Protein AF-0000000077271896 (afdb_homodimer)

InterPro domains:
  IPR015381 XLF-like, N-terminal [PF09302] (15-118)
  IPR038051 XRCC4-like, N-terminal domain superfamily [G3DSA:2.170.210.10] (5-133)

Foldseek 3Di:
DPPQVVCVQFQLFFKDDQVQVHQQKIKTKDADQFAIKIWMDSPPFIKIDTDGQVVLVVQVCVQDPPDPDGRRVSRVVVVVQRNDNDWDWDADPPRQKIKIKGWDDDPNRIDIDIDIIGTDDVVNRCLRPVVLVVVLVVVVVVVVVVVVVVVVVVVVVVCVVVVVPPPPPPVVVVVVVVVVVVVVVLVCCCVPVHDCRSCVVSSRCSSVSSVVVVVVVVPPPPPPVPDPDPDDDPPPPPDPPPPPPVNVVVVVVVVVVVVVVVVVCVVVVVPPPPPPPDDPPPPDD/DPPQVVCVQFQLFFKDDQVQVHQQKIKTKDADQFAIKIWMDSPPFIKIDTDGQVVLVVQVCVQDPPDPDGRRVSRVVVVVQRNDNDWDWDADPPRQKIKIKGWDDDPNRIDIDIDIIGTDDVVNRCLRPVVLVVVLVVVVVVVVVVVVVVVVVVVVVVCVVVVVPVPPPPVVVVVVVVVVVVVVVLVCCCVPVHDCRSCVVRSRCSSVSSVVVVVVVVPPPPPPVPDPDPDDDPPPPPDPPPPPPVNVVVVVVVVVVVVVVVVVCVVVVVPPPPPPDDDPPPPPD

Structure (mmCIF, N/CA/C/O backbone):
data_AF-0000000077271896-model_v1
#
loop_
_entity.id
_entity.type
_entity.pdbx_description
1 polymer 'XLF-like N-terminal domain-containing protein'
#
loop_
_atom_site.group_PDB
_atom_site.id
_atom_site.type_symbol
_atom_site.label_atom_id
_atom_site.label_alt_id
_atom_site.label_comp_id
_atom_site.label_asym_id
_atom_site.label_entity_id
_atom_site.label_seq_id
_atom_site.pdbx_PDB_ins_code
_atom_site.Cartn_x
_atom_site.Cartn_y
_atom_site.Cartn_z
_atom_site.occupancy
_atom_site.B_iso_or_equiv
_atom_site.auth_seq_id
_atom_site.auth_comp_id
_atom_site.auth_asym_id
_atom_site.auth_atom_id
_atom_site.pdbx_PDB_model_num
ATOM 1 N N . MET A 1 1 ? -0.401 -9.398 -26.844 1 48.88 1 MET A N 1
ATOM 2 C CA . MET A 1 1 ? -1.203 -9.07 -25.672 1 48.88 1 MET A CA 1
ATOM 3 C C . MET A 1 1 ? -0.34 -8.453 -24.578 1 48.88 1 MET A C 1
ATOM 5 O O . MET A 1 1 ? 0.787 -8.898 -24.344 1 48.88 1 MET A O 1
ATOM 9 N N . SER A 1 2 ? -0.686 -7.262 -24.141 1 69.12 2 SER A N 1
ATOM 10 C CA . SER A 1 2 ? 0.055 -6.605 -23.062 1 69.12 2 SER A CA 1
ATOM 11 C C . SER A 1 2 ? 0.1 -7.477 -21.812 1 69.12 2 SER A C 1
ATOM 13 O O . SER A 1 2 ? -0.744 -8.359 -21.641 1 69.12 2 SER A O 1
ATOM 15 N N . LYS A 1 3 ? 1.193 -7.445 -21.156 1 77.81 3 LYS A N 1
ATOM 16 C CA . LYS A 1 3 ? 1.34 -8.195 -19.922 1 77.81 3 LYS A CA 1
ATOM 17 C C . LYS A 1 3 ? 0.125 -8.008 -19.016 1 77.81 3 LYS A C 1
ATOM 19 O O . LYS A 1 3 ? -0.3 -8.945 -18.328 1 77.81 3 LYS A O 1
ATOM 24 N N . LEU A 1 4 ? -0.452 -6.859 -19.156 1 80.19 4 LEU A N 1
ATOM 25 C CA . LEU A 1 4 ? -1.617 -6.562 -18.328 1 80.19 4 LEU A CA 1
ATOM 26 C C . LEU A 1 4 ? -2.828 -7.367 -18.781 1 80.19 4 LEU A C 1
ATOM 28 O O . LEU A 1 4 ? -3.615 -7.836 -17.969 1 80.19 4 LEU A O 1
ATOM 32 N N . GLU A 1 5 ? -2.908 -7.578 -20.047 1 84.31 5 GLU A N 1
ATOM 33 C CA . GLU A 1 5 ? -4.039 -8.312 -20.609 1 84.31 5 GLU A CA 1
ATOM 34 C C . GLU A 1 5 ? -3.971 -9.789 -20.25 1 84.31 5 GLU A C 1
ATOM 36 O O . GLU A 1 5 ? -5.004 -10.453 -20.125 1 84.31 5 GLU A O 1
ATOM 41 N N . GLN A 1 6 ? -2.76 -10.172 -20.047 1 88.56 6 GLN A N 1
ATOM 42 C CA . GLN A 1 6 ? -2.545 -11.578 -19.734 1 88.56 6 GLN A CA 1
ATOM 43 C C . GLN A 1 6 ? -3.133 -11.938 -18.375 1 88.56 6 GLN A C 1
ATOM 45 O O . GLN A 1 6 ? -3.48 -13.094 -18.125 1 88.56 6 GLN A O 1
ATOM 50 N N . TRP A 1 7 ? -3.273 -10.977 -17.516 1 93.38 7 TRP A N 1
ATOM 51 C CA . TRP A 1 7 ? -3.711 -11.234 -16.156 1 93.38 7 TRP A CA 1
ATOM 52 C C . TRP A 1 7 ? -5.074 -10.602 -15.891 1 93.38 7 TRP A C 1
ATOM 54 O O . TRP A 1 7 ? -5.438 -10.344 -14.742 1 93.38 7 TRP A O 1
ATOM 64 N N . LYS A 1 8 ? -5.801 -10.406 -16.953 1 90.19 8 LYS A N 1
ATOM 65 C CA . LYS A 1 8 ? -7.086 -9.719 -16.875 1 90.19 8 LYS A CA 1
ATOM 66 C C . LYS A 1 8 ? -8.133 -10.586 -16.172 1 90.19 8 LYS A C 1
ATOM 68 O O . LYS A 1 8 ? -8.953 -10.07 -15.414 1 90.19 8 LYS A O 1
ATOM 73 N N . LEU A 1 9 ? -8.055 -11.859 -16.312 1 90.5 9 LEU A N 1
ATOM 74 C CA . LEU A 1 9 ? -9.086 -12.773 -15.828 1 90.5 9 LEU A CA 1
ATOM 75 C C . LEU A 1 9 ? -9.094 -12.828 -14.305 1 90.5 9 LEU A C 1
ATOM 77 O O . LEU A 1 9 ? -10.148 -12.984 -13.688 1 90.5 9 LEU A O 1
ATOM 81 N N . VAL A 1 10 ? -7.992 -12.641 -13.68 1 95.31 10 VAL A N 1
ATOM 82 C CA . VAL A 1 10 ? -7.871 -12.805 -12.234 1 95.31 10 VAL A CA 1
ATOM 83 C C . VAL A 1 10 ? -8.07 -11.453 -11.547 1 95.31 10 VAL A C 1
ATOM 85 O O . VAL A 1 10 ? -8.18 -11.391 -10.32 1 95.31 10 VAL A O 1
ATOM 88 N N . GLU A 1 11 ? -8.297 -10.359 -12.18 1 93.44 11 GLU A N 1
ATOM 89 C CA . GLU A 1 11 ? -8.32 -9 -11.641 1 93.44 11 GLU A CA 1
ATOM 90 C C . GLU A 1 11 ? -9.469 -8.812 -10.656 1 93.44 11 GLU A C 1
ATOM 92 O O . GLU A 1 11 ? -9.312 -8.172 -9.617 1 93.44 11 GLU A O 1
ATOM 97 N N . GLU A 1 12 ? -10.578 -9.43 -10.961 1 92.88 12 GLU A N 1
ATOM 98 C CA . GLU A 1 12 ? -11.766 -9.188 -10.156 1 92.88 12 GLU A CA 1
ATOM 99 C C . GLU A 1 12 ? -11.977 -10.297 -9.133 1 92.88 12 GLU A C 1
ATOM 101 O O . GLU A 1 12 ? -13.031 -10.367 -8.492 1 92.88 12 GLU A O 1
ATOM 106 N N . ALA A 1 13 ? -10.984 -11.156 -9.031 1 95.31 13 ALA A N 1
ATOM 107 C CA . ALA A 1 13 ? -11.047 -12.195 -8.008 1 95.31 13 ALA A CA 1
ATOM 108 C C . ALA A 1 13 ? -10.789 -11.609 -6.621 1 95.31 13 ALA A C 1
ATOM 110 O O . ALA A 1 13 ? -10.102 -10.602 -6.488 1 95.31 13 ALA A O 1
ATOM 111 N N . LYS A 1 14 ? -11.328 -12.289 -5.621 1 94.62 14 LYS A N 1
ATOM 112 C CA . LYS A 1 14 ? -11.164 -11.836 -4.246 1 94.62 14 LYS A CA 1
ATOM 113 C C . LYS A 1 14 ? -9.852 -12.328 -3.652 1 94.62 14 LYS A C 1
ATOM 115 O O . LYS A 1 14 ? -9.445 -13.469 -3.885 1 94.62 14 LYS A O 1
ATOM 120 N N . TRP A 1 15 ? -9.242 -11.406 -2.928 1 95.62 15 TRP A N 1
ATOM 121 C CA . TRP A 1 15 ? -8.062 -11.805 -2.168 1 95.62 15 TRP A CA 1
ATOM 122 C C . TRP A 1 15 ? -8.453 -12.641 -0.951 1 95.62 15 TRP A C 1
ATOM 124 O O . TRP A 1 15 ? -9.5 -12.398 -0.341 1 95.62 15 TRP A O 1
ATOM 134 N N . GLY A 1 16 ? -7.695 -13.617 -0.671 1 94.81 16 GLY A N 1
ATOM 135 C CA . GLY A 1 16 ? -7.883 -14.461 0.502 1 94.81 16 GLY A CA 1
ATOM 136 C C . GLY A 1 16 ? -6.582 -14.773 1.222 1 94.81 16 GLY A C 1
ATOM 137 O O . GLY A 1 16 ? -5.5 -14.484 0.716 1 94.81 16 GLY A O 1
ATOM 138 N N . PRO A 1 17 ? -6.688 -15.344 2.42 1 93.56 17 PRO A N 1
ATOM 139 C CA . PRO A 1 17 ? -5.492 -15.68 3.197 1 93.56 17 PRO A CA 1
ATOM 140 C C . PRO A 1 17 ? -4.773 -16.922 2.666 1 93.56 17 PRO A C 1
ATOM 142 O O . PRO A 1 17 ? -5.398 -17.766 2.023 1 93.56 17 PRO A O 1
ATOM 145 N N . LEU A 1 18 ? -3.523 -16.969 2.822 1 94.62 18 LEU A N 1
ATOM 146 C CA . LEU A 1 18 ? -2.686 -18.141 2.596 1 94.62 18 LEU A CA 1
ATOM 147 C C . LEU A 1 18 ? -1.943 -18.531 3.869 1 94.62 18 LEU A C 1
ATOM 149 O O . LEU A 1 18 ? -0.744 -18.266 3.998 1 94.62 18 LEU A O 1
ATOM 153 N N . PRO A 1 19 ? -2.617 -19.266 4.68 1 91.25 19 PRO A N 1
ATOM 154 C CA . PRO A 1 19 ? -2.1 -19.516 6.027 1 91.25 19 PRO A CA 1
ATOM 155 C C . PRO A 1 19 ? -0.792 -20.297 6.023 1 91.25 19 PRO A C 1
ATOM 157 O O . PRO A 1 19 ? 0.049 -20.109 6.906 1 91.25 19 PRO A O 1
ATOM 160 N N . SER A 1 20 ? -0.589 -21.141 5.078 1 93.25 20 SER A N 1
ATOM 161 C CA . SER A 1 20 ? 0.613 -21.969 5.031 1 93.25 20 SER A CA 1
ATOM 162 C C . SER A 1 20 ? 1.854 -21.125 4.758 1 93.25 20 SER A C 1
ATOM 164 O O . SER A 1 20 ? 2.973 -21.531 5.066 1 93.25 20 SER A O 1
ATOM 166 N N . LEU A 1 21 ? 1.653 -19.984 4.148 1 93.06 21 LEU A N 1
ATOM 167 C CA . LEU A 1 21 ? 2.783 -19.156 3.748 1 93.06 21 LEU A CA 1
ATOM 168 C C . LEU A 1 21 ? 3.104 -18.125 4.824 1 93.06 21 LEU A C 1
ATOM 170 O O . LEU A 1 21 ? 4.191 -17.547 4.828 1 93.06 21 LEU A O 1
ATOM 174 N N . GLY A 1 22 ? 2.199 -17.875 5.723 1 90.31 22 GLY A N 1
ATOM 175 C CA . GLY A 1 22 ? 2.383 -16.875 6.762 1 90.31 22 GLY A CA 1
ATOM 176 C C . GLY A 1 22 ? 1.274 -15.844 6.801 1 90.31 22 GLY A C 1
ATOM 177 O O . GLY A 1 22 ? 0.523 -15.703 5.832 1 90.31 22 GLY A O 1
ATOM 178 N N . PRO A 1 23 ? 1.249 -15.125 7.832 1 89.31 23 PRO A N 1
ATOM 179 C CA . PRO A 1 23 ? 0.14 -14.195 8.047 1 89.31 23 PRO A CA 1
ATOM 180 C C . PRO A 1 23 ? 0.186 -13 7.09 1 89.31 23 PRO A C 1
ATOM 182 O O . PRO A 1 23 ? -0.813 -12.297 6.93 1 89.31 23 PRO A O 1
ATOM 185 N N . GLU A 1 24 ? 1.233 -12.742 6.48 1 90.81 24 GLU A N 1
ATOM 186 C CA . GLU A 1 24 ? 1.358 -11.562 5.625 1 90.81 24 GLU A CA 1
ATOM 187 C C . GLU A 1 24 ? 0.963 -11.875 4.188 1 90.81 24 GLU A C 1
ATOM 189 O O . GLU A 1 24 ? 0.789 -10.969 3.371 1 90.81 24 GLU A O 1
ATOM 194 N N . TRP A 1 25 ? 0.804 -13.133 3.916 1 94 25 TRP A N 1
ATOM 195 C CA . TRP A 1 25 ? 0.605 -13.523 2.523 1 94 25 TRP A CA 1
ATOM 196 C C . TRP A 1 25 ? -0.879 -13.578 2.18 1 94 25 TRP A C 1
ATOM 198 O O . TRP A 1 25 ? -1.693 -14.039 2.982 1 94 25 TRP A O 1
ATOM 208 N N . MET A 1 26 ? -1.171 -13.039 1.014 1 95.31 26 MET A N 1
ATOM 209 C CA . MET A 1 26 ? -2.516 -13.047 0.442 1 95.31 26 MET A CA 1
ATOM 210 C C . MET A 1 26 ? -2.496 -13.578 -0.989 1 95.31 26 MET A C 1
ATOM 212 O O . MET A 1 26 ? -1.507 -13.406 -1.704 1 95.31 26 MET A O 1
ATOM 216 N N . GLY A 1 27 ? -3.615 -14.219 -1.338 1 96.25 27 GLY A N 1
ATOM 217 C CA . GLY A 1 27 ? -3.688 -14.758 -2.686 1 96.25 27 GLY A CA 1
ATOM 218 C C . GLY A 1 27 ? -5.066 -14.633 -3.305 1 96.25 27 GLY A C 1
ATOM 219 O O . GLY A 1 27 ? -6.062 -14.484 -2.592 1 96.25 27 GLY A O 1
ATOM 220 N N . LYS A 1 28 ? -5.109 -14.633 -4.582 1 96.75 28 LYS A N 1
ATOM 221 C CA . LYS A 1 28 ? -6.352 -14.734 -5.344 1 96.75 28 LYS A CA 1
ATOM 222 C C . LYS A 1 28 ? -6.156 -15.578 -6.602 1 96.75 28 LYS A C 1
ATOM 224 O O . LYS A 1 28 ? -5.035 -15.719 -7.094 1 96.75 28 LYS A O 1
ATOM 229 N N . SER A 1 29 ? -7.242 -16.219 -7.004 1 97.56 29 SER A N 1
ATOM 230 C CA . SER A 1 29 ? -7.141 -17.109 -8.156 1 97.56 29 SER A CA 1
ATOM 231 C C . SER A 1 29 ? -8.414 -17.078 -8.992 1 97.56 29 SER A C 1
ATOM 233 O O . SER A 1 29 ? -9.453 -16.609 -8.531 1 97.56 29 SER A O 1
ATOM 235 N N . PHE A 1 30 ? -8.227 -17.469 -10.258 1 97.12 30 PHE A N 1
ATOM 236 C CA . PHE A 1 30 ? -9.305 -17.594 -11.234 1 97.12 30 PHE A CA 1
ATOM 237 C C . PHE A 1 30 ? -9.117 -18.844 -12.102 1 97.12 30 PHE A C 1
ATOM 239 O O . PHE A 1 30 ? -7.992 -19.203 -12.438 1 97.12 30 PHE A O 1
ATOM 246 N N . THR A 1 31 ? -10.289 -19.531 -12.391 1 97.62 31 THR A N 1
ATOM 247 C CA . THR A 1 31 ? -10.211 -20.703 -13.258 1 97.62 31 THR A CA 1
ATOM 248 C C . THR A 1 31 ? -11.422 -20.766 -14.188 1 97.62 31 THR A C 1
ATOM 250 O O . THR A 1 31 ? -12.508 -20.297 -13.844 1 97.62 31 THR A O 1
ATOM 253 N N . ASN A 1 32 ? -11.203 -21.203 -15.336 1 95.69 32 ASN A N 1
ATOM 254 C CA . ASN A 1 32 ? -12.25 -21.531 -16.297 1 95.69 32 ASN A CA 1
ATOM 255 C C . ASN A 1 32 ? -11.828 -22.703 -17.203 1 95.69 32 ASN A C 1
ATOM 257 O O . ASN A 1 32 ? -10.922 -23.453 -16.844 1 95.69 32 ASN A O 1
ATOM 261 N N . GLU A 1 33 ? -12.5 -22.828 -18.312 1 95.38 33 GLU A N 1
ATOM 262 C CA . GLU A 1 33 ? -12.25 -23.969 -19.188 1 95.38 33 GLU A CA 1
ATOM 263 C C . GLU A 1 33 ? -10.898 -23.828 -19.891 1 95.38 33 GLU A C 1
ATOM 265 O O . GLU A 1 33 ? -10.359 -24.812 -20.391 1 95.38 33 GLU A O 1
ATOM 270 N N . ARG A 1 34 ? -10.398 -22.672 -19.844 1 95.25 34 ARG A N 1
ATOM 271 C CA . ARG A 1 34 ? -9.148 -22.422 -20.562 1 95.25 34 ARG A CA 1
ATOM 272 C C . ARG A 1 34 ? -7.941 -22.625 -19.641 1 95.25 34 ARG A C 1
ATOM 274 O O . ARG A 1 34 ? -6.812 -22.734 -20.125 1 95.25 34 ARG A O 1
ATOM 281 N N . GLY A 1 35 ? -8.141 -22.625 -18.359 1 96.94 35 GLY A N 1
ATOM 282 C CA . GLY A 1 35 ? -7.043 -22.781 -17.422 1 96.94 35 GLY A CA 1
ATOM 283 C C . GLY A 1 35 ? -7.242 -22.016 -16.125 1 96.94 35 GLY A C 1
ATOM 284 O O . GLY A 1 35 ? -8.375 -21.75 -15.719 1 96.94 35 GLY A O 1
ATOM 285 N N . TYR A 1 36 ? -6.078 -21.797 -15.43 1 97.69 36 TYR A N 1
ATOM 286 C CA . TYR A 1 36 ? -6.207 -21.062 -14.18 1 97.69 36 TYR A CA 1
ATOM 287 C C . TYR A 1 36 ? -5.09 -20.031 -14.039 1 97.69 36 TYR A C 1
ATOM 289 O O . TYR A 1 36 ? -4.086 -20.094 -14.75 1 97.69 36 TYR A O 1
ATOM 297 N N . GLN A 1 37 ? -5.359 -19.031 -13.227 1 97.81 37 GLN A N 1
ATOM 298 C CA . GLN A 1 37 ? -4.391 -18.031 -12.797 1 97.81 37 GLN A CA 1
ATOM 299 C C . GLN A 1 37 ? -4.387 -17.891 -11.281 1 97.81 37 GLN A C 1
ATOM 301 O O . GLN A 1 37 ? -5.438 -17.969 -10.641 1 97.81 37 GLN A O 1
ATOM 306 N N . VAL A 1 38 ? -3.166 -17.734 -10.766 1 98.06 38 VAL A N 1
ATOM 307 C CA . VAL A 1 38 ? -3.035 -17.531 -9.328 1 98.06 38 VAL A CA 1
ATOM 308 C C . VAL A 1 38 ? -2.053 -16.391 -9.055 1 98.06 38 VAL A C 1
ATOM 310 O O . VAL A 1 38 ? -1.016 -16.297 -9.719 1 98.06 38 VAL A O 1
ATOM 313 N N . LEU A 1 39 ? -2.42 -15.5 -8.195 1 97.94 39 LEU A N 1
ATOM 314 C CA . LEU A 1 39 ? -1.573 -14.406 -7.742 1 97.94 39 LEU A CA 1
ATOM 315 C C . LEU A 1 39 ? -1.392 -14.445 -6.23 1 97.94 39 LEU A C 1
ATOM 317 O O . LEU A 1 39 ? -2.34 -14.734 -5.496 1 97.94 39 LEU A O 1
ATOM 321 N N . LEU A 1 40 ? -0.151 -14.156 -5.801 1 97.19 40 LEU A N 1
ATOM 322 C CA . LEU A 1 40 ? 0.195 -14.031 -4.387 1 97.19 40 LEU A CA 1
ATOM 323 C C . LEU A 1 40 ? 0.88 -12.703 -4.105 1 97.19 40 LEU A C 1
ATOM 325 O O . LEU A 1 40 ? 1.604 -12.18 -4.957 1 97.19 40 LEU A O 1
ATOM 329 N N . THR A 1 41 ? 0.605 -12.164 -2.908 1 97.12 41 THR A N 1
ATOM 330 C CA . THR A 1 41 ? 1.308 -10.945 -2.527 1 97.12 41 THR A CA 1
ATOM 331 C C . THR A 1 41 ? 1.532 -10.898 -1.019 1 97.12 41 THR A C 1
ATOM 333 O O . THR A 1 41 ? 0.738 -11.445 -0.25 1 97.12 41 THR A O 1
ATOM 336 N N . ASN A 1 42 ? 2.592 -10.375 -0.589 1 94.62 42 ASN A N 1
ATOM 337 C CA . ASN A 1 42 ? 2.848 -10.047 0.809 1 94.62 42 ASN A CA 1
ATOM 338 C C . ASN A 1 42 ? 2.818 -8.539 1.047 1 94.62 42 ASN A C 1
ATOM 340 O O . ASN A 1 42 ? 3.229 -8.062 2.107 1 94.62 42 ASN A O 1
ATOM 344 N N . GLY A 1 43 ? 2.479 -7.848 -0.002 1 95.88 43 GLY A N 1
ATOM 345 C CA . GLY A 1 43 ? 2.443 -6.398 0.084 1 95.88 43 GLY A CA 1
ATOM 346 C C . GLY A 1 43 ? 3.662 -5.734 -0.527 1 95.88 43 GLY A C 1
ATOM 347 O O . GLY A 1 43 ? 3.65 -4.531 -0.801 1 95.88 43 GLY A O 1
ATOM 348 N N . CYS A 1 44 ? 4.723 -6.355 -0.773 1 96.69 44 CYS A N 1
ATOM 349 C CA . CYS A 1 44 ? 5.961 -5.797 -1.305 1 96.69 44 CYS A CA 1
ATOM 350 C C . CYS A 1 44 ? 6.16 -6.199 -2.76 1 96.69 44 CYS A C 1
ATOM 352 O O . CYS A 1 44 ? 6.996 -5.625 -3.459 1 96.69 44 CYS A O 1
ATOM 354 N N . GLY A 1 45 ? 5.438 -7.145 -3.152 1 96.75 45 GLY A N 1
ATOM 355 C CA . GLY A 1 45 ? 5.492 -7.664 -4.508 1 96.75 45 GLY A CA 1
ATOM 356 C C . GLY A 1 45 ? 4.352 -8.617 -4.824 1 96.75 45 GLY A C 1
ATOM 357 O O . GLY A 1 45 ? 3.506 -8.883 -3.971 1 96.75 45 GLY A O 1
ATOM 358 N N . ILE A 1 46 ? 4.328 -9.031 -6.062 1 97.75 46 ILE A N 1
ATOM 359 C CA . ILE A 1 46 ? 3.293 -9.969 -6.488 1 97.75 46 ILE A CA 1
ATOM 360 C C . ILE A 1 46 ? 3.924 -11.109 -7.281 1 97.75 46 ILE A C 1
ATOM 362 O O . ILE A 1 46 ? 4.867 -10.898 -8.047 1 97.75 46 ILE A O 1
ATOM 366 N N . TRP A 1 47 ? 3.504 -12.305 -7.031 1 98.19 47 TRP A N 1
ATOM 367 C CA . TRP A 1 47 ? 3.926 -13.516 -7.73 1 98.19 47 TRP A CA 1
ATOM 368 C C . TRP A 1 47 ? 2.748 -14.164 -8.445 1 98.19 47 TRP A C 1
ATOM 370 O O . TRP A 1 47 ? 1.626 -14.172 -7.938 1 98.19 47 TRP A O 1
ATOM 380 N N . GLY A 1 48 ? 3.033 -14.672 -9.602 1 98.12 48 GLY A N 1
ATOM 381 C CA . GLY A 1 48 ? 1.914 -15.219 -10.352 1 98.12 48 GLY A CA 1
ATOM 382 C C . GLY A 1 48 ? 2.285 -16.438 -11.18 1 98.12 48 GLY A C 1
ATOM 383 O O . GLY A 1 48 ? 3.455 -16.625 -11.523 1 98.12 48 GLY A O 1
ATOM 384 N N . GLU A 1 49 ? 1.308 -17.297 -11.43 1 98.06 49 GLU A N 1
ATOM 385 C CA . GLU A 1 49 ? 1.364 -18.406 -12.367 1 98.06 49 GLU A CA 1
ATOM 386 C C . GLU A 1 49 ? 0.097 -18.484 -13.219 1 98.06 49 GLU A C 1
ATOM 388 O O . GLU A 1 49 ? -1.008 -18.266 -12.711 1 98.06 49 GLU A O 1
ATOM 393 N N . SER A 1 50 ? 0.282 -18.672 -14.453 1 96.94 50 SER A N 1
ATOM 394 C CA . SER A 1 50 ? -0.807 -18.875 -15.406 1 96.94 50 SER A CA 1
ATOM 395 C C . SER A 1 50 ? -0.603 -20.172 -16.203 1 96.94 50 SER A C 1
ATOM 397 O O . SER A 1 50 ? 0.436 -20.344 -16.844 1 96.94 50 SER A O 1
ATOM 399 N N . ARG A 1 51 ? -1.583 -21.109 -16.109 1 97.25 51 ARG A N 1
ATOM 400 C CA . ARG A 1 51 ? -1.505 -22.375 -16.844 1 97.25 51 ARG A CA 1
ATOM 401 C C . ARG A 1 51 ? -2.719 -22.562 -17.75 1 97.25 51 ARG A C 1
ATOM 403 O O . ARG A 1 51 ? -3.842 -22.219 -17.359 1 97.25 51 ARG A O 1
ATOM 410 N N . ARG A 1 52 ? -2.457 -23.141 -18.844 1 96.31 52 ARG A N 1
ATOM 411 C CA . ARG A 1 52 ? -3.521 -23.391 -19.812 1 96.31 52 ARG A CA 1
ATOM 412 C C . ARG A 1 52 ? -4.066 -24.812 -19.688 1 96.31 52 ARG A C 1
ATOM 414 O O . ARG A 1 52 ? -3.502 -25.625 -18.953 1 96.31 52 ARG A O 1
ATOM 421 N N . ALA A 1 53 ? -5.133 -25.047 -20.438 1 96.44 53 ALA A N 1
ATOM 422 C CA . ALA A 1 53 ? -5.883 -26.297 -20.344 1 96.44 53 ALA A CA 1
ATOM 423 C C . ALA A 1 53 ? -4.988 -27.5 -20.641 1 96.44 53 ALA A C 1
ATOM 425 O O . ALA A 1 53 ? -5.051 -28.516 -19.938 1 96.44 53 ALA A O 1
ATOM 426 N N . LYS A 1 54 ? -4.211 -27.453 -21.641 1 95.19 54 LYS A N 1
ATOM 427 C CA . LYS A 1 54 ? -3.359 -28.578 -22.031 1 95.19 54 LYS A CA 1
ATOM 428 C C . LYS A 1 54 ? -2.447 -29 -20.875 1 95.19 54 LYS A C 1
ATOM 430 O O . LYS A 1 54 ? -2.316 -30.188 -20.578 1 95.19 54 LYS A O 1
ATOM 435 N N . TYR A 1 55 ? -1.829 -28.047 -20.281 1 95.44 55 TYR A N 1
ATOM 436 C CA . TYR A 1 55 ? -0.942 -28.312 -19.156 1 95.44 55 TYR A CA 1
ATOM 437 C C . TYR A 1 55 ? -1.686 -29.031 -18.031 1 95.44 55 TYR A C 1
ATOM 439 O O . TYR A 1 55 ? -1.178 -30 -17.453 1 95.44 55 TYR A O 1
ATOM 447 N N . ILE A 1 56 ? -2.824 -28.531 -17.688 1 95.25 56 ILE A N 1
ATOM 448 C CA . ILE A 1 56 ? -3.623 -29.031 -16.578 1 95.25 56 ILE A CA 1
ATOM 449 C C . ILE A 1 56 ? -4.031 -30.484 -16.859 1 95.25 56 ILE A C 1
ATOM 451 O O . ILE A 1 56 ? -3.93 -31.344 -15.969 1 95.25 56 ILE A O 1
ATOM 455 N N . ILE A 1 57 ? -4.453 -30.766 -18.031 1 92.06 57 ILE A N 1
ATOM 456 C CA . ILE A 1 57 ? -4.871 -32.094 -18.422 1 92.06 57 ILE A CA 1
ATOM 457 C C . ILE A 1 57 ? -3.678 -33.062 -18.359 1 92.06 57 ILE A C 1
ATOM 459 O O . ILE A 1 57 ? -3.775 -34.156 -17.828 1 92.06 57 ILE A O 1
ATOM 463 N N . ASP A 1 58 ? -2.562 -32.625 -18.938 1 91.75 58 ASP A N 1
ATOM 464 C CA . ASP A 1 58 ? -1.354 -33.438 -18.953 1 91.75 58 ASP A CA 1
ATOM 465 C C . ASP A 1 58 ? -0.906 -33.781 -17.547 1 91.75 58 ASP A C 1
ATOM 467 O O . ASP A 1 58 ? -0.564 -34.938 -17.266 1 91.75 58 ASP A O 1
ATOM 471 N N . LYS A 1 59 ? -0.94 -32.812 -16.641 1 91.88 59 LYS A N 1
ATOM 472 C CA . LYS A 1 59 ? -0.49 -33.031 -15.273 1 91.88 59 LYS A CA 1
ATOM 473 C C . LYS A 1 59 ? -1.474 -33.906 -14.5 1 91.88 59 LYS A C 1
ATOM 475 O O . LYS A 1 59 ? -1.067 -34.719 -13.664 1 91.88 59 LYS A O 1
ATOM 480 N N . ALA A 1 60 ? -2.742 -33.656 -14.703 1 88.12 60 ALA A N 1
ATOM 481 C CA . ALA A 1 60 ? -3.766 -34.438 -14.039 1 88.12 60 ALA A CA 1
ATOM 482 C C . ALA A 1 60 ? -3.664 -35.906 -14.445 1 88.12 60 ALA A C 1
ATOM 484 O O . ALA A 1 60 ? -3.902 -36.812 -13.625 1 88.12 60 ALA A O 1
ATOM 485 N N . GLU A 1 61 ? -3.371 -36.156 -15.68 1 84.94 61 GLU A N 1
ATOM 486 C CA . GLU A 1 61 ? -3.232 -37.5 -16.172 1 84.94 61 GLU A CA 1
ATOM 487 C C . GLU A 1 61 ? -2.043 -38.219 -15.531 1 84.94 61 GLU A C 1
ATOM 489 O O . GLU A 1 61 ? -2.061 -39.438 -15.352 1 84.94 61 GLU A O 1
ATOM 494 N N . ASP A 1 62 ? -1.029 -37.5 -15.25 1 82.25 62 ASP A N 1
ATOM 495 C CA . ASP A 1 62 ? 0.14 -38.062 -14.578 1 82.25 62 ASP A CA 1
ATOM 496 C C . ASP A 1 62 ? -0.229 -38.594 -13.203 1 82.25 62 ASP A C 1
ATOM 498 O O . ASP A 1 62 ? 0.341 -39.594 -12.766 1 82.25 62 ASP A O 1
ATOM 502 N N . TRP A 1 63 ? -1.216 -37.969 -12.492 1 76.75 63 TRP A N 1
ATOM 503 C CA . TRP A 1 63 ? -1.614 -38.375 -11.141 1 76.75 63 TRP A CA 1
ATOM 504 C C . TRP A 1 63 ? -2.682 -39.469 -11.188 1 76.75 63 TRP A C 1
ATOM 506 O O . TRP A 1 63 ? -2.631 -40.406 -10.406 1 76.75 63 TRP A O 1
ATOM 516 N N . ALA A 1 64 ? -3.766 -39.094 -11.898 1 73.62 64 ALA A N 1
ATOM 517 C CA . ALA A 1 64 ? -4.855 -40.062 -12.023 1 73.62 64 ALA A CA 1
ATOM 518 C C . ALA A 1 64 ? -5.184 -40.344 -13.492 1 73.62 64 ALA A C 1
ATOM 520 O O . ALA A 1 64 ? -5.816 -39.5 -14.148 1 73.62 64 ALA A O 1
ATOM 521 N N . PRO A 1 65 ? -4.613 -41.531 -13.781 1 73.69 65 PRO A N 1
ATOM 522 C CA . PRO A 1 65 ? -4.98 -41.938 -15.148 1 73.69 65 PRO A CA 1
ATOM 523 C C . PRO A 1 65 ? -6.488 -42.062 -15.336 1 73.69 65 PRO A C 1
ATOM 525 O O . PRO A 1 65 ? -7.18 -42.562 -14.43 1 73.69 65 PRO A O 1
ATOM 528 N N . CYS A 1 66 ? -7.059 -41.469 -16.438 1 69.38 66 CYS A N 1
ATOM 529 C CA . CYS A 1 66 ? -8.461 -41.562 -16.844 1 69.38 66 CYS A CA 1
ATOM 530 C C . CYS A 1 66 ? -9.328 -40.656 -15.992 1 69.38 66 CYS A C 1
ATOM 532 O O . CYS A 1 66 ? -10.445 -41 -15.617 1 69.38 66 CYS A O 1
ATOM 534 N N . LEU A 1 67 ? -8.766 -39.656 -15.57 1 71 67 LEU A N 1
ATOM 535 C CA . LEU A 1 67 ? -9.531 -38.688 -14.812 1 71 67 LEU A CA 1
ATOM 536 C C . LEU A 1 67 ? -10.648 -38.062 -15.664 1 71 67 LEU A C 1
ATOM 538 O O . LEU A 1 67 ? -10.398 -37.594 -16.781 1 71 67 LEU A O 1
ATOM 542 N N . GLU A 1 68 ? -11.867 -38.281 -15.273 1 78 68 GLU A N 1
ATOM 543 C CA . GLU A 1 68 ? -13.016 -37.688 -15.953 1 78 68 GLU A CA 1
ATOM 544 C C . GLU A 1 68 ? -13.414 -36.344 -15.305 1 78 68 GLU A C 1
ATOM 546 O O . GLU A 1 68 ? -14.445 -36.281 -14.641 1 78 68 GLU A O 1
ATOM 551 N N . ALA A 1 69 ? -12.57 -35.469 -15.359 1 84.06 69 ALA A N 1
ATOM 552 C CA . ALA A 1 69 ? -12.898 -34.125 -14.82 1 84.06 69 ALA A CA 1
ATOM 553 C C . ALA A 1 69 ? -12.477 -33.031 -15.789 1 84.06 69 ALA A C 1
ATOM 555 O O . ALA A 1 69 ? -11.469 -33.156 -16.5 1 84.06 69 ALA A O 1
ATOM 556 N N . GLY A 1 70 ? -13.25 -32.031 -15.891 1 90.5 70 GLY A N 1
ATOM 557 C CA . GLY A 1 70 ? -12.93 -30.891 -16.734 1 90.5 70 GLY A CA 1
ATOM 558 C C . GLY A 1 70 ? -11.82 -30.031 -16.172 1 90.5 70 GLY A C 1
ATOM 559 O O . GLY A 1 70 ? -11.43 -30.188 -15.016 1 90.5 70 GLY A O 1
ATOM 560 N N . VAL A 1 71 ? -11.32 -29.234 -17.031 1 94.31 71 VAL A N 1
ATOM 561 C CA . VAL A 1 71 ? -10.211 -28.344 -16.688 1 94.31 71 VAL A CA 1
ATOM 562 C C . VAL A 1 71 ? -10.594 -27.469 -15.492 1 94.31 71 VAL A C 1
ATOM 564 O O . VAL A 1 71 ? -9.828 -27.344 -14.539 1 94.31 71 VAL A O 1
ATOM 567 N N . GLU A 1 72 ? -11.711 -26.891 -15.547 1 96 72 GLU A N 1
ATOM 568 C CA . GLU A 1 72 ? -12.172 -26.016 -14.484 1 96 72 GLU A CA 1
ATOM 569 C C . GLU A 1 72 ? -12.297 -26.766 -13.156 1 96 72 GLU A C 1
ATOM 571 O O . GLU A 1 72 ? -11.984 -26.219 -12.102 1 96 72 GLU A O 1
ATOM 576 N N . GLU A 1 73 ? -12.797 -27.906 -13.188 1 94.25 73 GLU A N 1
ATOM 577 C CA . GLU A 1 73 ? -12.977 -28.703 -11.984 1 94.25 73 GLU A CA 1
ATOM 578 C C . GLU A 1 73 ? -11.633 -29.078 -11.367 1 94.25 73 GLU A C 1
ATOM 580 O O . GLU A 1 73 ? -11.469 -29 -10.148 1 94.25 73 GLU A O 1
ATOM 585 N N . ILE A 1 74 ? -10.75 -29.531 -12.203 1 93.25 74 ILE A N 1
ATOM 586 C CA . ILE A 1 74 ? -9.422 -29.906 -11.719 1 93.25 74 ILE A CA 1
ATOM 587 C C . ILE A 1 74 ? -8.727 -28.672 -11.125 1 93.25 74 ILE A C 1
ATOM 589 O O . ILE A 1 74 ? -8.148 -28.75 -10.039 1 93.25 74 ILE A O 1
ATOM 593 N N . SER A 1 75 ? -8.844 -27.594 -11.898 1 95.69 75 SER A N 1
ATOM 594 C CA . SER A 1 75 ? -8.227 -26.344 -11.461 1 95.69 75 SER A CA 1
ATOM 595 C C . SER A 1 75 ? -8.773 -25.891 -10.117 1 95.69 75 SER A C 1
ATOM 597 O O . SER A 1 75 ? -8.016 -25.516 -9.227 1 95.69 75 SER A O 1
ATOM 599 N N . SER A 1 76 ? -10.047 -25.922 -10.016 1 95.25 76 SER A N 1
ATOM 600 C CA . SER A 1 76 ? -10.688 -25.516 -8.773 1 95.25 76 SER A CA 1
ATOM 601 C C . SER A 1 76 ? -10.227 -26.375 -7.602 1 95.25 76 SER A C 1
ATOM 603 O O . SER A 1 76 ? -10.047 -25.875 -6.492 1 95.25 76 SER A O 1
ATOM 605 N N . LEU A 1 77 ? -10.07 -27.609 -7.848 1 92.69 77 LEU A N 1
ATOM 606 C CA . LEU A 1 77 ? -9.641 -28.547 -6.82 1 92.69 77 LEU A CA 1
AT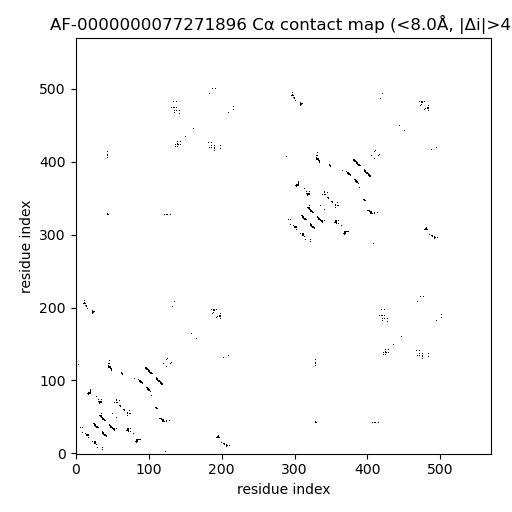OM 607 C C . LEU A 1 77 ? -8.242 -28.203 -6.312 1 92.69 77 LEU A C 1
ATOM 609 O O . LEU A 1 77 ? -8.023 -28.094 -5.105 1 92.69 77 LEU A O 1
ATOM 613 N N . VAL A 1 78 ? -7.355 -28.016 -7.191 1 93.75 78 VAL A N 1
ATOM 614 C CA . VAL A 1 78 ? -5.969 -27.797 -6.793 1 93.75 78 VAL A CA 1
ATOM 615 C C . VAL A 1 78 ? -5.816 -26.391 -6.211 1 93.75 78 VAL A C 1
ATOM 617 O O . VAL A 1 78 ? -5.039 -26.188 -5.273 1 93.75 78 VAL A O 1
ATOM 620 N N . LEU A 1 79 ? -6.555 -25.438 -6.727 1 96.12 79 LEU A N 1
ATOM 621 C CA . LEU A 1 79 ? -6.496 -24.078 -6.223 1 96.12 79 LEU A CA 1
ATOM 622 C C . LEU A 1 79 ? -7.062 -23.984 -4.809 1 96.12 79 LEU A C 1
ATOM 624 O O . LEU A 1 79 ? -6.555 -23.234 -3.977 1 96.12 79 LEU A O 1
ATOM 628 N N . SER A 1 80 ? -8.07 -24.734 -4.598 1 94.75 80 SER A N 1
ATOM 629 C CA . SER A 1 80 ? -8.672 -24.734 -3.268 1 94.75 80 SER A CA 1
ATOM 630 C C . SER A 1 80 ? -7.695 -25.266 -2.219 1 94.75 80 SER A C 1
ATOM 632 O O . SER A 1 80 ? -7.754 -24.844 -1.056 1 94.75 80 SER A O 1
ATOM 634 N N . GLU A 1 81 ? -6.809 -26.094 -2.604 1 94 81 GLU A N 1
ATOM 635 C CA . GLU A 1 81 ? -5.828 -26.656 -1.681 1 94 81 GLU A CA 1
ATOM 636 C C . GLU A 1 81 ? -4.848 -25.594 -1.204 1 94 81 GLU A C 1
ATOM 638 O O . GLU A 1 81 ? -4.281 -25.703 -0.114 1 94 81 GLU A O 1
ATOM 643 N N . LEU A 1 82 ? -4.641 -24.547 -1.983 1 94.44 82 LEU A N 1
ATOM 644 C CA . LEU A 1 82 ? -3.699 -23.484 -1.653 1 94.44 82 LEU A CA 1
ATOM 645 C C . LEU A 1 82 ? -4.141 -22.734 -0.402 1 94.44 82 LEU A C 1
ATOM 647 O O . LEU A 1 82 ? -3.322 -22.125 0.277 1 94.44 82 LEU A O 1
ATOM 651 N N . THR A 1 83 ? -5.363 -22.719 -0.154 1 93.19 83 THR A N 1
ATOM 652 C CA . THR A 1 83 ? -5.906 -21.953 0.965 1 93.19 83 THR A CA 1
ATOM 653 C C . THR A 1 83 ? -5.883 -22.781 2.246 1 93.19 83 THR A C 1
ATOM 655 O O . THR A 1 83 ? -6.285 -22.312 3.309 1 93.19 83 THR A O 1
ATOM 658 N N . LYS A 1 84 ? -5.387 -23.969 2.137 1 91.44 84 LYS A N 1
ATOM 659 C CA . LYS A 1 84 ? -5.34 -24.844 3.299 1 91.44 84 LYS A CA 1
ATOM 660 C C . LYS A 1 84 ? -4.008 -24.719 4.031 1 91.44 84 LYS A C 1
ATOM 662 O O . LYS A 1 84 ? -3.17 -23.891 3.67 1 91.44 84 LYS A O 1
ATOM 667 N N . GLN A 1 85 ? -3.758 -25.453 5.156 1 87.62 85 GLN A N 1
ATOM 668 C CA . GLN A 1 85 ? -2.635 -25.281 6.07 1 87.62 85 GLN A CA 1
ATOM 669 C C . GLN A 1 85 ? -1.475 -26.203 5.703 1 87.62 85 GLN A C 1
ATOM 671 O O . GLN A 1 85 ? -0.382 -26.094 6.266 1 87.62 85 GLN A O 1
ATOM 676 N N . ASN A 1 86 ? -1.638 -26.984 4.652 1 88 86 ASN A N 1
ATOM 677 C CA . ASN A 1 86 ? -0.614 -27.984 4.387 1 88 86 ASN A CA 1
ATOM 678 C C . ASN A 1 86 ? 0.04 -27.781 3.023 1 88 86 ASN A C 1
ATOM 680 O O . ASN A 1 86 ? 0.175 -28.719 2.242 1 88 86 ASN A O 1
ATOM 684 N N . VAL A 1 87 ? 0.433 -26.625 2.801 1 94.88 87 VAL A N 1
ATOM 685 C CA . VAL A 1 87 ? 1.122 -26.312 1.556 1 94.88 87 VAL A CA 1
ATOM 686 C C . VAL A 1 87 ? 2.607 -26.078 1.83 1 94.88 87 VAL A C 1
ATOM 688 O O . VAL A 1 87 ? 2.971 -25.344 2.74 1 94.88 87 VAL A O 1
ATOM 691 N N . GLU A 1 88 ? 3.461 -26.781 1.163 1 95.56 88 GLU A N 1
ATOM 692 C CA . GLU A 1 88 ? 4.906 -26.594 1.275 1 95.56 88 GLU A CA 1
ATOM 693 C C . GLU A 1 88 ? 5.402 -25.531 0.296 1 95.56 88 GLU A C 1
ATOM 695 O O . GLU A 1 88 ? 5.148 -25.625 -0.907 1 95.56 88 GLU A O 1
ATOM 700 N N . ALA A 1 89 ? 6.125 -24.562 0.814 1 95.94 89 ALA A N 1
ATOM 701 C CA . ALA A 1 89 ? 6.629 -23.469 -0.02 1 95.94 89 ALA A CA 1
ATOM 702 C C . ALA A 1 89 ? 8.156 -23.484 -0.076 1 95.94 89 ALA A C 1
ATOM 704 O O . ALA A 1 89 ? 8.82 -23.5 0.962 1 95.94 89 ALA A O 1
ATOM 705 N N . LEU A 1 90 ? 8.695 -23.516 -1.283 1 96.56 90 LEU A N 1
ATOM 706 C CA . LEU A 1 90 ? 1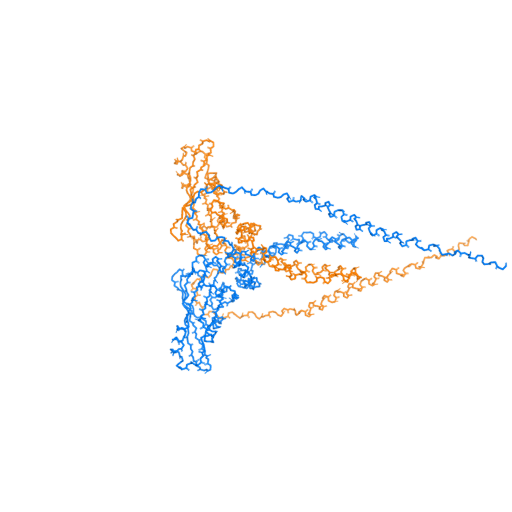0.133 -23.422 -1.522 1 96.56 90 LEU A CA 1
ATOM 707 C C . LEU A 1 90 ? 10.484 -22.141 -2.268 1 96.56 90 LEU A C 1
ATOM 709 O O . LEU A 1 90 ? 10.164 -22 -3.447 1 96.56 90 LEU A O 1
ATOM 713 N N . TRP A 1 91 ? 11.211 -21.312 -1.641 1 95.19 91 TRP A N 1
ATOM 714 C CA . TRP A 1 91 ? 11.555 -20.016 -2.211 1 95.19 91 TRP A CA 1
ATOM 715 C C . TRP A 1 91 ? 12.977 -20.031 -2.768 1 95.19 91 TRP A C 1
ATOM 717 O O . TRP A 1 91 ? 13.883 -20.609 -2.16 1 95.19 91 TRP A O 1
ATOM 727 N N . THR A 1 92 ? 13.094 -19.438 -3.945 1 93.06 92 THR A N 1
ATOM 728 C CA . THR A 1 92 ? 14.438 -19.219 -4.457 1 93.06 92 THR A CA 1
ATOM 729 C C . THR A 1 92 ? 15.141 -18.109 -3.668 1 93.06 92 THR A C 1
ATOM 731 O O . THR A 1 92 ? 14.523 -17.438 -2.838 1 93.06 92 THR A O 1
ATOM 734 N N . GLU A 1 93 ? 16.453 -17.938 -4.105 1 85.56 93 GLU A N 1
ATOM 735 C CA . GLU A 1 93 ? 17.219 -16.875 -3.463 1 85.56 93 GLU A CA 1
ATOM 736 C C . GLU A 1 93 ? 16.625 -15.5 -3.777 1 85.56 93 GLU A C 1
ATOM 738 O O . GLU A 1 93 ? 16.188 -15.25 -4.902 1 85.56 93 GLU A O 1
ATOM 743 N N . GLU A 1 94 ? 16.406 -14.57 -2.975 1 84.31 94 GLU A N 1
ATOM 744 C CA . GLU A 1 94 ? 15.922 -13.195 -3.088 1 84.31 94 GLU A CA 1
ATOM 745 C C . GLU A 1 94 ? 14.414 -13.164 -3.293 1 84.31 94 GLU A C 1
ATOM 747 O O . GLU A 1 94 ? 13.859 -12.141 -3.703 1 84.31 94 GLU A O 1
ATOM 752 N N . LYS A 1 95 ? 13.742 -14.43 -3.365 1 90.88 95 LYS A N 1
ATOM 753 C CA . LYS A 1 95 ? 12.289 -14.547 -3.42 1 90.88 95 LYS A CA 1
ATOM 754 C C . LYS A 1 95 ? 11.758 -14.148 -4.797 1 90.88 95 LYS A C 1
ATOM 756 O O . LYS A 1 95 ? 10.734 -13.461 -4.898 1 90.88 95 LYS A O 1
ATOM 761 N N . GLN A 1 96 ? 12.531 -14.555 -5.82 1 94.75 96 GLN A N 1
ATOM 762 C CA . GLN A 1 96 ? 12.109 -14.273 -7.188 1 94.75 96 GLN A CA 1
ATOM 763 C C . GLN A 1 96 ? 11.117 -15.328 -7.68 1 94.75 96 GLN A C 1
ATOM 765 O O . GLN A 1 96 ? 10.289 -15.047 -8.555 1 94.75 96 GLN A O 1
ATOM 770 N N . CYS A 1 97 ? 11.25 -16.484 -7.074 1 97.06 97 CYS A N 1
ATOM 771 C CA . CYS A 1 97 ? 10.375 -17.594 -7.457 1 97.06 97 CYS A CA 1
ATOM 772 C C . CYS A 1 97 ? 9.984 -18.422 -6.238 1 97.06 97 CYS A C 1
ATOM 774 O O . CYS A 1 97 ? 10.75 -18.531 -5.281 1 97.06 97 CYS A O 1
ATOM 776 N N . VAL A 1 98 ? 8.766 -18.953 -6.277 1 97.44 98 VAL A N 1
ATOM 777 C CA . VAL A 1 98 ? 8.312 -19.828 -5.203 1 97.44 98 VAL A CA 1
ATOM 778 C C . VAL A 1 98 ? 7.621 -21.062 -5.801 1 97.44 98 VAL A C 1
ATOM 780 O O . VAL A 1 98 ? 6.836 -20.938 -6.746 1 97.44 98 VAL A O 1
ATOM 783 N N . LEU A 1 99 ? 8.023 -22.188 -5.344 1 98 99 LEU A N 1
ATOM 784 C CA . LEU A 1 99 ? 7.367 -23.438 -5.68 1 98 99 LEU A CA 1
ATOM 785 C C . LEU A 1 99 ? 6.453 -23.891 -4.547 1 98 99 LEU A C 1
ATOM 787 O O . LEU A 1 99 ? 6.922 -24.156 -3.434 1 98 99 LEU A O 1
ATOM 791 N N . LEU A 1 100 ? 5.145 -23.938 -4.824 1 97.62 100 LEU A N 1
ATOM 792 C CA . LEU A 1 100 ? 4.176 -24.422 -3.85 1 97.62 100 LEU A CA 1
ATOM 793 C C . LEU A 1 100 ? 3.768 -25.859 -4.164 1 97.62 100 LEU A C 1
ATOM 795 O O . LEU A 1 100 ? 3.301 -26.141 -5.266 1 97.62 100 LEU A O 1
ATOM 799 N N . LYS A 1 101 ? 3.941 -26.688 -3.223 1 96.69 101 LYS A N 1
ATOM 800 C CA . LYS A 1 101 ? 3.598 -28.094 -3.389 1 96.69 101 LYS A CA 1
ATOM 801 C C . LYS A 1 101 ? 2.375 -28.469 -2.555 1 96.69 101 LYS A C 1
ATOM 803 O O . LYS A 1 101 ? 2.35 -28.234 -1.346 1 96.69 101 LYS A O 1
ATOM 808 N N . VAL A 1 102 ? 1.434 -29 -3.205 1 93.81 102 VAL A N 1
ATOM 809 C CA . VAL A 1 102 ? 0.221 -29.438 -2.523 1 93.81 102 VAL A CA 1
ATOM 810 C C . VAL A 1 102 ? 0.06 -30.938 -2.678 1 93.81 102 VAL A C 1
ATOM 812 O O . VAL A 1 102 ? 0.349 -31.5 -3.74 1 93.81 102 VAL A O 1
ATOM 815 N N . SER A 1 103 ? -0.282 -31.594 -1.578 1 90.62 103 SER A N 1
ATOM 816 C CA . SER A 1 103 ? -0.606 -33 -1.548 1 90.62 103 SER A CA 1
ATOM 817 C C . SER A 1 103 ? -1.939 -33.25 -0.851 1 90.62 103 SER A C 1
ATOM 819 O O . SER A 1 103 ? -2.158 -32.781 0.268 1 90.62 103 SER A O 1
ATOM 821 N N . SER A 1 104 ? -2.852 -33.844 -1.546 1 89.06 104 SER A N 1
ATOM 822 C CA . SER A 1 104 ? -4.172 -34.094 -0.972 1 89.06 104 SER A CA 1
ATOM 823 C C . SER A 1 104 ? -4.773 -35.375 -1.513 1 89.06 104 SER A C 1
ATOM 825 O O . SER A 1 104 ? -4.09 -36.156 -2.193 1 89.06 104 SER A O 1
ATOM 827 N N . LYS A 1 105 ? -6.004 -35.688 -0.99 1 86.62 105 LYS A N 1
ATOM 828 C CA . LYS A 1 105 ? -6.699 -36.906 -1.403 1 86.62 105 LYS A CA 1
ATOM 829 C C . LYS A 1 105 ? -8.117 -36.594 -1.883 1 86.62 105 LYS A C 1
ATOM 831 O O . LYS A 1 105 ? -8.789 -35.719 -1.325 1 86.62 105 LYS A O 1
ATOM 836 N N . LEU A 1 106 ? -8.422 -37.125 -3.027 1 81.81 106 LEU A N 1
ATOM 837 C CA . LEU A 1 106 ? -9.789 -37.094 -3.527 1 81.81 106 LEU A CA 1
ATOM 838 C C . LEU A 1 106 ? -10.336 -38.5 -3.709 1 81.81 106 LEU A C 1
ATOM 840 O O . LEU A 1 106 ? -9.781 -39.281 -4.48 1 81.81 106 LEU A O 1
ATOM 844 N N . ASN A 1 107 ? -11.422 -38.781 -3.092 1 80.75 107 ASN A N 1
ATOM 845 C CA . ASN A 1 107 ? -12.031 -40.125 -3.168 1 80.75 107 ASN A CA 1
ATOM 846 C C . ASN A 1 107 ? -11 -41.219 -2.928 1 80.75 107 ASN A C 1
ATOM 848 O O . ASN A 1 107 ? -10.906 -42.156 -3.713 1 80.75 107 ASN A O 1
ATOM 852 N N . ASN A 1 108 ? -10.086 -41.062 -1.987 1 81.62 108 ASN A N 1
ATOM 853 C CA . ASN A 1 108 ? -9.07 -42 -1.532 1 81.62 108 ASN A CA 1
ATOM 854 C C . ASN A 1 108 ? -7.91 -42.094 -2.514 1 81.62 108 ASN A C 1
ATOM 856 O O . ASN A 1 108 ? -7.07 -43 -2.412 1 81.62 108 ASN A O 1
ATOM 860 N N . LEU A 1 109 ? -7.977 -41.25 -3.521 1 80.75 109 LEU A N 1
ATOM 861 C CA . LEU A 1 109 ? -6.855 -41.156 -4.445 1 80.75 109 LEU A CA 1
ATOM 862 C C . LEU A 1 109 ? -5.98 -39.938 -4.086 1 80.75 109 LEU A C 1
ATOM 864 O O . LEU A 1 109 ? -6.469 -38.812 -4.016 1 80.75 109 LEU A O 1
ATOM 868 N N . SER A 1 110 ? -4.773 -40.312 -3.842 1 86.75 110 SER A N 1
ATOM 869 C CA . SER A 1 110 ? -3.834 -39.25 -3.51 1 86.75 110 SER A CA 1
ATOM 870 C C . SER A 1 110 ? -3.396 -38.5 -4.758 1 86.75 110 SER A C 1
ATOM 872 O O . SER A 1 110 ? -3.195 -39.094 -5.816 1 86.75 110 SER A O 1
ATOM 874 N N . TYR A 1 111 ? -3.289 -37.188 -4.707 1 87.31 111 TYR A N 1
ATOM 875 C CA . TYR A 1 111 ? -2.773 -36.406 -5.816 1 87.31 111 TYR A CA 1
ATOM 876 C C . TYR A 1 111 ? -1.846 -35.312 -5.312 1 87.31 111 TYR A C 1
ATOM 878 O O . TYR A 1 111 ? -1.883 -34.938 -4.133 1 87.31 111 TYR A O 1
ATOM 886 N N . ARG A 1 112 ? -0.993 -34.969 -6.207 1 90.69 112 ARG A N 1
ATOM 887 C CA . ARG A 1 112 ? -0.036 -33.906 -5.934 1 90.69 112 ARG A CA 1
ATOM 888 C C . ARG A 1 112 ? -0.061 -32.844 -7.039 1 90.69 112 ARG A C 1
ATOM 890 O O . ARG A 1 112 ? -0.283 -33.156 -8.211 1 90.69 112 ARG A O 1
ATOM 897 N N . TRP A 1 113 ? 0.131 -31.656 -6.695 1 94.44 113 TRP A N 1
ATOM 898 C CA . TRP A 1 113 ? 0.191 -30.547 -7.645 1 94.44 113 TRP A CA 1
ATOM 899 C C . TRP A 1 113 ? 1.241 -29.531 -7.227 1 94.44 113 TRP A C 1
ATOM 901 O O . TRP A 1 113 ? 1.431 -29.281 -6.031 1 94.44 113 TRP A O 1
ATOM 911 N N . GLU A 1 114 ? 1.955 -29 -8.195 1 95.62 114 GLU A N 1
ATOM 912 C CA . GLU A 1 114 ? 2.971 -27.984 -7.941 1 95.62 114 GLU A CA 1
ATOM 913 C C . GLU A 1 114 ? 2.652 -26.688 -8.68 1 95.62 114 GLU A C 1
ATOM 915 O O . GLU A 1 114 ? 2.322 -26.703 -9.867 1 95.62 114 GLU A O 1
ATOM 920 N N . PHE A 1 115 ? 2.658 -25.609 -7.953 1 97.81 115 PHE A N 1
ATOM 921 C CA . PHE A 1 115 ? 2.541 -24.281 -8.523 1 97.81 115 PHE A CA 1
ATOM 922 C C . PHE A 1 115 ? 3.9 -23.578 -8.57 1 97.81 115 PHE A C 1
ATOM 924 O O . PHE A 1 115 ? 4.598 -23.516 -7.559 1 97.81 115 PHE A O 1
ATOM 931 N N . GLU A 1 116 ? 4.277 -23.125 -9.672 1 97.94 116 GLU A N 1
ATOM 932 C CA . GLU A 1 116 ? 5.512 -22.375 -9.836 1 97.94 116 GLU A CA 1
ATOM 933 C C . GLU A 1 116 ? 5.219 -20.906 -10.117 1 97.94 116 GLU A C 1
ATOM 935 O O . GLU A 1 116 ? 5.008 -20.516 -11.273 1 97.94 116 GLU A O 1
ATOM 940 N N . LEU A 1 117 ? 5.344 -20.125 -9.078 1 98.06 117 LEU A N 1
ATOM 941 C CA . LEU A 1 117 ? 5.023 -18.703 -9.219 1 98.06 117 LEU A CA 1
ATOM 942 C C . LEU A 1 117 ? 6.293 -17.859 -9.32 1 98.06 117 LEU A C 1
ATOM 944 O O . LEU A 1 117 ? 7.262 -18.109 -8.594 1 98.06 117 LEU A O 1
ATOM 948 N N . ASN A 1 118 ? 6.273 -16.938 -10.258 1 97.81 118 ASN A N 1
ATOM 949 C CA . ASN A 1 118 ? 7.379 -16 -10.438 1 97.81 118 ASN A CA 1
ATOM 950 C C . ASN A 1 118 ? 6.984 -14.578 -10.047 1 97.81 118 ASN A C 1
ATOM 952 O O . ASN A 1 118 ? 5.824 -14.188 -10.203 1 97.81 118 ASN A O 1
ATOM 956 N N . ARG A 1 119 ? 7.992 -13.898 -9.523 1 96.88 119 ARG A N 1
ATOM 957 C CA . ARG A 1 119 ? 7.75 -12.492 -9.227 1 96.88 119 ARG A CA 1
ATOM 958 C C . ARG A 1 119 ? 7.43 -11.719 -10.508 1 96.88 119 ARG A C 1
ATOM 960 O O . ARG A 1 119 ? 8.141 -11.836 -11.508 1 96.88 119 ARG A O 1
ATOM 967 N N . LEU A 1 120 ? 6.316 -11.023 -10.492 1 96.62 120 LEU A N 1
ATOM 968 C CA . LEU A 1 120 ? 5.863 -10.297 -11.672 1 96.62 120 LEU A CA 1
ATOM 969 C C . LEU A 1 120 ? 6.43 -8.883 -11.688 1 96.62 120 LEU A C 1
ATOM 971 O O . LEU A 1 120 ? 7.082 -8.461 -10.727 1 96.62 120 LEU A O 1
ATOM 975 N N . THR A 1 121 ? 6.258 -8.203 -12.742 1 94.88 121 THR A N 1
ATOM 976 C CA . THR A 1 121 ? 6.82 -6.871 -12.953 1 94.88 121 THR A CA 1
ATOM 977 C C . THR A 1 121 ? 6.137 -5.852 -12.039 1 94.88 121 THR A C 1
ATOM 979 O O . THR A 1 121 ? 5.039 -6.098 -11.539 1 94.88 121 THR A O 1
ATOM 982 N N . ASP A 1 122 ? 6.781 -4.664 -11.875 1 94.81 122 ASP A N 1
ATOM 983 C CA . ASP A 1 122 ? 6.215 -3.57 -11.094 1 94.81 122 ASP A CA 1
ATOM 984 C C . ASP A 1 122 ? 4.902 -3.082 -11.703 1 94.81 122 ASP A C 1
ATOM 986 O O . ASP A 1 122 ? 4.012 -2.623 -10.984 1 94.81 122 ASP A O 1
ATOM 990 N N . GLU A 1 123 ? 4.785 -3.16 -13 1 94 123 GLU A N 1
ATOM 991 C CA . GLU A 1 123 ? 3.562 -2.729 -13.672 1 94 123 GLU A CA 1
ATOM 992 C C . GLU A 1 123 ? 2.367 -3.574 -13.242 1 94 123 GLU A C 1
ATOM 994 O O . GLU A 1 123 ? 1.294 -3.041 -12.953 1 94 123 GLU A O 1
ATOM 999 N N . LEU A 1 124 ? 2.588 -4.844 -13.219 1 96.31 124 LEU A N 1
ATOM 1000 C CA . LEU A 1 124 ? 1.525 -5.746 -12.789 1 96.31 124 LEU A CA 1
ATOM 1001 C C . LEU A 1 124 ? 1.243 -5.586 -11.297 1 96.31 124 LEU A C 1
ATOM 1003 O O . LEU A 1 124 ? 0.085 -5.609 -10.875 1 96.31 124 LEU A O 1
ATOM 1007 N N . PHE A 1 125 ? 2.34 -5.48 -10.578 1 97.31 125 PHE A N 1
ATOM 1008 C CA . PHE A 1 125 ? 2.199 -5.234 -9.148 1 97.31 125 PHE A CA 1
ATOM 1009 C C . PHE A 1 125 ? 1.391 -3.967 -8.898 1 97.31 125 PHE A C 1
ATOM 1011 O O . PHE A 1 125 ? 0.484 -3.961 -8.062 1 97.31 125 PHE A O 1
ATOM 1018 N N . LYS A 1 126 ? 1.682 -2.918 -9.539 1 95.88 126 LYS A N 1
ATOM 1019 C CA . LYS A 1 126 ? 0.966 -1.649 -9.445 1 95.88 126 LYS A CA 1
ATOM 1020 C C . LYS A 1 126 ? -0.516 -1.83 -9.766 1 95.88 126 LYS A C 1
ATOM 1022 O O . LYS A 1 126 ? -1.377 -1.361 -9.016 1 95.88 126 LYS A O 1
ATOM 1027 N N . HIS A 1 127 ? -0.791 -2.52 -10.797 1 95.31 127 HIS A N 1
ATOM 1028 C CA . HIS A 1 127 ? -2.152 -2.674 -11.297 1 95.31 127 HIS A CA 1
ATOM 1029 C C . HIS A 1 127 ? -2.98 -3.561 -10.375 1 95.31 127 HIS A C 1
ATOM 1031 O O . HIS A 1 127 ? -4.125 -3.23 -10.047 1 95.31 127 HIS A O 1
ATOM 1037 N N . HIS A 1 128 ? -2.463 -4.625 -9.891 1 96 128 HIS A N 1
ATOM 1038 C CA . HIS A 1 128 ? -3.244 -5.645 -9.195 1 96 128 HIS A CA 1
ATOM 1039 C C . HIS A 1 128 ? -3.283 -5.391 -7.695 1 96 128 HIS A C 1
ATOM 1041 O O . HIS A 1 128 ? -4.129 -5.941 -6.988 1 96 128 HIS A O 1
ATOM 1047 N N . TRP A 1 129 ? -2.35 -4.598 -7.207 1 96.44 129 TRP A N 1
ATOM 1048 C CA . TRP A 1 129 ? -2.289 -4.477 -5.754 1 96.44 129 TRP A CA 1
ATOM 1049 C C . TRP A 1 129 ? -2.176 -3.016 -5.332 1 96.44 129 TRP A C 1
ATOM 1051 O O . TRP A 1 129 ? -3.002 -2.52 -4.562 1 96.44 129 TRP A O 1
ATOM 1061 N N . VAL A 1 130 ? -1.209 -2.254 -5.848 1 96.56 130 VAL A N 1
ATOM 1062 C CA . VAL A 1 130 ? -0.862 -0.921 -5.359 1 96.56 130 VAL A CA 1
ATOM 1063 C C . VAL A 1 130 ? -2.016 0.042 -5.625 1 96.56 130 VAL A C 1
ATOM 1065 O O . VAL A 1 130 ? -2.488 0.722 -4.711 1 96.56 130 VAL A O 1
ATOM 1068 N N . ILE A 1 131 ? -2.518 0.069 -6.824 1 95.44 131 ILE A N 1
ATOM 1069 C CA . ILE A 1 131 ? -3.58 0.998 -7.195 1 95.44 131 ILE A CA 1
ATOM 1070 C C . ILE A 1 131 ? -4.844 0.683 -6.395 1 95.44 131 ILE A C 1
ATOM 1072 O O . ILE A 1 131 ? -5.426 1.57 -5.766 1 95.44 131 ILE A O 1
ATOM 1076 N N . PRO A 1 132 ? -5.289 -0.582 -6.371 1 95.12 132 PRO A N 1
ATOM 1077 C CA . PRO A 1 132 ? -6.473 -0.888 -5.566 1 95.12 132 PRO A CA 1
ATOM 1078 C C . PRO A 1 132 ? -6.309 -0.482 -4.102 1 95.12 132 PRO A C 1
ATOM 1080 O O . PRO A 1 132 ? -7.27 -0.033 -3.473 1 95.12 132 PRO A O 1
ATOM 1083 N N . MET A 1 133 ? -5.109 -0.639 -3.58 1 94.88 133 MET A N 1
ATOM 1084 C CA . MET A 1 133 ? -4.852 -0.251 -2.197 1 94.88 133 MET A CA 1
ATOM 1085 C C . MET A 1 133 ? -4.973 1.259 -2.023 1 94.88 133 MET A C 1
ATOM 1087 O O . MET A 1 133 ? -5.551 1.731 -1.042 1 94.88 133 MET A O 1
ATOM 1091 N N . PHE A 1 134 ? -4.438 1.992 -2.959 1 95.56 134 PHE A N 1
ATOM 1092 C CA . PHE A 1 134 ? -4.535 3.447 -2.914 1 95.56 134 PHE A CA 1
ATOM 1093 C C . PHE A 1 134 ? -5.992 3.893 -2.992 1 95.56 134 PHE A C 1
ATOM 1095 O O . PHE A 1 134 ? -6.406 4.805 -2.273 1 95.56 134 PHE A O 1
ATOM 1102 N N . VAL A 1 135 ? -6.734 3.229 -3.861 1 95.31 135 VAL A N 1
ATOM 1103 C CA . VAL A 1 135 ? -8.148 3.557 -4.016 1 95.31 135 VAL A CA 1
ATOM 1104 C C . VAL A 1 135 ? -8.883 3.295 -2.701 1 95.31 135 VAL A C 1
ATOM 1106 O O . VAL A 1 135 ? -9.719 4.098 -2.281 1 95.31 135 VAL A O 1
ATOM 1109 N N . GLN A 1 136 ? -8.555 2.195 -2.076 1 94.56 136 GLN A N 1
ATOM 1110 C CA . GLN A 1 136 ? -9.195 1.853 -0.812 1 94.56 136 GLN A CA 1
ATOM 1111 C C . GLN A 1 136 ? -8.906 2.902 0.256 1 94.56 136 GLN A C 1
ATOM 1113 O O . GLN A 1 136 ? -9.797 3.289 1.015 1 94.56 136 GLN A O 1
ATOM 1118 N N . VAL A 1 137 ? -7.676 3.332 0.329 1 94.81 137 VAL A N 1
ATOM 1119 C CA . VAL A 1 137 ? -7.301 4.363 1.29 1 94.81 137 VAL A CA 1
ATOM 1120 C C . VAL A 1 137 ? -8.102 5.637 1.02 1 94.81 137 VAL A C 1
ATOM 1122 O O . VAL A 1 137 ? -8.672 6.227 1.941 1 94.81 137 VAL A O 1
ATOM 1125 N N . CYS A 1 138 ? -8.156 6 -0.197 1 94.44 138 CYS A N 1
ATOM 1126 C CA . CYS A 1 138 ? -8.898 7.191 -0.589 1 94.44 138 CYS A CA 1
ATOM 1127 C C . CYS A 1 138 ? -10.383 7.039 -0.27 1 94.44 138 CYS A C 1
ATOM 1129 O O . CYS A 1 138 ? -11.008 7.965 0.252 1 94.44 138 CYS A O 1
ATOM 1131 N N . HIS A 1 139 ? -10.93 5.902 -0.615 1 94.62 139 HIS A N 1
ATOM 1132 C CA . HIS A 1 139 ? -12.336 5.605 -0.37 1 94.62 139 HIS A CA 1
ATOM 1133 C C . HIS A 1 139 ? -12.672 5.715 1.113 1 94.62 139 HIS A C 1
ATOM 1135 O O . HIS A 1 139 ? -13.664 6.344 1.483 1 94.62 139 HIS A O 1
ATOM 1141 N N . LEU A 1 140 ? -11.844 5.09 1.923 1 95.25 140 LEU A N 1
ATOM 1142 C CA . LEU A 1 140 ? -12.055 5.141 3.365 1 95.25 140 LEU A CA 1
ATOM 1143 C C . LEU A 1 140 ? -11.945 6.574 3.879 1 95.25 140 LEU A C 1
ATOM 1145 O O . LEU A 1 140 ? -12.719 6.984 4.75 1 95.25 140 LEU A O 1
ATOM 1149 N N . GLY A 1 141 ? -10.961 7.293 3.348 1 94.38 141 GLY A N 1
ATOM 1150 C CA . GLY A 1 141 ? -10.82 8.695 3.719 1 94.38 141 GLY A CA 1
ATOM 1151 C C . GLY A 1 141 ? -12.062 9.516 3.412 1 94.38 141 GLY A C 1
ATOM 1152 O O . GLY A 1 141 ? -12.484 10.344 4.223 1 94.38 141 GLY A O 1
ATOM 1153 N N . LEU A 1 142 ? -12.633 9.328 2.279 1 94.12 142 LEU A N 1
ATOM 1154 C CA . LEU A 1 142 ? -13.859 10.023 1.889 1 94.12 142 LEU A CA 1
ATOM 1155 C C . LEU A 1 142 ? -15.016 9.633 2.803 1 94.12 142 LEU A C 1
ATOM 1157 O O . LEU A 1 142 ? -15.828 10.484 3.178 1 94.12 142 LEU A O 1
ATOM 1161 N N . GLN A 1 143 ? -15.062 8.383 3.129 1 95 143 GLN A N 1
ATOM 1162 C CA . GLN A 1 143 ? -16.094 7.91 4.043 1 95 143 GLN A CA 1
ATOM 1163 C C . GLN A 1 143 ? -15.984 8.594 5.402 1 95 143 GLN A C 1
ATOM 1165 O O . GLN A 1 143 ? -16.984 9.008 5.98 1 95 143 GLN A O 1
ATOM 1170 N N . VAL A 1 144 ? -14.805 8.688 5.898 1 95.56 144 VAL A N 1
ATOM 1171 C CA . VAL A 1 144 ? -14.57 9.328 7.188 1 95.56 144 VAL A CA 1
ATOM 1172 C C . VAL A 1 144 ? -15.039 10.781 7.137 1 95.56 144 VAL A C 1
ATOM 1174 O O . VAL A 1 144 ? -15.695 11.266 8.062 1 95.56 144 VAL A O 1
ATOM 1177 N N . ARG A 1 145 ? -14.727 11.438 6.086 1 94.62 145 ARG A N 1
ATOM 1178 C CA . ARG A 1 145 ? -15.117 12.836 5.934 1 94.62 145 ARG A CA 1
ATOM 1179 C C . ARG A 1 145 ? -16.641 12.977 5.91 1 94.62 145 ARG A C 1
ATOM 1181 O O . ARG A 1 145 ? -17.188 13.844 6.582 1 94.62 145 ARG A O 1
ATOM 1188 N N . GLN A 1 146 ? -17.25 12.164 5.148 1 95.62 146 GLN A N 1
ATOM 1189 C CA . GLN A 1 146 ? -18.703 12.203 5.035 1 95.62 146 GLN A CA 1
ATOM 1190 C C . GLN A 1 146 ? -19.359 11.906 6.375 1 95.62 146 GLN A C 1
ATOM 1192 O O . GLN A 1 146 ? -20.312 12.586 6.773 1 95.62 146 GLN A O 1
ATOM 1197 N N . LEU A 1 147 ? -18.891 10.867 6.992 1 95.88 147 LEU A N 1
ATOM 1198 C CA . LEU A 1 147 ? -19.469 10.461 8.266 1 95.88 147 LEU A CA 1
ATOM 1199 C C . LEU A 1 147 ? -19.234 11.523 9.336 1 95.88 147 LEU A C 1
ATOM 1201 O O . LEU A 1 147 ? -20.094 11.75 10.188 1 95.88 147 LEU A O 1
ATOM 1205 N N . THR A 1 148 ? -18.094 12.148 9.336 1 96.19 148 THR A N 1
ATOM 1206 C CA . THR A 1 148 ? -17.797 13.219 10.273 1 96.19 148 THR A CA 1
ATOM 1207 C C . THR A 1 148 ? -18.781 14.383 10.086 1 96.19 148 THR A C 1
ATOM 1209 O O . THR A 1 148 ? -19.266 14.945 11.062 1 96.19 148 THR A O 1
ATOM 1212 N N . LYS A 1 149 ? -19 14.711 8.875 1 95.81 149 LYS A N 1
ATOM 1213 C CA . LYS A 1 149 ? -19.953 15.766 8.586 1 95.81 149 LYS A CA 1
ATOM 1214 C C . LYS A 1 149 ? -21.359 15.391 9.078 1 95.81 149 LYS A C 1
ATOM 1216 O O . LYS A 1 149 ? -22.062 16.234 9.633 1 95.81 149 LYS A O 1
ATOM 1221 N N . GLU A 1 150 ? -21.719 14.203 8.812 1 95.75 150 GLU A N 1
ATOM 1222 C CA . GLU A 1 150 ? -23.031 13.727 9.242 1 95.75 150 GLU A CA 1
ATOM 1223 C C . GLU A 1 150 ? -23.156 13.758 10.766 1 95.75 150 GLU A C 1
ATOM 1225 O O . GLU A 1 150 ? -24.203 14.125 11.297 1 95.75 150 GLU A O 1
ATOM 1230 N N . VAL A 1 151 ? -22.156 13.328 11.477 1 95.5 151 VAL A N 1
ATOM 1231 C CA . VAL A 1 151 ? -22.141 13.367 12.93 1 95.5 151 VAL A CA 1
ATOM 1232 C C . VAL A 1 151 ? -22.297 14.805 13.414 1 95.5 151 VAL A C 1
ATOM 1234 O O . VAL A 1 151 ? -23.078 15.07 14.336 1 95.5 151 VAL A O 1
ATOM 1237 N N . GLU A 1 152 ? -21.609 15.695 12.812 1 95 152 GLU A N 1
ATOM 1238 C CA . GLU A 1 152 ? -21.672 17.109 13.195 1 95 152 GLU A CA 1
ATOM 1239 C C . GLU A 1 152 ? -23.078 17.672 12.953 1 95 152 GLU A C 1
ATOM 1241 O O . GLU A 1 152 ? -23.578 18.438 13.766 1 95 152 GLU A O 1
ATOM 1246 N N . GLN A 1 153 ? -23.641 17.344 11.891 1 94.56 153 GLN A N 1
ATOM 1247 C CA . GLN A 1 153 ? -25 17.812 11.57 1 94.56 153 GLN A CA 1
ATOM 1248 C C . GLN A 1 153 ? -26 17.297 12.602 1 94.56 153 GLN A C 1
ATOM 1250 O O . GLN A 1 153 ? -26.844 18.062 13.078 1 94.56 153 GLN A O 1
ATOM 1255 N N . LYS A 1 154 ? -25.891 16.109 12.891 1 92.94 154 LYS A N 1
ATOM 1256 C CA . LYS A 1 154 ? -26.812 15.523 13.852 1 92.94 154 LYS A CA 1
ATOM 1257 C C . LYS A 1 154 ? -26.578 16.078 15.258 1 92.94 154 LYS A C 1
ATOM 1259 O O . LYS A 1 154 ? -27.531 16.219 16.031 1 92.94 154 LYS A O 1
ATOM 1264 N N . LYS A 1 155 ? -25.406 16.281 15.562 1 91.62 155 LYS A N 1
ATOM 1265 C CA . LYS A 1 155 ? -25.109 16.906 16.844 1 91.62 155 LYS A CA 1
ATOM 1266 C C . LYS A 1 155 ? -25.766 18.281 16.938 1 91.62 155 LYS A C 1
ATOM 1268 O O . LYS A 1 155 ? -26.344 18.641 17.969 1 91.62 155 LYS A O 1
ATOM 1273 N N . THR A 1 156 ? -25.656 19.016 15.898 1 91.62 156 THR A N 1
ATOM 1274 C CA . THR A 1 156 ? -26.25 20.344 15.859 1 91.62 156 THR A CA 1
ATOM 1275 C C . THR A 1 156 ? -27.766 20.266 16 1 91.62 156 THR A C 1
ATOM 1277 O O . THR A 1 156 ? -28.375 21.062 16.719 1 91.62 156 THR A O 1
ATOM 1280 N N . GLN A 1 157 ? -28.344 19.359 15.312 1 89.62 157 GLN A N 1
ATOM 1281 C CA . GLN A 1 157 ? -29.781 19.156 15.398 1 89.62 157 GLN A CA 1
ATOM 1282 C C . GLN A 1 157 ? -30.203 18.797 16.812 1 89.62 157 GLN A C 1
ATOM 1284 O O . GLN A 1 157 ? -31.234 19.266 17.312 1 89.62 157 GLN A O 1
ATOM 1289 N N . LEU A 1 158 ? -29.484 18 17.422 1 89.62 158 LEU A N 1
ATOM 1290 C CA . LEU A 1 158 ? -29.781 17.562 18.781 1 89.62 158 LEU A CA 1
ATOM 1291 C C . LEU A 1 158 ? -29.625 18.719 19.766 1 89.62 158 LEU A C 1
ATOM 1293 O O . LEU A 1 158 ? -30.422 18.859 20.703 1 89.62 158 LEU A O 1
ATOM 1297 N N . GLU A 1 159 ? -28.625 19.484 19.578 1 88.31 159 GLU A N 1
ATOM 1298 C CA . GLU A 1 159 ? -28.391 20.641 20.438 1 88.31 159 GLU A CA 1
ATOM 1299 C C . GLU A 1 159 ? -29.531 21.656 20.297 1 88.31 159 GLU A C 1
ATOM 1301 O O . GLU A 1 159 ? -29.891 22.328 21.266 1 88.31 159 GLU A O 1
ATOM 1306 N N . GLU A 1 160 ? -30.031 21.766 19.141 1 87.12 160 GLU A N 1
ATOM 1307 C CA . GLU A 1 160 ? -31.141 22.672 18.906 1 87.12 160 GLU A CA 1
ATOM 1308 C C . GLU A 1 160 ? -32.406 22.172 19.594 1 87.12 160 GLU A C 1
ATOM 1310 O O . GLU A 1 160 ? -33.219 22.984 20.047 1 87.12 160 GLU A O 1
ATOM 1315 N N . LEU A 1 161 ? -32.625 20.938 19.656 1 84.62 161 LEU A N 1
ATOM 1316 C CA . LEU A 1 161 ? -33.812 20.344 20.25 1 84.62 161 LEU A CA 1
ATOM 1317 C C . LEU A 1 161 ? -33.688 20.281 21.781 1 84.62 161 LEU A C 1
ATOM 1319 O O . LEU A 1 161 ? -34.688 20.297 22.484 1 84.62 161 LEU A O 1
ATOM 1323 N N . LEU A 1 162 ? -32.531 20.062 22.312 1 77.5 162 LEU A N 1
ATOM 1324 C CA . LEU A 1 162 ? -32.312 19.969 23.75 1 77.5 162 LEU A CA 1
ATOM 1325 C C . LEU A 1 162 ? -31.438 21.125 24.234 1 77.5 162 LEU A C 1
ATOM 1327 O O . LEU A 1 162 ? -30.25 20.938 24.516 1 77.5 162 LEU A O 1
ATOM 1331 N N . PRO A 1 163 ? -31.906 22.359 24.219 1 65.12 163 PRO A N 1
ATOM 1332 C CA . PRO A 1 163 ? -31.062 23.516 24.578 1 65.12 163 PRO A CA 1
ATOM 1333 C C . PRO A 1 163 ? -30.422 23.375 25.953 1 65.12 163 PRO A C 1
ATOM 1335 O O . PRO A 1 163 ? -29.328 23.906 26.188 1 65.12 163 PRO A O 1
ATOM 1338 N N . ASP A 1 164 ? -31.031 22.859 27.016 1 61.38 164 ASP A N 1
ATOM 1339 C CA . ASP A 1 164 ? -30.516 22.828 28.391 1 61.38 164 ASP A CA 1
ATOM 1340 C C . ASP A 1 164 ? -29.391 21.812 28.516 1 61.38 164 ASP A C 1
ATOM 1342 O O . ASP A 1 164 ? -28.641 21.828 29.484 1 61.38 164 ASP A O 1
ATOM 1346 N N . THR A 1 165 ? -29.234 20.906 27.703 1 51.59 165 THR A N 1
ATOM 1347 C CA . THR A 1 165 ? -28.25 19.828 27.812 1 51.59 165 THR A CA 1
ATOM 1348 C C . THR A 1 165 ? -26.922 20.234 27.203 1 51.59 165 THR A C 1
ATOM 1350 O O . THR A 1 165 ? -26 19.406 27.094 1 51.59 165 THR A O 1
ATOM 1353 N N . LYS A 1 166 ? -26.75 21.422 26.734 1 51.34 166 LYS A N 1
ATOM 1354 C CA . LYS A 1 166 ? -25.453 21.922 26.328 1 51.34 166 LYS A CA 1
ATOM 1355 C C . LYS A 1 166 ? -24.391 21.609 27.375 1 51.34 166 LYS A C 1
ATOM 1357 O O . LYS A 1 166 ? -23.188 21.766 27.125 1 51.34 166 LYS A O 1
ATOM 1362 N N . LEU A 1 167 ? -24.703 21.656 28.688 1 45.72 167 LEU A N 1
ATOM 1363 C CA . LEU A 1 167 ? -23.688 21.594 29.734 1 45.72 167 LEU A CA 1
ATOM 1364 C C . LEU A 1 167 ? -22.812 20.344 29.562 1 45.72 167 LEU A C 1
ATOM 1366 O O . LEU A 1 167 ? -21.625 20.359 29.891 1 45.72 167 LEU A O 1
ATOM 1370 N N . ALA A 1 168 ? -23.266 19.141 29.312 1 44.88 168 ALA A N 1
ATOM 1371 C CA . ALA A 1 168 ? -22.453 17.969 29.625 1 44.88 168 ALA A CA 1
ATOM 1372 C C . ALA A 1 168 ? -21.516 17.641 28.453 1 44.88 168 ALA A C 1
ATOM 1374 O O . ALA A 1 168 ? -20.656 16.75 28.578 1 44.88 168 ALA A O 1
ATOM 1375 N N . THR A 1 169 ? -21.672 18.109 27.297 1 46.28 169 THR A N 1
ATOM 1376 C CA . THR A 1 169 ? -20.938 17.453 26.219 1 46.28 169 THR A CA 1
ATOM 1377 C C . THR A 1 169 ? -19.547 18.047 26.062 1 46.28 169 THR A C 1
ATOM 1379 O O . THR A 1 169 ? -18.859 17.781 25.078 1 46.28 169 THR A O 1
ATOM 1382 N N . LYS A 1 170 ? -19.109 18.969 26.922 1 44.22 170 LYS A N 1
ATOM 1383 C CA . LYS A 1 170 ? -17.75 19.469 26.766 1 44.22 170 LYS A CA 1
ATOM 1384 C C . LYS A 1 170 ? -16.734 18.328 26.906 1 44.22 170 LYS A C 1
ATOM 1386 O O . LYS A 1 170 ? -15.633 18.531 27.422 1 44.22 170 LYS A O 1
ATOM 1391 N N . THR A 1 171 ? -16.969 17.078 26.906 1 43.88 171 THR A N 1
ATOM 1392 C CA . THR A 1 171 ? -15.891 16.094 27 1 43.88 171 THR A CA 1
ATOM 1393 C C . THR A 1 171 ? -15.047 16.094 25.734 1 43.88 171 THR A C 1
ATOM 1395 O O . THR A 1 171 ? -15.258 15.258 24.844 1 43.88 171 THR A O 1
ATOM 1398 N N . SER A 1 172 ? -14.703 17.203 25.188 1 44.91 172 SER A N 1
ATOM 1399 C CA . SER A 1 172 ? -13.836 17.359 24.031 1 44.91 172 SER A CA 1
ATOM 1400 C C . SER A 1 172 ? -12.539 16.578 24.188 1 44.91 172 SER A C 1
ATOM 1402 O O . SER A 1 172 ? -11.875 16.25 23.203 1 44.91 172 SER A O 1
ATOM 1404 N N . ASN A 1 173 ? -11.977 16.531 25.453 1 46.16 173 ASN A N 1
ATOM 1405 C CA . ASN A 1 173 ? -10.656 15.945 25.672 1 46.16 173 ASN A CA 1
ATOM 1406 C C . ASN A 1 173 ? -10.609 14.484 25.25 1 46.16 173 ASN A C 1
ATOM 1408 O O . ASN A 1 173 ? -9.539 13.883 25.172 1 46.16 173 ASN A O 1
ATOM 1412 N N . LYS A 1 174 ? -11.766 13.906 25.141 1 46.22 174 LYS A N 1
ATOM 1413 C CA . LYS A 1 174 ? -11.828 12.469 24.875 1 46.22 174 LYS A CA 1
ATOM 1414 C C . LYS A 1 174 ? -11.562 12.172 23.406 1 46.22 174 LYS A C 1
ATOM 1416 O O . LYS A 1 174 ? -11.18 11.055 23.047 1 46.22 174 LYS A O 1
ATOM 1421 N N . THR A 1 175 ? -11.602 13.195 22.531 1 48.41 175 THR A N 1
ATOM 1422 C CA . THR A 1 175 ? -11.508 12.945 21.109 1 48.41 175 THR A CA 1
ATOM 1423 C C . THR A 1 175 ? -10.062 12.672 20.703 1 48.41 175 THR A C 1
ATOM 1425 O O . THR A 1 175 ? -9.797 11.797 19.859 1 48.41 175 THR A O 1
ATOM 1428 N N . SER A 1 176 ? -9.164 13.531 21.281 1 51.31 176 SER A N 1
ATOM 1429 C CA . SER A 1 176 ? -7.762 13.328 20.922 1 51.31 176 SER A CA 1
ATOM 1430 C C . SER A 1 176 ? -7.238 12.008 21.469 1 51.31 176 SER A C 1
ATOM 1432 O O . SER A 1 176 ? -6.453 11.32 20.812 1 51.31 176 SER A O 1
ATOM 1434 N N . LYS A 1 177 ? -7.574 11.734 22.75 1 51.25 177 LYS A N 1
ATOM 1435 C CA . LYS A 1 177 ? -7.168 10.469 23.359 1 51.25 177 LYS A CA 1
ATOM 1436 C C . LYS A 1 177 ? -7.73 9.281 22.578 1 51.25 177 LYS A C 1
ATOM 1438 O O . LYS A 1 177 ? -7.066 8.25 22.453 1 51.25 177 LYS A O 1
ATOM 1443 N N . SER A 1 178 ? -8.781 9.625 21.859 1 64.44 178 SER A N 1
ATOM 1444 C CA . SER A 1 178 ? -9.445 8.539 21.141 1 64.44 178 SER A CA 1
ATOM 1445 C C . SER A 1 178 ? -8.781 8.273 19.797 1 64.44 178 SER A C 1
ATOM 1447 O O . SER A 1 178 ? -8.617 7.117 19.391 1 64.44 178 SER A O 1
ATOM 1449 N N . LYS A 1 179 ? -8.148 9.375 19.328 1 62.28 179 LYS A N 1
ATOM 1450 C CA . LYS A 1 179 ? -7.48 9.211 18.031 1 62.28 179 LYS A CA 1
ATOM 1451 C C . LYS A 1 179 ? -6.18 8.422 18.188 1 62.28 179 LYS A C 1
ATOM 1453 O O . LYS A 1 179 ? -5.895 7.527 17.391 1 62.28 179 LYS A O 1
ATOM 1458 N N . ASN A 1 180 ? -5.422 8.773 19.141 1 74 180 ASN A N 1
ATOM 1459 C CA . ASN A 1 180 ? -4.16 8.086 19.391 1 74 180 ASN A CA 1
ATOM 1460 C C . ASN A 1 180 ? -4.387 6.633 19.797 1 74 180 ASN A C 1
ATOM 1462 O O . ASN A 1 180 ? -3.607 5.754 19.422 1 74 180 ASN A O 1
ATOM 1466 N N . SER A 1 181 ? -5.512 6.57 20.25 1 86.5 181 SER A N 1
ATOM 1467 C CA . SER A 1 181 ? -5.836 5.211 20.672 1 86.5 181 SER A CA 1
ATOM 1468 C C . SER A 1 181 ? -6.176 4.332 19.469 1 86.5 181 SER A C 1
ATOM 1470 O O . SER A 1 181 ? -5.742 3.18 19.391 1 86.5 181 SER A O 1
ATOM 1472 N N . LEU A 1 182 ? -6.871 4.988 18.531 1 92.69 182 LEU A N 1
ATOM 1473 C CA . LEU A 1 182 ? -7.246 4.211 17.359 1 92.69 182 LEU A CA 1
ATOM 1474 C C . LEU A 1 182 ? -6.02 3.867 16.516 1 92.69 182 LEU A C 1
ATOM 1476 O O . LEU A 1 182 ? -5.926 2.764 15.969 1 92.69 182 LEU A O 1
ATOM 1480 N N . LEU A 1 183 ? -5.168 4.855 16.484 1 93.75 183 LEU A N 1
ATOM 1481 C CA . LEU A 1 183 ? -3.949 4.641 15.703 1 93.75 183 LEU A CA 1
ATOM 1482 C C . LEU A 1 183 ? -3.086 3.555 16.344 1 93.75 183 LEU A C 1
ATOM 1484 O O . LEU A 1 183 ? -2.523 2.713 15.633 1 93.75 183 LEU A O 1
ATOM 1488 N N . GLU A 1 184 ? -2.977 3.596 17.594 1 93.69 184 GLU A N 1
ATOM 1489 C CA . GLU A 1 184 ? -2.225 2.578 18.328 1 93.69 184 GLU A CA 1
ATOM 1490 C C . GLU A 1 184 ? -2.832 1.192 18.125 1 93.69 184 GLU A C 1
ATOM 1492 O O . GLU A 1 184 ? -2.111 0.221 17.891 1 93.69 184 GLU A O 1
ATOM 1497 N N . SER A 1 185 ? -4.098 1.135 18.203 1 94.12 185 SER A N 1
ATOM 1498 C CA . SER A 1 185 ? -4.797 -0.13 18 1 94.12 185 SER A CA 1
ATOM 1499 C C . SER A 1 185 ? -4.586 -0.661 16.578 1 94.12 185 SER A C 1
ATOM 1501 O O . SER A 1 185 ? -4.379 -1.86 16.391 1 94.12 185 SER A O 1
ATOM 1503 N N . ALA A 1 186 ? -4.742 0.237 15.648 1 94.62 186 ALA A N 1
ATOM 1504 C CA . ALA A 1 186 ? -4.535 -0.149 14.25 1 94.62 186 ALA A CA 1
ATOM 1505 C C . ALA A 1 186 ? -3.121 -0.686 14.039 1 94.62 186 ALA A C 1
ATOM 1507 O O . ALA A 1 186 ? -2.93 -1.695 13.359 1 94.62 186 ALA A O 1
ATOM 1508 N N . THR A 1 187 ? -2.123 -0.017 14.609 1 95.06 187 THR A N 1
ATOM 1509 C CA . THR A 1 187 ? -0.731 -0.431 14.477 1 95.06 187 THR A CA 1
ATOM 1510 C C . THR A 1 187 ? -0.508 -1.798 15.117 1 95.06 187 THR A C 1
ATOM 1512 O O . THR A 1 187 ? 0.181 -2.648 14.547 1 95.06 187 THR A O 1
ATOM 1515 N N . GLU A 1 188 ? -1.095 -1.971 16.219 1 93.5 188 GLU A N 1
ATOM 1516 C CA . GLU A 1 188 ? -0.995 -3.25 16.922 1 93.5 188 GLU A CA 1
ATOM 1517 C C . GLU A 1 188 ? -1.585 -4.383 16.078 1 93.5 188 GLU A C 1
ATOM 1519 O O . GLU A 1 188 ? -1.003 -5.465 16 1 93.5 188 GLU A O 1
ATOM 1524 N N . ARG A 1 189 ? -2.693 -4.156 15.492 1 93 189 ARG A N 1
ATOM 1525 C CA . ARG A 1 189 ? -3.346 -5.168 14.672 1 93 189 ARG A CA 1
ATOM 1526 C C . ARG A 1 189 ? -2.455 -5.59 13.508 1 93 189 ARG A C 1
ATOM 1528 O O . ARG A 1 189 ? -2.307 -6.781 13.227 1 93 189 ARG A O 1
ATOM 1535 N N . VAL A 1 190 ? -1.884 -4.605 12.883 1 94.31 190 VAL A N 1
ATOM 1536 C CA . VAL A 1 190 ? -1.064 -4.895 11.711 1 94.31 190 VAL A CA 1
ATOM 1537 C C . VAL A 1 190 ? 0.227 -5.586 12.141 1 94.31 190 VAL A C 1
ATOM 1539 O O . VAL A 1 190 ? 0.636 -6.578 11.539 1 94.31 190 VAL A O 1
ATOM 1542 N N . CYS A 1 191 ? 0.871 -5.125 13.18 1 92.31 191 CYS A N 1
ATOM 1543 C CA . CYS A 1 191 ? 2.199 -5.59 13.57 1 92.31 191 CYS A CA 1
ATOM 1544 C C . CYS A 1 191 ? 2.115 -6.902 14.336 1 92.31 191 CYS A C 1
ATOM 1546 O O . CYS A 1 191 ? 3.02 -7.734 14.258 1 92.31 191 CYS A O 1
ATOM 1548 N N . VAL A 1 192 ? 1.061 -7.113 15.023 1 89.62 192 VAL A N 1
ATOM 1549 C CA . VAL A 1 192 ? 0.965 -8.281 15.883 1 89.62 192 VAL A CA 1
ATOM 1550 C C . VAL A 1 192 ? 0.12 -9.359 15.211 1 89.62 192 VAL A C 1
ATOM 1552 O O . VAL A 1 192 ? 0.548 -10.516 15.094 1 89.62 192 VAL A O 1
ATOM 1555 N N . SER A 1 193 ? -1.113 -8.992 14.695 1 87.5 193 SER A N 1
ATOM 1556 C CA . SER A 1 193 ? -2.016 -9.977 14.102 1 87.5 193 SER A CA 1
ATOM 1557 C C . SER A 1 193 ? -1.649 -10.25 12.641 1 87.5 193 SER A C 1
ATOM 1559 O O . SER A 1 193 ? -2.045 -11.273 12.086 1 87.5 193 SER A O 1
ATOM 1561 N N . GLY A 1 194 ? -1.01 -9.359 12.07 1 88.25 194 GLY A N 1
ATOM 1562 C CA . GLY A 1 194 ? -0.614 -9.547 10.68 1 88.25 194 GLY A CA 1
ATOM 1563 C C . GLY A 1 194 ? -1.481 -8.781 9.703 1 88.25 194 GLY A C 1
ATOM 1564 O O . GLY A 1 194 ? -2.619 -8.43 10.023 1 88.25 194 GLY A O 1
ATOM 1565 N N . PRO A 1 195 ? -0.904 -8.578 8.531 1 88.06 195 PRO A N 1
ATOM 1566 C CA . PRO A 1 195 ? -1.58 -7.75 7.535 1 88.06 195 PRO A CA 1
ATOM 1567 C C . PRO A 1 195 ? -2.938 -8.312 7.117 1 88.06 195 PRO A C 1
ATOM 1569 O O . PRO A 1 195 ? -3.908 -7.562 6.992 1 88.06 195 PRO A O 1
ATOM 1572 N N . TRP A 1 196 ? -3 -9.594 6.945 1 88.69 196 TRP A N 1
ATOM 1573 C CA . TRP A 1 196 ? -4.273 -10.156 6.504 1 88.69 196 TRP A CA 1
ATOM 1574 C C . TRP A 1 196 ? -5.359 -9.93 7.551 1 88.69 196 TRP A C 1
ATOM 1576 O O . TRP A 1 196 ? -6.469 -9.5 7.223 1 88.69 196 TRP A O 1
ATOM 1586 N N . ALA A 1 197 ? -5.016 -10.188 8.742 1 88.12 197 ALA A N 1
ATOM 1587 C CA . ALA A 1 197 ? -5.996 -10 9.812 1 88.12 197 ALA A CA 1
ATOM 1588 C C . ALA A 1 197 ? -6.469 -8.547 9.867 1 88.12 197 ALA A C 1
ATOM 1590 O O . ALA A 1 197 ? -7.648 -8.281 10.109 1 88.12 197 ALA A O 1
ATOM 1591 N N . ALA A 1 198 ? -5.617 -7.66 9.625 1 89.94 198 ALA A N 1
ATOM 1592 C CA . ALA A 1 198 ? -5.918 -6.234 9.742 1 89.94 198 ALA A CA 1
ATOM 1593 C C . ALA A 1 198 ? -6.68 -5.734 8.516 1 89.94 198 ALA A C 1
ATOM 1595 O O . ALA A 1 198 ? -7.48 -4.797 8.617 1 89.94 198 ALA A O 1
ATOM 1596 N N . LEU A 1 199 ? -6.441 -6.414 7.336 1 90.81 199 LEU A N 1
ATOM 1597 C CA . LEU A 1 199 ? -6.887 -5.816 6.082 1 90.81 199 LEU A CA 1
ATOM 1598 C C . LEU A 1 199 ? -8.086 -6.57 5.516 1 90.81 199 LEU A C 1
ATOM 1600 O O . LEU A 1 199 ? -8.758 -6.086 4.602 1 90.81 199 LEU A O 1
ATOM 1604 N N . GLN A 1 200 ? -8.414 -7.691 5.98 1 88.12 200 GLN A N 1
ATOM 1605 C CA . GLN A 1 200 ? -9.359 -8.602 5.352 1 88.12 200 GLN A CA 1
ATOM 1606 C C . GLN A 1 200 ? -10.695 -7.91 5.086 1 88.12 200 GLN A C 1
ATOM 1608 O O . GLN A 1 200 ? -11.297 -8.094 4.027 1 88.12 200 GLN A O 1
ATOM 1613 N N . GLU A 1 201 ? -11.117 -7.102 5.957 1 84.69 201 GLU A N 1
ATOM 1614 C CA . GLU A 1 201 ? -12.398 -6.426 5.77 1 84.69 201 GLU A CA 1
ATOM 1615 C C . GLU A 1 201 ? -12.297 -5.32 4.723 1 84.69 201 GLU A C 1
ATOM 1617 O O . GLU A 1 201 ? -13.297 -4.941 4.113 1 84.69 201 GLU A O 1
ATOM 1622 N N . HIS A 1 202 ? -11.148 -4.887 4.527 1 84.25 202 HIS A N 1
ATOM 1623 C CA . HIS A 1 202 ? -10.938 -3.736 3.654 1 84.25 202 HIS A CA 1
ATOM 1624 C C . HIS A 1 202 ? -10.586 -4.176 2.236 1 84.25 202 HIS A C 1
ATOM 1626 O O . HIS A 1 202 ? -10.898 -3.473 1.271 1 84.25 202 HIS A O 1
ATOM 1632 N N . ILE A 1 203 ? -10.062 -5.301 2.127 1 84.12 203 ILE A N 1
ATOM 1633 C CA . ILE A 1 203 ? -9.648 -5.77 0.808 1 84.12 203 ILE A CA 1
ATOM 1634 C C . ILE A 1 203 ? -10.805 -6.496 0.131 1 84.12 203 ILE A C 1
ATOM 1636 O O . ILE A 1 203 ? -10.75 -6.789 -1.065 1 84.12 203 ILE A O 1
ATOM 1640 N N . SER A 1 204 ? -11.898 -6.684 0.807 1 84.62 204 SER A N 1
ATOM 1641 C CA . SER A 1 204 ? -13.07 -7.352 0.255 1 84.62 204 SER A CA 1
ATOM 1642 C C . SER A 1 204 ? -13.672 -6.555 -0.899 1 84.62 204 SER A C 1
ATOM 1644 O O . SER A 1 204 ? -14.375 -7.113 -1.746 1 84.62 204 SER A O 1
ATOM 1646 N N . LEU A 1 205 ? -13.344 -5.27 -0.952 1 87.19 205 LEU A N 1
ATOM 1647 C CA . LEU A 1 205 ? -13.883 -4.41 -2 1 87.19 205 LEU A CA 1
ATOM 1648 C C . LEU A 1 205 ? -12.977 -4.422 -3.23 1 87.19 205 LEU A C 1
ATOM 1650 O O . LEU A 1 205 ? -13.281 -3.777 -4.234 1 87.19 205 LEU A O 1
ATOM 1654 N N . SER A 1 206 ? -11.969 -5.195 -3.166 1 90.44 206 SER A N 1
ATOM 1655 C CA . SER A 1 206 ? -10.969 -5.191 -4.227 1 90.44 206 SER A CA 1
ATOM 1656 C C . SER A 1 206 ? -11.586 -5.539 -5.574 1 90.44 206 SER A C 1
ATOM 1658 O O . SER A 1 206 ? -11.297 -4.891 -6.582 1 90.44 206 SER A O 1
ATOM 1660 N N . PRO A 1 207 ? -12.555 -6.496 -5.664 1 92 207 PRO A N 1
ATOM 1661 C CA . PRO A 1 207 ? -13.164 -6.793 -6.961 1 92 207 PRO A CA 1
ATOM 1662 C C . PRO A 1 207 ? -13.93 -5.605 -7.535 1 92 207 PRO A C 1
ATOM 1664 O O . PRO A 1 207 ? -13.828 -5.32 -8.727 1 92 207 PRO A O 1
ATOM 1667 N N . ASP A 1 208 ? -14.609 -4.934 -6.699 1 92.62 208 ASP A N 1
ATOM 1668 C CA . ASP A 1 208 ? -15.367 -3.762 -7.133 1 92.62 208 ASP A CA 1
ATOM 1669 C C . ASP A 1 208 ? -14.43 -2.633 -7.555 1 92.62 208 ASP A C 1
ATOM 1671 O O . ASP A 1 208 ? -14.68 -1.956 -8.555 1 92.62 208 ASP A O 1
ATOM 1675 N N . ILE A 1 209 ? -13.438 -2.439 -6.781 1 93.88 209 ILE A N 1
ATOM 1676 C CA . ILE A 1 209 ? -12.445 -1.415 -7.098 1 93.88 209 ILE A CA 1
ATOM 1677 C C . ILE A 1 209 ? -11.844 -1.684 -8.477 1 93.88 209 ILE A C 1
ATOM 1679 O O . ILE A 1 209 ? -11.711 -0.768 -9.289 1 93.88 209 ILE A O 1
ATOM 1683 N N . MET A 1 210 ? -11.523 -2.932 -8.742 1 94.19 210 MET A N 1
ATOM 1684 C CA . MET A 1 210 ? -10.867 -3.303 -9.992 1 94.19 210 MET A CA 1
ATOM 1685 C C . MET A 1 210 ? -11.781 -3.049 -11.18 1 94.19 210 MET A C 1
ATOM 1687 O O . MET A 1 210 ? -11.312 -2.703 -12.266 1 94.19 210 MET A O 1
ATOM 1691 N N . LYS A 1 211 ? -13.07 -3.186 -10.992 1 93 211 LYS A N 1
ATOM 1692 C CA . LYS A 1 211 ? -14.023 -2.871 -12.055 1 93 211 LYS A CA 1
ATOM 1693 C C . LYS A 1 211 ? -13.914 -1.405 -12.469 1 93 211 LYS A C 1
ATOM 1695 O O . LYS A 1 211 ? -13.875 -1.093 -13.656 1 93 211 LYS A O 1
ATOM 1700 N N . TYR A 1 212 ? -13.781 -0.565 -11.477 1 92.38 212 TYR A N 1
ATOM 1701 C CA . TYR A 1 212 ? -13.68 0.863 -11.758 1 92.38 212 TYR A CA 1
ATOM 1702 C C . TYR A 1 212 ? -12.312 1.218 -12.32 1 92.38 212 TYR A C 1
ATOM 1704 O O . TYR A 1 212 ? -12.203 2.057 -13.219 1 92.38 212 TYR A O 1
ATOM 1712 N N . VAL A 1 213 ? -11.305 0.614 -11.789 1 92.69 213 VAL A N 1
ATOM 1713 C CA . VAL A 1 213 ? -9.953 0.873 -12.258 1 92.69 213 VAL A CA 1
ATOM 1714 C C . VAL A 1 213 ? -9.852 0.542 -13.75 1 92.69 213 VAL A C 1
ATOM 1716 O O . VAL A 1 213 ? -9.281 1.312 -14.523 1 92.69 213 VAL A O 1
ATOM 1719 N N . ASN A 1 214 ? -10.383 -0.568 -14.133 1 90.06 214 ASN A N 1
ATOM 1720 C CA . ASN A 1 214 ? -10.359 -0.995 -15.523 1 90.06 214 ASN A CA 1
ATOM 1721 C C . ASN A 1 214 ? -11.117 -0.021 -16.422 1 90.06 214 ASN A C 1
ATOM 1723 O O . ASN A 1 214 ? -10.727 0.219 -17.562 1 90.06 214 ASN A O 1
ATOM 1727 N N . THR A 1 215 ? -12.148 0.518 -15.875 1 86.94 215 THR A N 1
ATOM 1728 C CA . THR A 1 215 ? -12.961 1.472 -16.625 1 86.94 215 THR A CA 1
ATOM 1729 C C . THR A 1 215 ? -12.188 2.766 -16.875 1 86.94 215 THR A C 1
ATOM 1731 O O . THR A 1 215 ? -12.203 3.311 -17.969 1 86.94 215 THR A O 1
ATOM 1734 N N . PHE A 1 216 ? -11.43 3.285 -15.891 1 86.88 216 PHE A N 1
ATOM 1735 C CA . PHE A 1 216 ? -10.727 4.559 -15.984 1 86.88 216 PHE A CA 1
ATOM 1736 C C . PHE A 1 216 ? -9.43 4.398 -16.766 1 86.88 216 PHE A C 1
ATOM 1738 O O . PHE A 1 216 ? -8.977 5.34 -17.422 1 86.88 216 PHE A O 1
ATOM 1745 N N . GLN A 1 217 ? -8.75 3.303 -16.641 1 78.5 217 GLN A N 1
ATOM 1746 C CA . GLN A 1 217 ? -7.484 3.096 -17.344 1 78.5 217 GLN A CA 1
ATOM 1747 C C . GLN A 1 217 ? -7.711 2.852 -18.828 1 78.5 217 GLN A C 1
ATOM 1749 O O . GLN A 1 217 ? -6.844 3.148 -19.656 1 78.5 217 GLN A O 1
ATOM 1754 N N . LEU A 1 218 ? -8.758 2.256 -19.219 1 67.5 218 LEU A N 1
ATOM 1755 C CA . LEU A 1 218 ? -9.109 2.094 -20.625 1 67.5 218 LEU A CA 1
ATOM 1756 C C . LEU A 1 218 ? -9.391 3.443 -21.281 1 67.5 218 LEU A C 1
ATOM 1758 O O . LEU A 1 218 ? -9.148 3.621 -22.469 1 67.5 218 LEU A O 1
ATOM 1762 N N . GLN A 1 219 ? -9.898 4.438 -20.5 1 62.34 219 GLN A N 1
ATOM 1763 C CA . GLN A 1 219 ? -10.234 5.754 -21.031 1 62.34 219 GLN A CA 1
ATOM 1764 C C . GLN A 1 219 ? -9 6.641 -21.125 1 62.34 219 GLN A C 1
ATOM 1766 O O . GLN A 1 219 ? -9.016 7.676 -21.797 1 62.34 219 GLN A O 1
ATOM 1771 N N . ALA A 1 220 ? -7.965 6.367 -20.375 1 56.62 220 ALA A N 1
ATOM 1772 C CA . ALA A 1 220 ? -6.766 7.195 -20.469 1 56.62 220 ALA A CA 1
ATOM 1773 C C . ALA A 1 220 ? -6.086 7.02 -21.828 1 56.62 220 ALA A C 1
ATOM 1775 O O . ALA A 1 220 ? -5.969 5.898 -22.328 1 56.62 220 ALA A O 1
ATOM 1776 N N . PRO A 1 221 ? -6.039 8.023 -22.688 1 48.12 221 PRO A N 1
ATOM 1777 C CA . PRO A 1 221 ? -5.461 7.922 -24.031 1 48.12 221 PRO A CA 1
ATOM 1778 C C . PRO A 1 221 ? -4.164 7.117 -24.062 1 48.12 221 PRO A C 1
ATOM 1780 O O . PRO A 1 221 ? -3.373 7.188 -23.109 1 48.12 221 PRO A O 1
ATOM 1783 N N . GLU A 1 222 ? -4.184 5.969 -24.703 1 44.5 222 GLU A N 1
ATOM 1784 C CA . GLU A 1 222 ? -2.973 5.219 -25.016 1 44.5 222 GLU A CA 1
ATOM 1785 C C . GLU A 1 222 ? -1.816 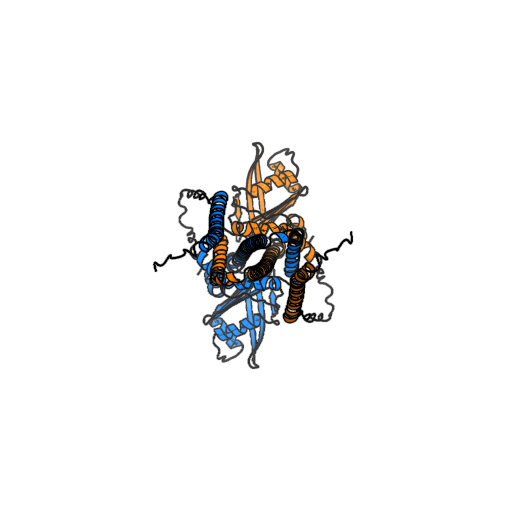6.152 -25.359 1 44.5 222 GLU A C 1
ATOM 1787 O O . GLU A 1 222 ? -1.927 6.984 -26.266 1 44.5 222 GLU A O 1
ATOM 1792 N N . ASP A 1 223 ? -1.028 6.609 -24.516 1 41.09 223 ASP A N 1
ATOM 1793 C CA . ASP A 1 223 ? 0.192 7.254 -25 1 41.09 223 ASP A CA 1
ATOM 1794 C C . ASP A 1 223 ? 0.807 6.48 -26.156 1 41.09 223 ASP A C 1
ATOM 1796 O O . ASP A 1 223 ? 1.329 5.379 -25.969 1 41.09 223 ASP A O 1
ATOM 1800 N N . ASN A 1 224 ? 0.172 6.477 -27.328 1 34.38 224 ASN A N 1
ATOM 1801 C CA . ASN A 1 224 ? 0.955 6.172 -28.516 1 34.38 224 ASN A CA 1
ATOM 1802 C C . ASN A 1 224 ? 2.293 6.902 -28.516 1 34.38 224 ASN A C 1
ATOM 1804 O O . ASN A 1 224 ? 2.332 8.133 -28.531 1 34.38 224 ASN A O 1
ATOM 1808 N N . PRO A 1 225 ? 3.391 6.285 -28.172 1 37.12 225 PRO A N 1
ATOM 1809 C CA . PRO A 1 225 ? 4.715 6.902 -28.25 1 37.12 225 PRO A CA 1
ATOM 1810 C C . PRO A 1 225 ? 4.93 7.68 -29.547 1 37.12 225 PRO A C 1
ATOM 1812 O O . PRO A 1 225 ? 6.023 8.188 -29.797 1 37.12 225 PRO A O 1
ATOM 1815 N N . SER A 1 226 ? 4.117 7.473 -30.578 1 30.69 226 SER A N 1
ATOM 1816 C CA . SER A 1 226 ? 4.719 8.023 -31.797 1 30.69 226 SER A CA 1
ATOM 1817 C C . SER A 1 226 ? 4.797 9.547 -31.719 1 30.69 226 SER A C 1
ATOM 1819 O O . SER A 1 226 ? 5.605 10.164 -32.406 1 30.69 226 SER A O 1
ATOM 1821 N N . LYS A 1 227 ? 3.65 10.43 -31.734 1 29.67 227 LYS A N 1
ATOM 1822 C CA . LYS A 1 227 ? 3.738 11.766 -32.281 1 29.67 227 LYS A CA 1
ATOM 1823 C C . LYS A 1 227 ? 4.445 12.727 -31.344 1 29.67 227 LYS A C 1
ATOM 1825 O O . LYS A 1 227 ? 3.91 13.055 -30.281 1 29.67 227 LYS A O 1
ATOM 1830 N N . SER A 1 228 ? 5.789 12.82 -31.25 1 29.19 228 SER A N 1
ATOM 1831 C CA . SER A 1 228 ? 6.648 13.891 -30.734 1 29.19 228 SER A CA 1
ATOM 1832 C C . SER A 1 228 ? 6.125 15.266 -31.156 1 29.19 228 SER A C 1
ATOM 1834 O O . SER A 1 228 ? 6.879 16.234 -31.188 1 29.19 228 SER A O 1
ATOM 1836 N N . LYS A 1 229 ? 5 15.523 -31.906 1 26.72 229 LYS A N 1
ATOM 1837 C CA . LYS A 1 229 ? 4.949 16.922 -32.281 1 26.72 229 LYS A CA 1
ATOM 1838 C C . LYS A 1 229 ? 4.996 17.844 -31.078 1 26.72 229 LYS A C 1
ATOM 1840 O O . LYS A 1 229 ? 4.637 17.438 -29.969 1 26.72 229 LYS A O 1
ATOM 1845 N N . THR A 1 230 ? 5.477 19.156 -31.234 1 29.5 230 THR A N 1
ATOM 1846 C CA . THR A 1 230 ? 5.742 20.406 -30.531 1 29.5 230 THR A CA 1
ATOM 1847 C C . THR A 1 230 ? 4.496 20.891 -29.797 1 29.5 230 THR A C 1
ATOM 1849 O O . THR A 1 230 ? 4.438 22.047 -29.359 1 29.5 230 THR A O 1
ATOM 1852 N N . GLY A 1 231 ? 3.438 20.094 -29.719 1 23.5 231 GLY A N 1
ATOM 1853 C CA . GLY A 1 231 ? 2.213 20.828 -29.469 1 23.5 231 GLY A CA 1
ATOM 1854 C C . GLY A 1 231 ? 2.24 21.609 -28.172 1 23.5 231 GLY A C 1
ATOM 1855 O O . GLY A 1 231 ? 3.004 21.281 -27.25 1 23.5 231 GLY A O 1
ATOM 1856 N N . LYS A 1 232 ? 1.719 22.938 -28.234 1 28.56 232 LYS A N 1
ATOM 1857 C CA . LYS A 1 232 ? 1.514 24.016 -27.281 1 28.56 232 LYS A CA 1
ATOM 1858 C C . LYS A 1 232 ? 0.918 23.5 -25.969 1 28.56 232 LYS A C 1
ATOM 1860 O O . LYS A 1 232 ? 0.051 22.625 -25.984 1 28.56 232 LYS A O 1
ATOM 1865 N N . ALA A 1 233 ? 1.561 23.844 -24.859 1 26.19 233 ALA A N 1
ATOM 1866 C CA . ALA A 1 233 ? 1.242 23.656 -23.438 1 26.19 233 ALA A CA 1
ATOM 1867 C C . ALA A 1 233 ? -0.248 23.859 -23.188 1 26.19 233 ALA A C 1
ATOM 1869 O O . ALA A 1 233 ? -0.817 24.891 -23.578 1 26.19 233 ALA A O 1
ATOM 1870 N N . PRO A 1 234 ? -1.07 22.844 -23.375 1 25.78 234 PRO A N 1
ATOM 1871 C CA . PRO A 1 234 ? -2.484 23.141 -23.125 1 25.78 234 PRO A CA 1
ATOM 1872 C C . PRO A 1 234 ? -2.697 24.047 -21.906 1 25.78 234 PRO A C 1
ATOM 1874 O O . PRO A 1 234 ? -1.937 23.969 -20.938 1 25.78 234 PRO A O 1
ATOM 1877 N N . ALA A 1 235 ? -3.279 25.219 -22.094 1 26.67 235 ALA A N 1
ATOM 1878 C CA . ALA A 1 235 ? -3.662 26.234 -21.094 1 26.67 235 ALA A CA 1
ATOM 1879 C C . ALA A 1 235 ? -4.332 25.578 -19.891 1 26.67 235 ALA A C 1
ATOM 1881 O O . ALA A 1 235 ? -5.145 24.672 -20.047 1 26.67 235 ALA A O 1
ATOM 1882 N N . ILE A 1 236 ? -3.596 25.516 -18.812 1 24.92 236 ILE A N 1
ATOM 1883 C CA . ILE A 1 236 ? -4.043 25.141 -17.469 1 24.92 236 ILE A CA 1
ATOM 1884 C C . ILE A 1 236 ? -5.453 25.688 -17.234 1 24.92 236 ILE A C 1
ATOM 1886 O O . ILE A 1 236 ? -5.699 26.875 -17.375 1 24.92 236 ILE A O 1
ATOM 1890 N N . PRO A 1 237 ? -6.449 24.906 -17.625 1 25.36 237 PRO A N 1
ATOM 1891 C CA . PRO A 1 237 ? -7.785 25.453 -17.359 1 25.36 237 PRO A CA 1
ATOM 1892 C C . PRO A 1 237 ? -7.875 26.188 -16.016 1 25.36 237 PRO A C 1
ATOM 1894 O O . PRO A 1 237 ? -7.258 25.766 -15.039 1 25.36 237 PRO A O 1
ATOM 1897 N N . VAL A 1 238 ? -8.055 27.531 -16.062 1 25.88 238 VAL A N 1
ATOM 1898 C CA . VAL A 1 238 ? -8.352 28.469 -14.977 1 25.88 238 VAL A CA 1
ATOM 1899 C C . VAL A 1 238 ? -9.297 27.828 -13.977 1 25.88 238 VAL A C 1
ATOM 1901 O O . VAL A 1 238 ? -10.18 27.047 -14.352 1 25.88 238 VAL A O 1
ATOM 1904 N N . LEU A 1 239 ? -8.922 27.828 -12.727 1 25.52 239 LEU A N 1
ATOM 1905 C CA . LEU A 1 239 ? -9.555 27.484 -11.453 1 25.52 239 LEU A CA 1
ATOM 1906 C C . LEU A 1 239 ? -11.008 27.938 -11.438 1 25.52 239 LEU A C 1
ATOM 1908 O O . LEU A 1 239 ? -11.297 29.125 -11.625 1 25.52 239 LEU A O 1
ATOM 1912 N N . VAL A 1 240 ? -11.898 27.203 -11.969 1 28.02 240 VAL A N 1
ATOM 1913 C CA . VAL A 1 240 ? -13.32 27.469 -11.828 1 28.02 240 VAL A CA 1
ATOM 1914 C C . VAL A 1 240 ? -13.609 27.984 -10.422 1 28.02 240 VAL A C 1
ATOM 1916 O O . VAL A 1 240 ? -13.016 27.531 -9.445 1 28.02 240 VAL A O 1
ATOM 1919 N N . ASP A 1 241 ? -14.148 29.219 -10.336 1 30.61 241 ASP A N 1
ATOM 1920 C CA . ASP A 1 241 ? -14.617 29.984 -9.188 1 30.61 241 ASP A CA 1
ATOM 1921 C C . ASP A 1 241 ? -15.461 29.125 -8.25 1 30.61 241 ASP A C 1
ATOM 1923 O O . ASP A 1 241 ? -16.578 28.734 -8.609 1 30.61 241 ASP A O 1
ATOM 1927 N N . VAL A 1 242 ? -14.859 28.141 -7.695 1 32.12 242 VAL A N 1
ATOM 1928 C CA . VAL A 1 242 ? -15.57 27.391 -6.652 1 32.12 242 VAL A CA 1
ATOM 1929 C C . VAL A 1 242 ? -16.344 28.359 -5.762 1 32.12 242 VAL A C 1
ATOM 1931 O O . VAL A 1 242 ? -15.781 29.359 -5.293 1 32.12 242 VAL A O 1
ATOM 1934 N N . GLU A 1 243 ? -17.531 28.438 -5.895 1 36.81 243 GLU A N 1
ATOM 1935 C CA . GLU A 1 243 ? -18.453 29.219 -5.082 1 36.81 243 GLU A CA 1
ATOM 1936 C C . GLU A 1 243 ? -18 29.266 -3.627 1 36.81 243 GLU A C 1
ATOM 1938 O O . GLU A 1 243 ? -17.656 28.234 -3.043 1 36.81 243 GLU A O 1
ATOM 1943 N N . THR A 1 244 ? -17.375 30.391 -3.164 1 36.31 244 THR A N 1
ATOM 1944 C CA . THR A 1 244 ? -16.75 30.688 -1.875 1 36.31 244 THR A CA 1
ATOM 1945 C C . THR A 1 244 ? -17.656 30.219 -0.73 1 36.31 244 THR A C 1
ATOM 1947 O O . THR A 1 244 ? -18.875 30.109 -0.891 1 36.31 244 THR A O 1
ATOM 1950 N N . GLU A 1 245 ? -17.047 29.609 0.202 1 40.94 245 GLU A N 1
ATOM 1951 C CA . GLU A 1 245 ? -17.672 29.203 1.453 1 40.94 245 GLU A CA 1
ATOM 1952 C C . GLU A 1 245 ? -18.703 30.219 1.914 1 40.94 245 GLU A C 1
ATOM 1954 O O . GLU A 1 245 ? -19.75 29.844 2.463 1 40.94 245 GLU A O 1
ATOM 1959 N N . ALA A 1 246 ? -18.531 31.516 1.476 1 45.16 246 ALA A N 1
ATOM 1960 C CA . ALA A 1 246 ? -19.438 32.594 1.857 1 45.16 246 ALA A CA 1
ATOM 1961 C C . ALA A 1 246 ? -20.781 32.469 1.15 1 45.16 246 ALA A C 1
ATOM 1963 O O . ALA A 1 246 ? -21.828 32.719 1.745 1 45.16 246 ALA A O 1
ATOM 1964 N N . GLU A 1 247 ? -20.641 32 -0.098 1 47.97 247 GLU A N 1
ATOM 1965 C CA . GLU A 1 247 ? -21.891 31.906 -0.847 1 47.97 247 GLU A CA 1
ATOM 1966 C C . GLU A 1 247 ? -22.719 30.703 -0.407 1 47.97 247 GLU A C 1
ATOM 1968 O O . GLU A 1 247 ? -23.953 30.781 -0.35 1 47.97 247 GLU A O 1
ATOM 1973 N N . ILE A 1 248 ? -22.016 29.688 -0.077 1 48.62 248 ILE A N 1
ATOM 1974 C CA . ILE A 1 248 ? -22.703 28.516 0.431 1 48.62 248 ILE A CA 1
ATOM 1975 C C . ILE A 1 248 ? -23.281 28.797 1.817 1 48.62 248 ILE A C 1
ATOM 1977 O O . ILE A 1 248 ? -24.422 28.453 2.107 1 48.62 248 ILE A O 1
ATOM 1981 N N . GLU A 1 249 ? -22.5 29.531 2.66 1 50.88 249 GLU A N 1
ATOM 1982 C CA . GLU A 1 249 ? -22.969 29.953 3.973 1 50.88 249 GLU A CA 1
ATOM 1983 C C . GLU A 1 249 ? -24.172 30.875 3.848 1 50.88 249 GLU A C 1
ATOM 1985 O O . GLU A 1 249 ? -25.125 30.781 4.621 1 50.88 249 GLU A O 1
ATOM 1990 N N . ALA A 1 250 ? -24.141 31.688 2.803 1 54.31 250 ALA A N 1
ATOM 1991 C CA . ALA A 1 250 ? -25.234 32.625 2.564 1 54.31 250 ALA A CA 1
ATOM 1992 C C . ALA A 1 250 ? -26.484 31.891 2.107 1 54.31 250 ALA A C 1
ATOM 1994 O O . ALA A 1 250 ? -27.594 32.219 2.541 1 54.31 250 ALA A O 1
ATOM 1995 N N . ARG A 1 251 ? -26.297 30.875 1.36 1 53.12 251 ARG A N 1
ATOM 1996 C CA . ARG A 1 251 ? -27.469 30.125 0.894 1 53.12 251 ARG A CA 1
ATOM 1997 C C . ARG A 1 251 ? -28.078 29.312 2.023 1 53.12 251 ARG A C 1
ATOM 1999 O O . ARG A 1 251 ? -29.297 29.266 2.172 1 53.12 251 ARG A O 1
ATOM 2006 N N . GLU A 1 252 ? -27.156 28.719 2.805 1 53.75 252 GLU A N 1
ATOM 2007 C CA . GLU A 1 252 ? -27.656 27.938 3.938 1 53.75 252 GLU A CA 1
ATOM 2008 C C . GLU A 1 252 ? -28.312 28.844 4.977 1 53.75 252 GLU A C 1
ATOM 2010 O O . GLU A 1 252 ? -29.359 28.484 5.539 1 53.75 252 GLU A O 1
ATOM 2015 N N . ALA A 1 253 ? -27.703 30.078 5.191 1 55.28 253 ALA A N 1
ATOM 2016 C CA . ALA A 1 253 ? -28.328 31.062 6.074 1 55.28 253 ALA A CA 1
ATOM 2017 C C . ALA A 1 253 ? -29.688 31.5 5.551 1 55.28 253 ALA A C 1
ATOM 2019 O O . ALA A 1 253 ? -30.641 31.656 6.324 1 55.28 253 ALA A O 1
ATOM 2020 N N . GLU A 1 254 ? -29.766 31.594 4.195 1 57.66 254 GLU A N 1
ATOM 2021 C CA . GLU A 1 254 ? -31.031 32 3.592 1 57.66 254 GLU A CA 1
ATOM 2022 C C . GLU A 1 254 ? -32.094 30.891 3.713 1 57.66 254 GLU A C 1
ATOM 2024 O O . GLU A 1 254 ? -33.25 31.172 3.994 1 57.66 254 GLU A O 1
ATOM 2029 N N . GLU A 1 255 ? -31.641 29.719 3.572 1 56.53 255 GLU A N 1
ATOM 2030 C CA . GLU A 1 255 ? -32.562 28.594 3.676 1 56.53 255 GLU A CA 1
ATOM 2031 C C . GLU A 1 255 ? -33.031 28.406 5.117 1 56.53 255 GLU A C 1
ATOM 2033 O O . GLU A 1 255 ? -34.219 28.109 5.359 1 56.53 255 GLU A O 1
ATOM 2038 N N . GLN A 1 256 ? -32.094 28.641 6.035 1 54.06 256 GLN A N 1
ATOM 2039 C CA . GLN A 1 256 ? -32.438 28.594 7.449 1 54.06 256 GLN A CA 1
ATOM 2040 C C . GLN A 1 256 ? -33.438 29.703 7.801 1 54.06 256 GLN A C 1
ATOM 2042 O O . GLN A 1 256 ? -34.375 29.484 8.57 1 54.06 256 GLN A O 1
ATOM 2047 N N . LYS A 1 257 ? -33.25 30.875 7.188 1 55.09 257 LYS A N 1
ATOM 2048 C CA . LYS A 1 257 ? -34.188 31.969 7.367 1 55.09 257 LYS A CA 1
ATOM 2049 C C . LYS A 1 257 ? -35.562 31.625 6.812 1 55.09 257 LYS A C 1
ATOM 2051 O O . LYS A 1 257 ? -36.594 31.922 7.438 1 55.09 257 LYS A O 1
ATOM 2056 N N . LYS A 1 258 ? -35.531 30.922 5.738 1 56.22 258 LYS A N 1
ATOM 2057 C CA . LYS A 1 258 ? -36.812 30.547 5.141 1 56.22 258 LYS A CA 1
ATOM 2058 C C . LYS A 1 258 ? -37.531 29.5 6 1 56.22 258 LYS A C 1
ATOM 2060 O O . LYS A 1 258 ? -38.75 29.547 6.16 1 56.22 258 LYS A O 1
ATOM 2065 N N . ARG A 1 259 ? -36.75 28.656 6.539 1 50.69 259 ARG A N 1
ATOM 2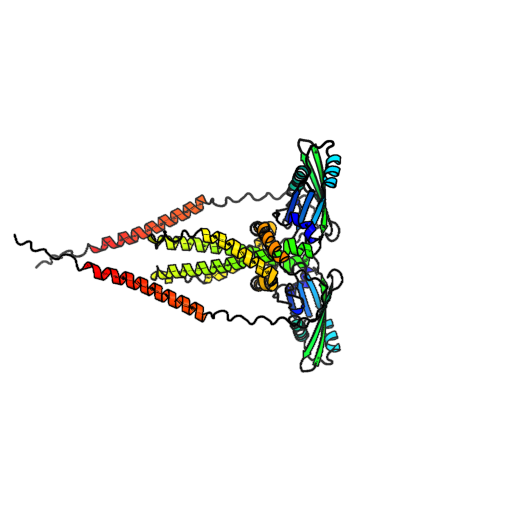066 C CA . ARG A 1 259 ? -37.344 27.609 7.375 1 50.69 259 ARG A CA 1
ATOM 2067 C C . ARG A 1 259 ? -37.875 28.188 8.68 1 50.69 259 ARG A C 1
ATOM 2069 O O . ARG A 1 259 ? -38.969 27.828 9.141 1 50.69 259 ARG A O 1
ATOM 2076 N N . ARG A 1 260 ? -37.125 29.141 9.211 1 50.06 260 ARG A N 1
ATOM 2077 C CA . ARG A 1 260 ? -37.594 29.828 10.414 1 50.06 260 ARG A CA 1
ATOM 2078 C C . ARG A 1 260 ? -38.844 30.609 10.133 1 50.06 260 ARG A C 1
ATOM 2080 O O . ARG A 1 260 ? -39.781 30.625 10.953 1 50.06 260 ARG A O 1
ATOM 2087 N N . ALA A 1 261 ? -38.875 31.156 8.984 1 53.31 261 ALA A N 1
ATOM 2088 C CA . ALA A 1 261 ? -40.062 31.922 8.602 1 53.31 261 ALA A CA 1
ATOM 2089 C C . ALA A 1 261 ? -41.281 31.016 8.508 1 53.31 261 ALA A C 1
ATOM 2091 O O . ALA A 1 261 ? -42.375 31.391 8.93 1 53.31 261 ALA A O 1
ATOM 2092 N N . LYS A 1 262 ? -41.062 29.844 8.055 1 48.38 262 LYS A N 1
ATOM 2093 C CA . LYS A 1 262 ? -42.156 28.906 7.906 1 48.38 262 LYS A CA 1
ATOM 2094 C C . LYS A 1 262 ? -42.656 28.422 9.266 1 48.38 262 LYS A C 1
ATOM 2096 O O . LYS A 1 262 ? -43.875 28.281 9.484 1 48.38 262 LYS A O 1
ATOM 2101 N N . ILE A 1 263 ? -41.75 28.281 10.188 1 47 263 ILE A N 1
ATOM 2102 C CA . ILE A 1 263 ? -42.125 27.844 11.523 1 47 263 ILE A CA 1
ATOM 2103 C C . ILE A 1 263 ? -42.906 28.953 12.227 1 47 263 ILE A C 1
ATOM 2105 O O . ILE A 1 263 ? -43.938 28.688 12.875 1 47 263 ILE A O 1
ATOM 2109 N N . GLN A 1 264 ? -42.438 30.156 12.016 1 46.34 264 GLN A N 1
ATOM 2110 C CA . GLN A 1 264 ? -43.156 31.297 12.602 1 46.34 264 GLN A CA 1
ATOM 2111 C C . GLN A 1 264 ? -44.562 31.422 12.016 1 46.34 264 GLN A C 1
ATOM 2113 O O . GLN A 1 264 ? -45.5 31.734 12.734 1 46.34 264 GLN A O 1
ATOM 2118 N N . GLU A 1 265 ? -44.656 31.141 10.766 1 48.38 265 GLU A N 1
ATOM 2119 C CA . GLU A 1 265 ? -45.969 31.203 10.141 1 48.38 265 GLU A CA 1
ATOM 2120 C C . GLU A 1 265 ? -46.938 30.172 10.719 1 48.38 265 GLU A C 1
ATOM 2122 O O . GLU A 1 265 ? -48.094 30.453 10.969 1 48.38 265 GLU A O 1
ATOM 2127 N N . ILE A 1 266 ? -46.344 29.031 10.883 1 45.22 266 ILE A N 1
ATOM 2128 C CA . ILE A 1 266 ? -47.219 27.969 11.391 1 45.22 266 ILE A CA 1
ATOM 2129 C C . ILE A 1 266 ? -47.625 28.297 12.82 1 45.22 266 ILE A C 1
ATOM 2131 O O . ILE A 1 266 ? -48.812 28.109 13.18 1 45.22 266 ILE A O 1
ATOM 2135 N N . THR A 1 267 ? -46.688 28.828 13.594 1 41.31 267 THR A N 1
ATOM 2136 C CA . THR A 1 267 ? -47.062 29.141 14.977 1 41.31 267 THR A CA 1
ATOM 2137 C C . THR A 1 267 ? -48.062 30.297 15.023 1 41.31 267 THR A C 1
ATOM 2139 O O . THR A 1 267 ? -48.938 30.312 15.898 1 41.31 267 THR A O 1
ATOM 2142 N N . GLN A 1 268 ? -47.844 31.266 14.156 1 42.44 268 GLN A N 1
ATOM 2143 C CA . GLN A 1 268 ? -48.75 32.406 14.172 1 42.44 268 GLN A CA 1
ATOM 2144 C C . GLN A 1 268 ? -50.125 32.062 13.57 1 42.44 268 GLN A C 1
ATOM 2146 O O . GLN A 1 268 ? -51.125 32.656 13.906 1 42.44 268 GLN A O 1
ATOM 2151 N N . GLY A 1 269 ? -50.125 31.156 12.609 1 41.69 269 GLY A N 1
ATOM 2152 C CA . GLY A 1 269 ? -51.406 30.875 11.969 1 41.69 269 GLY A CA 1
ATOM 2153 C C . GLY A 1 269 ? -52.406 30.234 12.906 1 41.69 269 GLY A C 1
ATOM 2154 O O . GLY A 1 269 ? -53.594 30.234 12.633 1 41.69 269 GLY A O 1
ATOM 2155 N N . THR A 1 270 ? -51.875 29.469 13.805 1 39.53 270 THR A N 1
ATOM 2156 C CA . THR A 1 270 ? -52.844 28.75 14.609 1 39.53 270 THR A CA 1
ATOM 2157 C C . THR A 1 270 ? -53.594 29.703 15.531 1 39.53 270 THR A C 1
ATOM 2159 O O . THR A 1 270 ? -54.594 29.312 16.141 1 39.53 270 THR A O 1
ATOM 2162 N N . SER A 1 271 ? -53 30.875 15.758 1 37.91 271 SER A N 1
ATOM 2163 C CA . SER A 1 271 ? -53.656 31.688 16.766 1 37.91 271 SER A CA 1
ATOM 2164 C C . SER A 1 271 ? -54.969 32.281 16.203 1 37.91 271 SER A C 1
ATOM 2166 O O . SER A 1 271 ? -55.812 32.719 16.953 1 37.91 271 SER A O 1
ATOM 2168 N N . VAL A 1 272 ? -54.969 32.625 14.891 1 35.81 272 VAL A N 1
ATOM 2169 C CA . VAL A 1 272 ? -56.031 33.562 14.5 1 35.81 272 VAL A CA 1
ATOM 2170 C C . VAL A 1 272 ? -57.344 32.812 14.445 1 35.81 272 VAL A C 1
ATOM 2172 O O . VAL A 1 272 ? -58.406 33.438 14.438 1 35.81 272 VAL A O 1
ATOM 2175 N N . GLN A 1 273 ? -57.281 31.578 14.133 1 33.88 273 GLN A N 1
ATOM 2176 C CA . GLN A 1 273 ? -58.594 31.141 13.641 1 33.88 273 GLN A CA 1
ATOM 2177 C C . GLN A 1 273 ? -59.625 31.062 14.773 1 33.88 273 GLN A C 1
ATOM 2179 O O . GLN A 1 273 ? -60.781 30.734 14.539 1 33.88 273 GLN A O 1
ATOM 2184 N N . SER A 1 274 ? -59.094 31.156 15.984 1 31.81 274 SER A N 1
ATOM 2185 C CA . SER A 1 274 ? -60.125 30.719 16.922 1 31.81 274 SER A CA 1
ATOM 2186 C C . SER A 1 274 ? -61.281 31.688 16.984 1 31.81 274 SER A C 1
ATOM 2188 O O . SER A 1 274 ? -62.344 31.375 17.531 1 31.81 274 SER A O 1
ATOM 2190 N N . ILE A 1 275 ? -61 32.969 16.812 1 30.78 275 ILE A N 1
ATOM 2191 C CA . ILE A 1 275 ? -61.938 33.844 17.516 1 30.78 275 ILE A CA 1
ATOM 2192 C C . ILE A 1 275 ? -63.219 33.969 16.703 1 30.78 275 ILE A C 1
ATOM 2194 O O . ILE A 1 275 ? -64.188 34.656 17.125 1 30.78 275 ILE A O 1
ATOM 2198 N N . GLN A 1 276 ? -63.219 33.656 15.453 1 29.8 276 GLN A N 1
ATOM 2199 C CA . GLN A 1 276 ? -64.312 34.312 14.734 1 29.8 276 GLN A CA 1
ATOM 2200 C C . GLN A 1 276 ? -65.625 33.656 15.047 1 29.8 276 GLN A C 1
ATOM 2202 O O . GLN A 1 276 ? -66.25 32.969 14.203 1 29.8 276 GLN A O 1
ATOM 2207 N N . GLY A 1 277 ? -65.812 32.844 16.094 1 25.81 277 GLY A N 1
ATOM 2208 C CA . GLY A 1 277 ? -67.062 32.062 16.094 1 25.81 277 GLY A CA 1
ATOM 2209 C C . GLY A 1 277 ? -68.25 32.938 16.031 1 25.81 277 GLY A C 1
ATOM 2210 O O . GLY A 1 277 ? -69.188 32.719 15.203 1 25.81 277 GLY A O 1
ATOM 2211 N N . LYS A 1 278 ? -68.75 33.469 17.156 1 28.67 278 LYS A N 1
ATOM 2212 C CA . LYS A 1 278 ? -70.125 33.344 17.547 1 28.67 278 LYS A CA 1
ATOM 2213 C C . LYS A 1 278 ? -71 34.469 16.984 1 28.67 278 LYS A C 1
ATOM 2215 O O . LYS A 1 278 ? -71 35.594 17.531 1 28.67 278 LYS A O 1
ATOM 2220 N N . LYS A 1 279 ? -70.875 34.875 15.75 1 29.02 279 LYS A N 1
ATOM 2221 C CA . LYS A 1 279 ? -71.812 35.906 15.375 1 29.02 279 LYS A CA 1
ATOM 2222 C C . LYS A 1 279 ? -73.25 35.438 15.578 1 29.02 279 LYS A C 1
ATOM 2224 O O . LYS A 1 279 ? -73.625 34.375 15.117 1 29.02 279 LYS A O 1
ATOM 2229 N N . LYS A 1 280 ? -74 36.062 16.609 1 29.84 280 LYS A N 1
ATOM 2230 C CA . LYS A 1 280 ? -75.375 35.969 17.062 1 29.84 280 LYS A CA 1
ATOM 2231 C C . LYS A 1 280 ? -76.312 36.344 15.93 1 29.84 280 LYS A C 1
ATOM 2233 O O . LYS A 1 280 ? -76.25 37.469 15.391 1 29.84 280 LYS A O 1
ATOM 2238 N N . LYS A 1 281 ? -76.625 35.438 15.008 1 26.88 281 LYS A N 1
ATOM 2239 C CA . LYS A 1 281 ? -77.688 35.656 14.008 1 26.88 281 LYS A CA 1
ATOM 2240 C C . LYS A 1 281 ? -79 36.062 14.664 1 26.88 281 LYS A C 1
ATOM 2242 O O . LYS A 1 281 ? -79.5 35.312 15.508 1 26.88 281 LYS A O 1
ATOM 2247 N N . LYS A 1 282 ? -79.312 37.375 14.859 1 27.02 282 LYS A N 1
ATOM 2248 C CA . LYS A 1 282 ? -80.562 37.938 15.234 1 27.02 282 LYS A CA 1
ATOM 2249 C C . LYS A 1 282 ? -81.688 37.469 14.305 1 27.02 282 LYS A C 1
ATOM 2251 O O . LYS A 1 282 ? -81.688 37.812 13.117 1 27.02 282 LYS A O 1
ATOM 2256 N N . LEU A 1 283 ? -81.938 36.156 14.219 1 24.09 283 LEU A N 1
ATOM 2257 C CA . LEU A 1 283 ? -83.125 35.781 13.461 1 24.09 283 LEU A CA 1
ATOM 2258 C C . LEU A 1 283 ? -84.375 36.5 14 1 24.09 283 LEU A C 1
ATOM 2260 O O . LEU A 1 283 ? -84.625 36.469 15.203 1 24.09 283 LEU A O 1
ATOM 2264 N N . LYS A 1 284 ? -85.125 37.375 13.242 1 25.17 284 LYS A N 1
ATOM 2265 C CA . LYS A 1 284 ? -86.438 38.094 13.203 1 25.17 284 LYS A CA 1
ATOM 2266 C C . LYS A 1 284 ? -87.562 37.156 13.43 1 25.17 284 LYS A C 1
ATOM 2268 O O . LYS A 1 284 ? -87.812 36.219 12.672 1 25.17 284 LYS A O 1
ATOM 2273 N N . ILE A 1 285 ? -88 36.812 14.688 1 21.2 285 ILE A N 1
ATOM 2274 C CA . ILE A 1 285 ? -89.375 36.875 14.984 1 21.2 285 ILE A CA 1
ATOM 2275 C C . ILE A 1 285 ? -89.875 38.344 15.062 1 21.2 285 ILE A C 1
ATOM 2277 O O . ILE A 1 285 ? -89.188 39.188 15.68 1 21.2 285 ILE A O 1
ATOM 2281 N N . MET B 1 1 ? 25.203 -3.107 12.109 1 49.31 1 MET B N 1
ATOM 2282 C CA . MET B 1 1 ? 23.922 -2.4 12.141 1 49.31 1 MET B CA 1
ATOM 2283 C C . MET B 1 1 ? 22.969 -2.963 11.094 1 49.31 1 MET B C 1
ATOM 2285 O O . MET B 1 1 ? 23.375 -3.268 9.969 1 49.31 1 MET B O 1
ATOM 2289 N N . SER B 1 2 ? 21.844 -3.42 11.539 1 69.25 2 SER B N 1
ATOM 2290 C CA . SER B 1 2 ? 20.844 -3.957 10.609 1 69.25 2 SER B CA 1
ATOM 2291 C C . SER B 1 2 ? 20.469 -2.926 9.555 1 69.25 2 SER B C 1
ATOM 2293 O O . SER B 1 2 ? 20.641 -1.724 9.758 1 69.25 2 SER B O 1
ATOM 2295 N N . LYS B 1 3 ? 20.25 -3.381 8.367 1 77.19 3 LYS B N 1
ATOM 2296 C CA . LYS B 1 3 ? 19.828 -2.5 7.281 1 77.19 3 LYS B CA 1
ATOM 2297 C C . LYS B 1 3 ? 18.703 -1.574 7.734 1 77.19 3 LYS B C 1
ATOM 2299 O O . LYS B 1 3 ? 18.641 -0.412 7.328 1 77.19 3 LYS B O 1
ATOM 2304 N N . LEU B 1 4 ? 17.953 -2.078 8.68 1 80.31 4 LEU B N 1
ATOM 2305 C CA . LEU B 1 4 ? 16.844 -1.281 9.172 1 80.31 4 LEU B CA 1
ATOM 2306 C C . LEU B 1 4 ? 17.344 -0.13 10.039 1 80.31 4 LEU B C 1
ATOM 2308 O O . LEU B 1 4 ? 16.797 0.974 9.984 1 80.31 4 LEU B O 1
ATOM 2312 N N . GLU B 1 5 ? 18.391 -0.362 10.719 1 84.31 5 GLU B N 1
ATOM 2313 C CA . GLU B 1 5 ? 18.953 0.654 11.617 1 84.31 5 GLU B CA 1
ATOM 2314 C C . GLU B 1 5 ? 19.609 1.78 10.828 1 84.31 5 GLU B C 1
ATOM 2316 O O . GLU B 1 5 ? 19.641 2.928 11.273 1 84.31 5 GLU B O 1
ATOM 2321 N N . GLN B 1 6 ? 20.016 1.377 9.688 1 88.5 6 GLN B N 1
ATOM 2322 C CA . GLN B 1 6 ? 20.719 2.344 8.844 1 88.5 6 GLN B CA 1
ATOM 2323 C C . GLN B 1 6 ? 19.766 3.441 8.367 1 88.5 6 GLN B C 1
ATOM 2325 O O . GLN B 1 6 ? 20.188 4.559 8.078 1 88.5 6 GLN B O 1
ATOM 2330 N N . TRP B 1 7 ? 18.5 3.154 8.32 1 93.25 7 TRP B N 1
ATOM 2331 C CA . TRP B 1 7 ? 17.516 4.086 7.773 1 93.25 7 TRP B CA 1
ATOM 2332 C C . TRP B 1 7 ? 16.562 4.574 8.859 1 93.25 7 TRP B C 1
ATOM 2334 O O . TRP B 1 7 ? 15.453 5.027 8.555 1 93.25 7 TRP B O 1
ATOM 2344 N N . LYS B 1 8 ? 17.047 4.512 10.078 1 90 8 LYS B N 1
ATOM 2345 C CA . LYS B 1 8 ? 16.203 4.848 11.227 1 90 8 LYS B CA 1
ATOM 2346 C C . LYS B 1 8 ? 15.922 6.348 11.281 1 90 8 LYS B C 1
ATOM 2348 O O . LYS B 1 8 ? 14.82 6.762 11.633 1 90 8 LYS B O 1
ATOM 2353 N N . LEU B 1 9 ? 16.828 7.16 10.844 1 90.56 9 LEU B N 1
ATOM 2354 C CA . LEU B 1 9 ? 16.75 8.609 11 1 90.56 9 LEU B CA 1
ATOM 2355 C C . LEU B 1 9 ? 15.648 9.188 10.109 1 90.56 9 LEU B C 1
ATOM 2357 O O . LEU B 1 9 ? 15 10.172 10.477 1 90.56 9 LEU B O 1
ATOM 2361 N N . VAL B 1 10 ? 15.359 8.594 9.008 1 95.25 10 VAL B N 1
ATOM 2362 C CA . VAL B 1 10 ? 14.422 9.141 8.039 1 95.25 10 VAL B CA 1
ATOM 2363 C C . VAL B 1 10 ? 13.031 8.555 8.273 1 95.25 10 VAL B C 1
ATOM 2365 O O . VAL B 1 10 ? 12.047 9.008 7.676 1 95.25 10 VAL B O 1
ATOM 2368 N N . GLU B 1 11 ? 12.773 7.703 9.203 1 93.25 11 GLU B N 1
ATOM 2369 C CA . GLU B 1 11 ? 11.539 6.945 9.391 1 93.25 11 GLU B CA 1
ATOM 2370 C C . GLU B 1 11 ? 10.375 7.863 9.75 1 93.25 11 GLU B C 1
ATOM 2372 O O . GLU B 1 11 ? 9.258 7.68 9.258 1 93.25 11 GLU B O 1
ATOM 2377 N N . GLU B 1 12 ? 10.672 8.867 10.523 1 92.75 12 GLU B N 1
ATOM 2378 C CA . GLU B 1 12 ? 9.586 9.703 11.023 1 92.75 12 GLU B CA 1
ATOM 2379 C C . GLU B 1 12 ? 9.453 10.984 10.203 1 92.75 12 GLU B C 1
ATOM 2381 O O . GLU B 1 12 ? 8.742 11.906 10.594 1 92.75 12 GLU B O 1
ATOM 2386 N N . ALA B 1 13 ? 10.18 11.039 9.094 1 95.12 13 ALA B N 1
ATOM 2387 C CA . ALA B 1 13 ? 10.047 12.172 8.188 1 95.12 13 ALA B CA 1
ATOM 2388 C C . ALA B 1 13 ? 8.734 12.094 7.406 1 95.12 13 ALA B C 1
ATOM 2390 O O . ALA B 1 13 ? 8.203 11.008 7.188 1 95.12 13 ALA B O 1
ATOM 2391 N N . LYS B 1 14 ? 8.273 13.242 6.996 1 94.5 14 LYS B N 1
ATOM 2392 C CA . LYS B 1 14 ? 7.02 13.312 6.254 1 94.5 14 LYS B CA 1
ATOM 2393 C C . LYS B 1 14 ? 7.246 13.062 4.766 1 94.5 14 LYS B C 1
ATOM 2395 O O . LYS B 1 14 ? 8.227 13.539 4.195 1 94.5 14 LYS B O 1
ATOM 2400 N N . TRP B 1 15 ? 6.32 12.305 4.227 1 95.56 15 TRP B N 1
ATOM 2401 C CA . TRP B 1 15 ? 6.332 12.133 2.775 1 95.56 15 TRP B CA 1
ATOM 2402 C C . TRP B 1 15 ? 5.828 13.391 2.074 1 95.56 15 TRP B C 1
ATOM 2404 O O . TRP B 1 15 ? 4.93 14.07 2.576 1 95.56 15 TRP B O 1
ATOM 2414 N N . GLY B 1 16 ? 6.43 13.727 1.009 1 94.81 16 GLY B N 1
ATOM 2415 C CA . GLY B 1 16 ? 6.02 14.844 0.174 1 94.81 16 GLY B CA 1
ATOM 2416 C C . GLY B 1 16 ? 6.051 14.523 -1.309 1 94.81 16 GLY B C 1
ATOM 2417 O O . GLY B 1 16 ? 6.551 13.477 -1.712 1 94.81 16 GLY B O 1
ATOM 2418 N N . PRO B 1 17 ? 5.488 15.414 -2.125 1 93.56 17 PRO B N 1
ATOM 2419 C CA . PRO B 1 17 ? 5.457 15.188 -3.572 1 93.56 17 PRO B CA 1
ATOM 2420 C C . PRO B 1 17 ? 6.812 15.438 -4.234 1 93.56 17 PRO B C 1
ATOM 2422 O O . PRO B 1 17 ? 7.629 16.188 -3.713 1 93.56 17 PRO B O 1
ATOM 2425 N N . LEU B 1 18 ? 7.078 14.75 -5.273 1 94.69 18 LEU B N 1
ATOM 2426 C CA . LEU B 1 18 ? 8.195 14.984 -6.18 1 94.69 18 LEU B CA 1
ATOM 2427 C C . LEU B 1 18 ? 7.703 15.25 -7.598 1 94.69 18 LEU B C 1
ATOM 2429 O O . LEU B 1 18 ? 7.777 14.375 -8.461 1 94.69 18 LEU B O 1
ATOM 2433 N N . PRO B 1 19 ? 7.367 16.469 -7.812 1 91.19 19 PRO B N 1
ATOM 2434 C CA . PRO B 1 19 ? 6.664 16.797 -9.055 1 91.19 19 PRO B CA 1
ATOM 2435 C C . PRO B 1 19 ? 7.52 16.547 -10.297 1 91.19 19 PRO B C 1
ATOM 2437 O O . PRO B 1 19 ? 6.988 16.203 -11.359 1 91.19 19 PRO B O 1
ATOM 2440 N N . SER B 1 20 ? 8.789 16.672 -10.203 1 93.12 20 SER B N 1
ATOM 2441 C CA . SER B 1 20 ? 9.664 16.5 -11.359 1 93.12 20 SER B CA 1
ATOM 2442 C C . SER B 1 20 ? 9.695 15.055 -11.812 1 93.12 20 SER B C 1
ATOM 2444 O O . SER B 1 20 ? 10.047 14.766 -12.961 1 93.12 20 SER B O 1
ATOM 2446 N N . LEU B 1 21 ? 9.391 14.164 -10.922 1 93.12 21 LEU B N 1
ATOM 2447 C CA . LEU B 1 21 ? 9.484 12.742 -11.234 1 93.12 21 LEU B CA 1
ATOM 2448 C C . LEU B 1 21 ? 8.141 12.195 -11.719 1 93.12 21 LEU B C 1
ATOM 2450 O O . LEU B 1 21 ? 8.078 11.125 -12.312 1 93.12 21 LEU B O 1
ATOM 2454 N N . GLY B 1 22 ? 7.082 12.914 -11.484 1 90.31 22 GLY B N 1
ATOM 2455 C CA . GLY B 1 22 ? 5.75 12.469 -11.867 1 90.31 22 GLY B CA 1
ATOM 2456 C C . GLY B 1 22 ? 4.781 12.43 -10.695 1 90.31 22 GLY B C 1
ATOM 2457 O O . GLY B 1 22 ? 5.199 12.438 -9.539 1 90.31 22 GLY B O 1
ATOM 2458 N N . PRO B 1 23 ? 3.553 12.305 -11 1 89.38 23 PRO B N 1
ATOM 2459 C CA . PRO B 1 23 ? 2.516 12.398 -9.969 1 89.38 23 PRO B CA 1
ATOM 2460 C C . PRO B 1 23 ? 2.5 11.195 -9.039 1 89.38 23 PRO B C 1
ATOM 2462 O O . PRO B 1 23 ? 1.91 11.25 -7.953 1 89.38 23 PRO B O 1
ATOM 2465 N N . GLU B 1 24 ? 3.096 10.156 -9.359 1 91 24 GLU B N 1
ATOM 2466 C CA . GLU B 1 24 ? 3.037 8.945 -8.539 1 91 24 GLU B CA 1
ATOM 2467 C C . GLU B 1 24 ? 4.188 8.898 -7.539 1 91 24 GLU B C 1
ATOM 2469 O O . GLU B 1 24 ? 4.184 8.078 -6.621 1 91 24 GLU B O 1
ATOM 2474 N N . TRP B 1 25 ? 5.113 9.789 -7.727 1 94 25 TRP B N 1
ATOM 2475 C CA . TRP B 1 25 ? 6.328 9.695 -6.922 1 94 25 TRP B CA 1
ATOM 2476 C C . TRP B 1 25 ? 6.203 10.516 -5.645 1 94 25 TRP B C 1
ATOM 2478 O O . TRP B 1 25 ? 5.672 11.633 -5.668 1 94 25 TRP B O 1
ATOM 2488 N N . MET B 1 26 ? 6.648 9.898 -4.562 1 95.25 26 MET B N 1
ATOM 2489 C CA . MET B 1 26 ? 6.699 10.523 -3.242 1 95.25 26 MET B CA 1
ATOM 2490 C C . MET B 1 26 ? 8.086 10.375 -2.625 1 95.25 26 MET B C 1
ATOM 2492 O O . MET B 1 26 ? 8.789 9.398 -2.883 1 95.25 26 MET B O 1
ATOM 2496 N N . GLY B 1 27 ? 8.43 11.383 -1.844 1 96.19 27 GLY B N 1
ATOM 2497 C CA . GLY B 1 27 ? 9.742 11.336 -1.212 1 96.19 27 GLY B CA 1
ATOM 2498 C C . GLY B 1 27 ? 9.742 11.875 0.206 1 96.19 27 GLY B C 1
ATOM 2499 O O . GLY B 1 27 ? 8.844 12.633 0.587 1 96.19 27 GLY B O 1
ATOM 2500 N N . LYS B 1 28 ? 10.664 11.453 0.977 1 96.69 28 LYS B N 1
ATOM 2501 C CA . LYS B 1 28 ? 10.945 12.016 2.295 1 96.69 28 LYS B CA 1
ATOM 2502 C C . LYS B 1 28 ? 12.445 12.047 2.57 1 96.69 28 LYS B C 1
ATOM 2504 O O . LYS B 1 28 ? 13.203 11.281 1.977 1 96.69 28 LYS B O 1
ATOM 2509 N N . SER B 1 29 ? 12.836 13.023 3.365 1 97.56 29 SER B N 1
ATOM 2510 C CA . SER B 1 29 ? 14.266 13.172 3.629 1 97.56 29 SER B CA 1
ATOM 2511 C C . SER B 1 29 ? 14.516 13.633 5.062 1 97.56 29 SER B C 1
ATOM 2513 O O . SER B 1 29 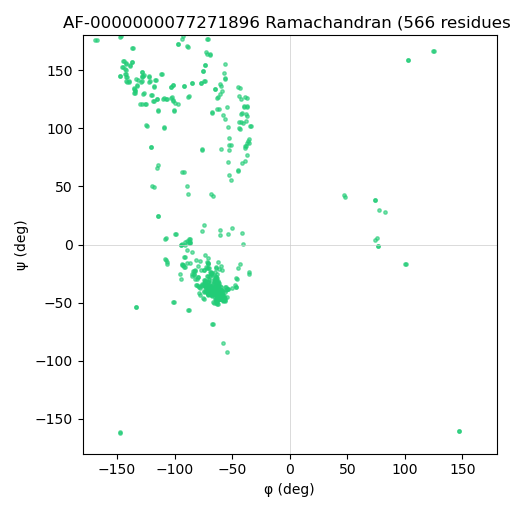? 13.602 14.109 5.738 1 97.56 29 SER B O 1
ATOM 2515 N N . PHE B 1 30 ? 15.742 13.344 5.523 1 97.12 30 PHE B N 1
ATOM 2516 C CA . PHE B 1 30 ? 16.234 13.742 6.836 1 97.12 30 PHE B CA 1
ATOM 2517 C C . PHE B 1 30 ? 17.688 14.203 6.75 1 97.12 30 PHE B C 1
ATOM 2519 O O . PHE B 1 30 ? 18.469 13.641 5.988 1 97.12 30 PHE B O 1
ATOM 2526 N N . THR B 1 31 ? 18 15.312 7.531 1 97.62 31 THR B N 1
ATOM 2527 C CA . THR B 1 31 ? 19.375 15.789 7.555 1 97.62 31 THR B CA 1
ATOM 2528 C C . THR B 1 31 ? 19.766 16.234 8.961 1 97.62 31 THR B C 1
ATOM 2530 O O . THR B 1 31 ? 18.922 16.688 9.734 1 97.62 31 THR B O 1
ATOM 2533 N N . ASN B 1 32 ? 20.953 16 9.297 1 95.75 32 ASN B N 1
ATOM 2534 C CA . ASN B 1 32 ? 21.578 16.531 10.5 1 95.75 32 ASN B CA 1
ATOM 2535 C C . ASN B 1 32 ? 23.062 16.781 10.289 1 95.75 32 ASN B C 1
ATOM 2537 O O . ASN B 1 32 ? 23.531 16.875 9.148 1 95.75 32 ASN B O 1
ATOM 2541 N N . GLU B 1 33 ? 23.781 16.906 11.375 1 95.25 33 GLU B N 1
ATOM 2542 C CA . GLU B 1 33 ? 25.188 17.234 11.289 1 95.25 33 GLU B CA 1
ATOM 2543 C C . GLU B 1 33 ? 26 16.062 10.742 1 95.25 33 GLU B C 1
ATOM 2545 O O . GLU B 1 33 ? 27.125 16.25 10.273 1 95.25 33 GLU B O 1
ATOM 2550 N N . ARG B 1 34 ? 25.406 14.938 10.766 1 95.12 34 ARG B N 1
ATOM 2551 C CA . ARG B 1 34 ? 26.125 13.75 10.344 1 95.12 34 ARG B CA 1
ATOM 2552 C C . ARG B 1 34 ? 25.906 13.469 8.859 1 95.12 34 ARG B C 1
ATOM 2554 O O . ARG B 1 34 ? 26.656 12.695 8.25 1 95.12 34 ARG B O 1
ATOM 2561 N N . GLY B 1 35 ? 24.906 14.039 8.258 1 96.75 35 GLY B N 1
ATOM 2562 C CA . GLY B 1 35 ? 24.625 13.82 6.852 1 96.75 35 GLY B CA 1
ATOM 2563 C C . GLY B 1 35 ? 23.141 13.859 6.531 1 96.75 35 GLY B C 1
ATOM 2564 O O . GLY B 1 35 ? 22.359 14.508 7.234 1 96.75 35 GLY B O 1
ATOM 2565 N N . TYR B 1 36 ? 22.812 13.25 5.355 1 97.62 36 TYR B N 1
ATOM 2566 C CA . TYR B 1 36 ? 21.406 13.25 4.996 1 97.62 36 TYR B CA 1
ATOM 2567 C C . TYR B 1 36 ? 20.984 11.891 4.453 1 97.62 36 TYR B C 1
ATOM 2569 O O . TYR B 1 36 ? 21.828 11.07 4.09 1 97.62 36 TYR B O 1
ATOM 2577 N N . GLN B 1 37 ? 19.688 11.633 4.543 1 97.81 37 GLN B N 1
ATOM 2578 C CA . GLN B 1 37 ? 19.031 10.484 3.936 1 97.81 37 GLN B CA 1
ATOM 2579 C C . GLN B 1 37 ? 17.812 10.914 3.117 1 97.81 37 GLN B C 1
ATOM 2581 O O . GLN B 1 37 ? 17.094 11.844 3.5 1 97.81 37 GLN B O 1
ATOM 2586 N N . VAL B 1 38 ? 17.688 10.242 1.98 1 98.06 38 VAL B N 1
ATOM 2587 C CA . VAL B 1 38 ? 16.547 10.531 1.128 1 98.06 38 VAL B CA 1
ATOM 2588 C C . VAL B 1 38 ? 15.914 9.219 0.651 1 98.06 38 VAL B C 1
ATOM 2590 O O . VAL B 1 38 ? 16.625 8.273 0.303 1 98.06 38 VAL B O 1
ATOM 2593 N N . LEU B 1 39 ? 14.633 9.117 0.75 1 97.88 39 LEU B N 1
ATOM 2594 C CA . LEU B 1 39 ? 13.859 7.988 0.253 1 97.88 39 LEU B CA 1
ATOM 2595 C C . LEU B 1 39 ? 12.812 8.445 -0.763 1 97.88 39 LEU B C 1
ATOM 2597 O O . LEU B 1 39 ? 12.188 9.484 -0.586 1 97.88 39 LEU B O 1
ATOM 2601 N N . LEU B 1 40 ? 12.648 7.617 -1.817 1 97.31 40 LEU B N 1
ATOM 2602 C CA . LEU B 1 40 ? 11.633 7.82 -2.842 1 97.31 40 LEU B CA 1
ATOM 2603 C C . LEU B 1 40 ? 10.797 6.562 -3.035 1 97.31 40 LEU B C 1
ATOM 2605 O O . LEU B 1 40 ? 11.305 5.445 -2.895 1 97.31 40 LEU B O 1
ATOM 2609 N N . THR B 1 41 ? 9.5 6.781 -3.32 1 97.12 41 THR B N 1
ATOM 2610 C CA . THR B 1 41 ? 8.664 5.625 -3.621 1 97.12 41 THR B CA 1
ATOM 2611 C C . THR B 1 41 ? 7.586 5.992 -4.637 1 97.12 41 THR B C 1
ATOM 2613 O O . THR B 1 41 ? 7.137 7.137 -4.688 1 97.12 41 THR B O 1
ATOM 2616 N N . ASN B 1 42 ? 7.242 5.125 -5.488 1 94.56 42 ASN B N 1
ATOM 2617 C CA . ASN B 1 42 ? 6.078 5.23 -6.367 1 94.56 42 ASN B CA 1
ATOM 2618 C C . ASN B 1 42 ? 4.969 4.273 -5.945 1 94.56 42 ASN B C 1
ATOM 2620 O O . ASN B 1 42 ? 4.012 4.059 -6.691 1 94.56 42 ASN B O 1
ATOM 2624 N N . GLY B 1 43 ? 5.215 3.641 -4.836 1 95.75 43 GLY B N 1
ATOM 2625 C CA . GLY B 1 43 ? 4.246 2.672 -4.344 1 95.75 43 GLY B CA 1
ATOM 2626 C C . GLY B 1 43 ? 4.629 1.237 -4.652 1 95.75 43 GLY B C 1
ATOM 2627 O O . GLY B 1 43 ? 4.086 0.303 -4.055 1 95.75 43 GLY B O 1
ATOM 2628 N N . CYS B 1 44 ? 5.484 0.933 -5.508 1 96.69 44 CYS B N 1
ATOM 2629 C CA . CYS B 1 44 ? 5.875 -0.412 -5.914 1 96.69 44 CYS B CA 1
ATOM 2630 C C . CYS B 1 44 ? 7.254 -0.77 -5.367 1 96.69 44 CYS B C 1
ATOM 2632 O O . CYS B 1 44 ? 7.637 -1.94 -5.355 1 96.69 44 CYS B O 1
ATOM 2634 N N . GLY B 1 45 ? 7.938 0.193 -4.969 1 96.81 45 GLY B N 1
ATOM 2635 C CA . GLY B 1 45 ? 9.273 0.049 -4.418 1 96.81 45 GLY B CA 1
ATOM 2636 C C . GLY B 1 45 ? 9.773 1.308 -3.732 1 96.81 45 GLY B C 1
ATOM 2637 O O . GLY B 1 45 ? 9.078 2.322 -3.697 1 96.81 45 GLY B O 1
ATOM 2638 N N . ILE B 1 46 ? 10.945 1.18 -3.148 1 97.75 46 ILE B N 1
ATOM 2639 C CA . ILE B 1 46 ? 11.539 2.324 -2.469 1 97.75 46 ILE B CA 1
ATOM 2640 C C . ILE B 1 46 ? 13.008 2.463 -2.883 1 97.75 46 ILE B C 1
ATOM 2642 O O . ILE B 1 46 ? 13.703 1.461 -3.062 1 97.75 46 ILE B O 1
ATOM 2646 N N . TRP B 1 47 ? 13.438 3.654 -3.156 1 98.25 47 TRP B N 1
ATOM 2647 C CA . TRP B 1 47 ? 14.82 3.996 -3.496 1 98.25 47 TRP B CA 1
ATOM 2648 C C . TRP B 1 47 ? 15.422 4.922 -2.445 1 98.25 47 TRP B C 1
ATOM 2650 O O . TRP B 1 47 ? 14.742 5.797 -1.911 1 98.25 47 TRP B O 1
ATOM 2660 N N . GLY B 1 48 ? 16.656 4.691 -2.174 1 98.12 48 GLY B N 1
ATOM 2661 C CA . GLY B 1 48 ? 17.234 5.492 -1.108 1 98.12 48 GLY B CA 1
ATOM 2662 C C . GLY B 1 48 ? 18.703 5.836 -1.344 1 98.12 48 GLY B C 1
ATOM 2663 O O . GLY B 1 48 ? 19.391 5.133 -2.08 1 98.12 48 GLY B O 1
ATOM 2664 N N . GLU B 1 49 ? 19.141 6.949 -0.788 1 98.06 49 GLU B N 1
ATOM 2665 C CA . GLU B 1 49 ? 20.531 7.371 -0.689 1 98.06 49 GLU B CA 1
ATOM 2666 C C . GLU B 1 49 ? 20.859 7.895 0.708 1 98.06 49 GLU B C 1
ATOM 2668 O O . GLU B 1 49 ? 20.047 8.609 1.311 1 98.06 49 GLU B O 1
ATOM 2673 N N . SER B 1 50 ? 21.938 7.465 1.218 1 96.94 50 SER B N 1
ATOM 2674 C CA . SER B 1 50 ? 22.469 7.945 2.49 1 96.94 50 SER B CA 1
ATOM 2675 C C . SER B 1 50 ? 23.906 8.445 2.34 1 96.94 50 SER B C 1
ATOM 2677 O O . SER B 1 50 ? 24.781 7.707 1.876 1 96.94 50 SER B O 1
ATOM 2679 N N . ARG B 1 51 ? 24.141 9.734 2.672 1 97.19 51 ARG B N 1
ATOM 2680 C CA . ARG B 1 51 ? 25.469 10.312 2.584 1 97.19 51 ARG B CA 1
ATOM 2681 C C . ARG B 1 51 ? 25.922 10.867 3.934 1 97.19 51 ARG B C 1
ATOM 2683 O O . ARG B 1 51 ? 25.125 11.453 4.664 1 97.19 51 ARG B O 1
ATOM 2690 N N . ARG B 1 52 ? 27.156 10.734 4.164 1 96.38 52 ARG B N 1
ATOM 2691 C CA . ARG B 1 52 ? 27.734 11.227 5.418 1 96.38 52 ARG B CA 1
ATOM 2692 C C . ARG B 1 52 ? 28.359 12.609 5.234 1 96.38 52 ARG B C 1
ATOM 2694 O O . ARG B 1 52 ? 28.469 13.094 4.109 1 96.38 52 ARG B O 1
ATOM 2701 N N . ALA B 1 53 ? 28.75 13.156 6.371 1 96.38 53 ALA B N 1
ATOM 2702 C CA . ALA B 1 53 ? 29.25 14.531 6.426 1 96.38 53 ALA B CA 1
ATOM 2703 C C . ALA B 1 53 ? 30.453 14.719 5.508 1 96.38 53 ALA B C 1
ATOM 2705 O O . ALA B 1 53 ? 30.531 15.719 4.789 1 96.38 53 ALA B O 1
ATOM 2706 N N . LYS B 1 54 ? 31.391 13.836 5.531 1 94.94 54 LYS B N 1
ATOM 2707 C CA . LYS B 1 54 ? 32.594 13.969 4.73 1 94.94 54 LYS B CA 1
ATOM 2708 C C . LYS B 1 54 ? 32.281 14.102 3.246 1 94.94 54 LYS B C 1
ATOM 2710 O O . LYS B 1 54 ? 32.844 14.953 2.555 1 94.94 54 LYS B O 1
ATOM 2715 N N . TYR B 1 55 ? 31.422 13.281 2.787 1 95.25 55 TYR B N 1
ATOM 2716 C CA . TYR B 1 55 ? 31.016 13.32 1.391 1 95.25 55 TYR B CA 1
ATOM 2717 C C . TYR B 1 55 ? 30.406 14.68 1.039 1 95.25 55 TYR B C 1
ATOM 2719 O O . TYR B 1 55 ? 30.719 15.25 -0.01 1 95.25 55 TYR B O 1
ATOM 2727 N N . ILE B 1 56 ? 29.531 15.164 1.857 1 95.19 56 ILE B N 1
ATOM 2728 C CA . ILE B 1 56 ? 28.797 16.406 1.626 1 95.19 56 ILE B CA 1
ATOM 2729 C C . ILE B 1 56 ? 29.766 17.578 1.569 1 95.19 56 ILE B C 1
ATOM 2731 O O . ILE B 1 56 ? 29.672 18.438 0.682 1 95.19 56 ILE B O 1
ATOM 2735 N N . ILE B 1 57 ? 30.688 17.594 2.467 1 91.81 57 ILE B N 1
ATOM 2736 C CA . ILE B 1 57 ? 31.688 18.656 2.518 1 91.81 57 ILE B CA 1
ATOM 2737 C C . ILE B 1 57 ? 32.562 18.609 1.271 1 91.81 57 ILE B C 1
ATOM 2739 O O . ILE B 1 57 ? 32.812 19.641 0.637 1 91.81 57 ILE B O 1
ATOM 2743 N N . ASP B 1 58 ? 33 17.422 0.902 1 91.5 58 ASP B N 1
ATOM 2744 C CA . ASP B 1 58 ? 33.875 17.234 -0.267 1 91.5 58 ASP B CA 1
ATOM 2745 C C . ASP B 1 58 ? 33.156 17.719 -1.538 1 91.5 58 ASP B C 1
ATOM 2747 O O . ASP B 1 58 ? 33.781 18.406 -2.359 1 91.5 58 ASP B O 1
ATOM 2751 N N . LYS B 1 59 ? 31.922 17.375 -1.659 1 91.62 59 LYS B N 1
ATOM 2752 C CA . LYS B 1 59 ? 31.172 17.734 -2.854 1 91.62 59 LYS B CA 1
ATOM 2753 C C . LYS B 1 59 ? 30.859 19.234 -2.879 1 91.62 59 LYS B C 1
ATOM 2755 O O . LYS B 1 59 ? 30.844 19.859 -3.945 1 91.62 59 LYS B O 1
ATOM 2760 N N . ALA B 1 60 ? 30.516 19.781 -1.735 1 87.94 60 ALA B N 1
ATOM 2761 C CA . ALA B 1 60 ? 30.219 21.203 -1.646 1 87.94 60 ALA B CA 1
ATOM 2762 C C . ALA B 1 60 ? 31.453 22.047 -2.012 1 87.94 60 ALA B C 1
ATOM 2764 O O .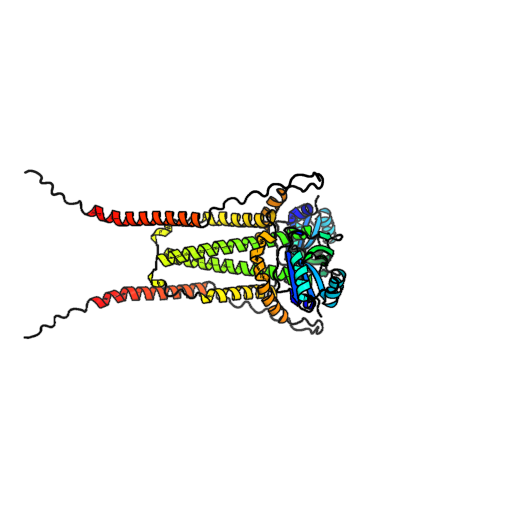 ALA B 1 60 ? 31.328 23.109 -2.623 1 87.94 60 ALA B O 1
ATOM 2765 N N . GLU B 1 61 ? 32.594 21.578 -1.598 1 84.69 61 GLU B N 1
ATOM 2766 C CA . GLU B 1 61 ? 33.844 22.266 -1.896 1 84.69 61 GLU B CA 1
ATOM 2767 C C . GLU B 1 61 ? 34.125 22.266 -3.395 1 84.69 61 GLU B C 1
ATOM 2769 O O . GLU B 1 61 ? 34.75 23.203 -3.916 1 84.69 61 GLU B O 1
ATOM 2774 N N . ASP B 1 62 ? 33.719 21.25 -4.07 1 82.12 62 ASP B N 1
ATOM 2775 C CA . ASP B 1 62 ? 33.906 21.172 -5.52 1 82.12 62 ASP B CA 1
ATOM 2776 C C . ASP B 1 62 ? 33.125 22.281 -6.227 1 82.12 62 ASP B C 1
ATOM 2778 O O . ASP B 1 62 ? 33.562 22.781 -7.262 1 82.12 62 ASP B O 1
ATOM 2782 N N . TRP B 1 63 ? 31.969 22.719 -5.656 1 76 63 TRP B N 1
ATOM 2783 C CA . TRP B 1 63 ? 31.094 23.734 -6.262 1 76 63 TRP B CA 1
ATOM 2784 C C . TRP B 1 63 ? 31.516 25.141 -5.84 1 76 63 TRP B C 1
ATOM 2786 O O . TRP B 1 63 ? 31.578 26.047 -6.664 1 76 63 TRP B O 1
ATOM 2796 N N . ALA B 1 64 ? 31.531 25.297 -4.504 1 72.88 64 ALA B N 1
ATOM 2797 C CA . ALA B 1 64 ? 31.938 26.594 -3.975 1 72.88 64 ALA B CA 1
ATOM 2798 C C . ALA B 1 64 ? 33.094 26.453 -2.986 1 72.88 64 ALA B C 1
ATOM 2800 O O . ALA B 1 64 ? 32.906 26 -1.853 1 72.88 64 ALA B O 1
ATOM 2801 N N . PRO B 1 65 ? 34.219 26.844 -3.697 1 73.44 65 PRO B N 1
ATOM 2802 C CA . PRO B 1 65 ? 35.344 26.844 -2.779 1 73.44 65 PRO B CA 1
ATOM 2803 C C . PRO B 1 65 ? 35.188 27.797 -1.602 1 73.44 65 PRO B C 1
ATOM 2805 O O . PRO B 1 65 ? 34.625 28.891 -1.766 1 73.44 65 PRO B O 1
ATOM 2808 N N . CYS B 1 66 ? 35.406 27.328 -0.335 1 69.44 66 CYS B N 1
ATOM 2809 C CA . CYS B 1 66 ? 35.375 28.109 0.895 1 69.44 66 CYS B CA 1
ATOM 2810 C C . CYS B 1 66 ? 33.938 28.281 1.395 1 69.44 66 CYS B C 1
ATOM 2812 O O . CYS B 1 66 ? 33.562 29.344 1.878 1 69.44 66 CYS B O 1
ATOM 2814 N N . LEU B 1 67 ? 33.188 27.406 1.087 1 70.44 67 LEU B N 1
ATOM 2815 C CA . LEU B 1 67 ? 31.797 27.438 1.568 1 70.44 67 LEU B CA 1
ATOM 2816 C C . LEU B 1 67 ? 31.766 27.391 3.092 1 70.44 67 LEU B C 1
ATOM 2818 O O . LEU B 1 67 ? 32.375 26.516 3.709 1 70.44 67 LEU B O 1
ATOM 2822 N N . GLU B 1 68 ? 31.266 28.438 3.682 1 77.56 68 GLU B N 1
ATOM 2823 C CA . GLU B 1 68 ? 31.094 28.469 5.129 1 77.56 68 GLU B CA 1
ATOM 2824 C C . GLU B 1 68 ? 29.688 28.016 5.527 1 77.56 68 GLU B C 1
ATOM 2826 O O . GLU B 1 68 ? 28.859 28.828 5.945 1 77.56 68 GLU B O 1
ATOM 2831 N N . ALA B 1 69 ? 29.375 26.875 5.242 1 83.62 69 ALA B N 1
ATOM 2832 C CA . ALA B 1 69 ? 28.078 26.328 5.645 1 83.62 69 ALA B CA 1
ATOM 2833 C C . ALA B 1 69 ? 28.234 24.953 6.281 1 83.62 69 ALA B C 1
ATOM 2835 O O . ALA B 1 69 ? 29.109 24.172 5.898 1 83.62 69 ALA B O 1
ATOM 2836 N N . GLY B 1 70 ? 27.484 24.703 7.258 1 90.31 70 GLY B N 1
ATOM 2837 C CA . GLY B 1 70 ? 27.5 23.406 7.914 1 90.31 70 GLY B CA 1
ATOM 2838 C C . GLY B 1 70 ? 26.859 22.312 7.082 1 90.31 70 GLY B C 1
ATOM 2839 O O . GLY B 1 70 ? 26.203 22.594 6.074 1 90.31 70 GLY B O 1
ATOM 2840 N N . VAL B 1 71 ? 27.109 21.125 7.492 1 94.06 71 VAL B N 1
ATOM 2841 C CA . VAL B 1 71 ? 26.609 19.938 6.789 1 94.06 71 VAL B CA 1
ATOM 2842 C C . VAL B 1 71 ? 25.094 19.984 6.699 1 94.06 71 VAL B C 1
ATOM 2844 O O . VAL B 1 71 ? 24.516 19.766 5.629 1 94.06 71 VAL B O 1
ATOM 2847 N N . GLU B 1 72 ? 24.453 20.25 7.766 1 95.88 72 GLU B N 1
ATOM 2848 C CA . GLU B 1 72 ? 23 20.281 7.809 1 95.88 72 GLU B CA 1
ATOM 2849 C C . GLU B 1 72 ? 22.453 21.359 6.883 1 95.88 72 GLU B C 1
ATOM 2851 O O . GLU B 1 72 ? 21.422 21.156 6.223 1 95.88 72 GLU B O 1
ATOM 2856 N N . GLU B 1 73 ? 23.031 22.469 6.863 1 94.12 73 GLU B N 1
ATOM 2857 C CA . GLU B 1 73 ? 22.594 23.562 6.016 1 94.12 73 GLU B CA 1
ATOM 2858 C C . GLU B 1 73 ? 22.734 23.219 4.539 1 94.12 73 GLU B C 1
ATOM 2860 O O . GLU B 1 73 ? 21.828 23.484 3.742 1 94.12 73 GLU B O 1
ATOM 2865 N N . ILE B 1 74 ? 23.875 22.703 4.211 1 93.12 74 ILE B N 1
ATOM 2866 C CA . ILE B 1 74 ? 24.125 22.312 2.822 1 93.12 74 ILE B CA 1
ATOM 2867 C C . ILE B 1 74 ? 23.125 21.234 2.408 1 93.12 74 ILE B C 1
ATOM 2869 O O . ILE B 1 74 ? 22.531 21.312 1.333 1 93.12 74 ILE B O 1
ATOM 2873 N N . SER B 1 75 ? 23 20.281 3.307 1 95.62 75 SER B N 1
ATOM 2874 C CA . SER B 1 75 ? 22.078 19.172 3.041 1 95.62 75 SER B CA 1
ATOM 2875 C C . SER B 1 75 ? 20.656 19.672 2.842 1 95.62 75 SER B C 1
ATOM 2877 O O . SER B 1 75 ? 19.969 19.25 1.906 1 95.62 75 SER B O 1
ATOM 2879 N N . SER B 1 76 ? 20.25 20.516 3.709 1 95.19 76 SER B N 1
ATOM 2880 C CA . SER B 1 76 ? 18.891 21.062 3.619 1 95.19 76 SER B CA 1
ATOM 2881 C C . SER B 1 76 ? 18.688 21.797 2.303 1 95.19 76 SER B C 1
ATOM 2883 O O . SER B 1 76 ? 17.609 21.734 1.71 1 95.19 76 SER B O 1
ATOM 2885 N N . LEU B 1 77 ? 19.656 22.484 1.893 1 92.69 77 LEU B N 1
ATOM 2886 C CA . LEU B 1 77 ? 19.594 23.25 0.649 1 92.69 77 LEU B CA 1
ATOM 2887 C C . LEU B 1 77 ? 19.391 22.312 -0.544 1 92.69 77 LEU B C 1
ATOM 2889 O O . LEU B 1 77 ? 18.5 22.547 -1.361 1 92.69 77 LEU B O 1
ATOM 2893 N N . VAL B 1 78 ? 20.188 21.328 -0.632 1 93.62 78 VAL B N 1
ATOM 2894 C CA . VAL B 1 78 ? 20.141 20.453 -1.805 1 93.62 78 VAL B CA 1
ATOM 2895 C C . VAL B 1 78 ? 18.891 19.578 -1.754 1 93.62 78 VAL B C 1
ATOM 2897 O O . VAL B 1 78 ? 18.297 19.297 -2.789 1 93.62 78 VAL B O 1
ATOM 2900 N N . LEU B 1 79 ? 18.484 19.188 -0.578 1 96.12 79 LEU B N 1
ATOM 2901 C CA . LEU B 1 79 ? 17.297 18.375 -0.423 1 96.12 79 LEU B CA 1
ATOM 2902 C C . LEU B 1 79 ? 16.031 19.156 -0.788 1 96.12 79 LEU B C 1
ATOM 2904 O O . LEU B 1 79 ? 15.094 18.609 -1.366 1 96.12 79 LEU B O 1
ATOM 2908 N N . SER B 1 80 ? 16.047 20.391 -0.428 1 94.75 80 SER B N 1
ATOM 2909 C CA . SER B 1 80 ? 14.906 21.219 -0.747 1 94.75 80 SER B CA 1
ATOM 2910 C C . SER B 1 80 ? 14.719 21.359 -2.254 1 94.75 80 SER B C 1
ATOM 2912 O O . SER B 1 80 ? 13.594 21.516 -2.734 1 94.75 80 SER B O 1
ATOM 2914 N N . GLU B 1 81 ? 15.766 21.281 -2.986 1 93.94 81 GLU B N 1
ATOM 2915 C CA . GLU B 1 81 ? 15.703 21.391 -4.438 1 93.94 81 GLU B CA 1
ATOM 2916 C C . GLU B 1 81 ? 14.977 20.203 -5.059 1 93.94 81 GLU B C 1
ATOM 2918 O O . GLU B 1 81 ? 14.391 20.328 -6.141 1 93.94 81 GLU B O 1
ATOM 2923 N N . LEU B 1 82 ? 14.977 19.078 -4.406 1 94.44 82 LEU B N 1
ATOM 2924 C CA . LEU B 1 82 ? 14.336 17.859 -4.91 1 94.44 82 LEU B CA 1
ATOM 2925 C C . LEU B 1 82 ? 12.828 18.047 -5.031 1 94.44 82 LEU B C 1
ATOM 2927 O O . LEU B 1 82 ? 12.172 17.344 -5.805 1 94.44 82 LEU B O 1
ATOM 2931 N N . THR B 1 83 ? 12.289 18.875 -4.25 1 93 83 THR B N 1
ATOM 2932 C CA . THR B 1 83 ? 10.844 19.062 -4.219 1 93 83 THR B CA 1
ATOM 2933 C C . THR B 1 83 ? 10.414 20.094 -5.262 1 93 83 THR B C 1
ATOM 2935 O O . THR B 1 83 ? 9.227 20.375 -5.406 1 93 83 THR B O 1
ATOM 2938 N N . LYS B 1 84 ? 11.359 20.594 -6.004 1 91.25 84 LYS B N 1
ATOM 2939 C CA . LYS B 1 84 ? 11.062 21.594 -7.02 1 91.25 84 LYS B CA 1
ATOM 2940 C C . LYS B 1 84 ? 10.82 20.953 -8.383 1 91.25 84 LYS B C 1
ATOM 2942 O O . LYS B 1 84 ? 10.875 19.719 -8.508 1 91.25 84 LYS B O 1
ATOM 2947 N N . GLN B 1 85 ? 10.461 21.688 -9.469 1 86.44 85 GLN B N 1
ATOM 2948 C CA . GLN B 1 85 ? 10.008 21.188 -10.766 1 86.44 85 GLN B CA 1
ATOM 2949 C C . GLN B 1 85 ? 11.172 21 -11.727 1 86.44 85 GLN B C 1
ATOM 2951 O O . GLN B 1 85 ? 11.008 20.438 -12.812 1 86.44 85 GLN B O 1
ATOM 2956 N N . ASN B 1 86 ? 12.375 21.312 -11.289 1 88.38 86 ASN B N 1
ATOM 2957 C CA . ASN B 1 86 ? 13.477 21.297 -12.25 1 88.38 86 ASN B CA 1
ATOM 2958 C C . ASN B 1 86 ? 14.531 20.266 -11.883 1 88.38 86 ASN B C 1
ATOM 2960 O O . ASN B 1 86 ? 15.727 20.578 -11.859 1 88.38 86 ASN B O 1
ATOM 2964 N N . VAL B 1 87 ? 14.117 19.125 -11.625 1 94.75 87 VAL B N 1
ATOM 2965 C CA . VAL B 1 87 ? 15.039 18.031 -11.305 1 94.75 87 VAL B CA 1
ATOM 2966 C C . VAL B 1 87 ? 15.109 17.062 -12.477 1 94.75 87 VAL B C 1
ATOM 2968 O O . VAL B 1 87 ? 14.078 16.625 -12.992 1 94.75 87 VAL B O 1
ATOM 2971 N N . GLU B 1 88 ? 16.281 16.781 -12.977 1 95.44 88 GLU B N 1
ATOM 2972 C CA . GLU B 1 88 ? 16.484 15.805 -14.039 1 95.44 88 GLU B CA 1
ATOM 2973 C C . GLU B 1 88 ? 16.688 14.406 -13.461 1 95.44 88 GLU B C 1
ATOM 2975 O O . GLU B 1 88 ? 17.562 14.203 -12.617 1 95.44 88 GLU B O 1
ATOM 2980 N N . ALA B 1 89 ? 15.914 13.477 -13.938 1 95.88 89 ALA B N 1
ATOM 2981 C CA . ALA B 1 89 ? 16 12.102 -13.438 1 95.88 89 ALA B CA 1
ATOM 2982 C C . ALA B 1 89 ? 16.469 11.148 -14.539 1 95.88 89 ALA B C 1
ATOM 2984 O O . ALA B 1 89 ? 15.891 11.109 -15.625 1 95.88 89 ALA B O 1
ATOM 2985 N N . LEU B 1 90 ? 17.531 10.414 -14.258 1 96.5 90 LEU B N 1
ATOM 2986 C CA . LEU B 1 90 ? 18.062 9.391 -15.156 1 96.5 90 LEU B CA 1
ATOM 2987 C C . LEU B 1 90 ? 17.922 8.008 -14.539 1 96.5 90 LEU B C 1
ATOM 2989 O O . LEU B 1 90 ? 18.625 7.676 -13.57 1 96.5 90 LEU B O 1
ATOM 2993 N N . TRP B 1 91 ? 17.141 7.195 -15.141 1 95.19 91 TRP B N 1
ATOM 2994 C CA . TRP B 1 91 ? 16.875 5.867 -14.609 1 95.19 91 TRP B CA 1
ATOM 2995 C C . TRP B 1 91 ? 17.688 4.805 -15.344 1 95.19 91 TRP B C 1
ATOM 2997 O O . TRP B 1 91 ? 17.844 4.867 -16.562 1 95.19 91 TRP B O 1
ATOM 3007 N N . THR B 1 92 ? 18.234 3.893 -14.539 1 93 92 THR B N 1
ATOM 3008 C CA . THR B 1 92 ? 18.844 2.725 -15.164 1 93 92 THR B CA 1
ATOM 3009 C C . THR B 1 92 ? 17.766 1.801 -15.742 1 93 92 THR B C 1
ATOM 3011 O O . THR B 1 92 ? 16.578 2.008 -15.523 1 93 92 THR B O 1
ATOM 3014 N N . GLU B 1 93 ? 18.344 0.723 -16.406 1 85.88 93 GLU B N 1
ATOM 3015 C CA . GLU B 1 93 ? 17.422 -0.268 -16.953 1 85.88 93 GLU B CA 1
ATOM 3016 C C . GLU B 1 93 ? 16.656 -0.984 -15.859 1 85.88 93 GLU B C 1
ATOM 3018 O O . GLU B 1 93 ? 17.203 -1.282 -14.797 1 85.88 93 GLU B O 1
ATOM 3023 N N . GLU B 1 94 ? 15.422 -1.209 -15.828 1 84.81 94 GLU B N 1
ATOM 3024 C CA . GLU B 1 94 ? 14.523 -1.916 -14.914 1 84.81 94 GLU B CA 1
ATOM 3025 C C . GLU B 1 94 ? 14.234 -1.086 -13.664 1 84.81 94 GLU B C 1
ATOM 3027 O O . GLU B 1 94 ? 13.773 -1.617 -12.656 1 84.81 94 GLU B O 1
ATOM 3032 N N . LYS B 1 95 ? 14.875 0.183 -13.57 1 90.81 95 LYS B N 1
ATOM 3033 C CA . LYS B 1 95 ? 14.586 1.138 -12.5 1 90.81 95 LYS B CA 1
ATOM 3034 C C . LYS B 1 95 ? 15.211 0.698 -11.188 1 90.81 95 LYS B C 1
ATOM 3036 O O . LYS B 1 95 ? 14.586 0.804 -10.125 1 90.81 95 LYS B O 1
ATOM 3041 N N . GLN B 1 96 ? 16.438 0.136 -11.32 1 94.75 96 GLN B N 1
ATOM 3042 C CA . GLN B 1 96 ? 17.156 -0.288 -10.125 1 94.75 96 GLN B CA 1
ATOM 3043 C C . GLN B 1 96 ? 17.891 0.886 -9.484 1 94.75 96 GLN B C 1
ATOM 3045 O O . GLN B 1 96 ? 18.141 0.881 -8.273 1 94.75 96 GLN B O 1
ATOM 3050 N N . CYS B 1 97 ? 18.188 1.847 -10.336 1 97 97 CYS B N 1
ATOM 3051 C CA . CYS B 1 97 ? 18.906 3.025 -9.867 1 97 97 CYS B CA 1
ATOM 3052 C C . CYS B 1 97 ? 18.406 4.285 -10.562 1 97 97 CYS B C 1
ATOM 3054 O O . CYS B 1 97 ? 17.984 4.23 -11.719 1 97 97 CYS B O 1
ATOM 3056 N N . VAL B 1 98 ? 18.422 5.383 -9.836 1 97.38 98 VAL B N 1
ATOM 3057 C CA . VAL B 1 98 ? 18.047 6.664 -10.43 1 97.38 98 VAL B CA 1
ATOM 3058 C C . VAL B 1 98 ? 19.062 7.738 -10.016 1 97.38 98 VAL B C 1
ATOM 3060 O O . VAL B 1 98 ? 19.453 7.801 -8.852 1 97.38 98 VAL B O 1
ATOM 3063 N N . LEU B 1 99 ? 19.531 8.438 -10.961 1 97.94 99 LEU B N 1
ATOM 3064 C CA . LEU B 1 99 ? 20.359 9.609 -10.734 1 97.94 99 LEU B CA 1
ATOM 3065 C C . LEU B 1 99 ? 19.547 10.898 -10.875 1 97.94 99 LEU B C 1
ATOM 3067 O O . LEU B 1 99 ? 19.016 11.188 -11.945 1 97.94 99 LEU B O 1
ATOM 3071 N N . LEU B 1 100 ? 19.422 11.625 -9.758 1 97.56 100 LEU B N 1
ATOM 3072 C CA . LEU B 1 100 ? 18.734 12.906 -9.781 1 97.56 100 LEU B CA 1
ATOM 3073 C C . LEU B 1 100 ? 19.734 14.062 -9.805 1 97.56 100 LEU B C 1
ATOM 3075 O O . LEU B 1 100 ? 20.594 14.164 -8.93 1 97.56 100 LEU B O 1
ATOM 3079 N N . LYS B 1 101 ? 19.594 14.852 -10.773 1 96.62 101 LYS B N 1
ATOM 3080 C CA . LYS B 1 101 ? 20.484 15.992 -10.93 1 96.62 101 LYS B CA 1
ATOM 3081 C C . LYS B 1 101 ? 19.75 17.297 -10.633 1 96.62 101 LYS B C 1
ATOM 3083 O O . LYS B 1 101 ? 18.719 17.594 -11.227 1 96.62 101 LYS B O 1
ATOM 3088 N N . VAL B 1 102 ? 20.312 18.031 -9.75 1 93.81 102 VAL B N 1
ATOM 3089 C CA . VAL B 1 102 ? 19.734 19.328 -9.398 1 93.81 102 VAL B CA 1
ATOM 3090 C C . VAL B 1 102 ? 20.734 20.438 -9.734 1 93.81 102 VAL B C 1
ATOM 3092 O O . VAL B 1 102 ? 21.938 20.281 -9.539 1 93.81 102 VAL B O 1
ATOM 3095 N N . SER B 1 103 ? 20.203 21.5 -10.328 1 90.75 103 SER B N 1
ATOM 3096 C CA . SER B 1 103 ? 20.969 22.703 -10.617 1 90.75 103 SER B CA 1
ATOM 3097 C C . SER B 1 103 ? 20.234 23.953 -10.125 1 90.75 103 SER B C 1
ATOM 3099 O O . SER B 1 103 ? 19.062 24.141 -10.43 1 90.75 103 SER B O 1
ATOM 3101 N N . SER B 1 104 ? 20.875 24.672 -9.258 1 89 104 SER B N 1
ATOM 3102 C CA . SER B 1 104 ? 20.234 25.859 -8.711 1 89 104 SER B CA 1
ATOM 3103 C C . SER B 1 104 ? 21.266 26.953 -8.422 1 89 104 SER B C 1
ATOM 3105 O O . SER B 1 104 ? 22.422 26.844 -8.82 1 89 104 SER B O 1
ATOM 3107 N N . LYS B 1 105 ? 20.734 28.109 -7.91 1 86.25 105 LYS B N 1
ATOM 3108 C CA . LYS B 1 105 ? 21.594 29.25 -7.59 1 86.25 105 LYS B CA 1
ATOM 3109 C C . LYS B 1 105 ? 21.375 29.734 -6.16 1 86.25 105 LYS B C 1
ATOM 3111 O O . LYS B 1 105 ? 20.234 29.734 -5.676 1 86.25 105 LYS B O 1
ATOM 3116 N N . LEU B 1 106 ? 22.453 29.875 -5.461 1 81.5 106 LEU B N 1
ATOM 3117 C CA . LEU B 1 106 ? 22.438 30.5 -4.152 1 81.5 106 LEU B CA 1
ATOM 3118 C C . LEU B 1 106 ? 23.281 31.766 -4.145 1 81.5 106 LEU B C 1
ATOM 3120 O O . LEU B 1 106 ? 24.484 31.719 -4.387 1 81.5 106 LEU B O 1
ATOM 3124 N N . ASN B 1 107 ? 22.688 32.875 -3.781 1 80.62 107 ASN B N 1
ATOM 3125 C CA . ASN B 1 107 ? 23.391 34.156 -3.754 1 80.62 107 ASN B CA 1
ATOM 3126 C C . ASN B 1 107 ? 24.188 34.375 -5.039 1 80.62 107 ASN B C 1
ATOM 3128 O O . ASN B 1 107 ? 25.359 34.719 -4.992 1 80.62 107 ASN B O 1
ATOM 3132 N N . ASN B 1 108 ? 23.625 34.062 -6.227 1 81.44 108 ASN B N 1
ATOM 3133 C CA . ASN B 1 108 ? 24.156 34.25 -7.57 1 81.44 108 ASN B CA 1
ATOM 3134 C C . ASN B 1 108 ? 25.266 33.25 -7.895 1 81.44 108 ASN B C 1
ATOM 3136 O O . ASN B 1 108 ? 25.969 33.406 -8.891 1 81.44 108 ASN B O 1
ATOM 3140 N N . LEU B 1 109 ? 25.5 32.344 -6.973 1 80.25 109 LEU B N 1
ATOM 3141 C CA . LEU B 1 109 ? 26.438 31.25 -7.23 1 80.25 109 LEU B CA 1
ATOM 3142 C C . LEU B 1 109 ? 25.672 30 -7.66 1 80.25 109 LEU B C 1
ATOM 3144 O O . LEU B 1 109 ? 24.797 29.531 -6.941 1 80.25 109 LEU B O 1
ATOM 3148 N N . SER B 1 110 ? 26.047 29.594 -8.836 1 86.88 110 SER B N 1
ATOM 3149 C CA . SER B 1 110 ? 25.406 28.391 -9.344 1 86.88 110 SER B CA 1
ATOM 3150 C C . SER B 1 110 ? 25.984 27.141 -8.68 1 86.88 110 SER B C 1
ATOM 3152 O O . SER B 1 110 ? 27.188 27.062 -8.43 1 86.88 110 SER B O 1
ATOM 3154 N N . TYR B 1 111 ? 25.172 26.188 -8.336 1 87.31 111 TYR B N 1
ATOM 3155 C CA . TYR B 1 111 ? 25.641 24.922 -7.801 1 87.31 111 TYR B CA 1
ATOM 3156 C C . TYR B 1 111 ? 24.844 23.75 -8.383 1 87.31 111 TYR B C 1
ATOM 3158 O O . TYR B 1 111 ? 23.75 23.938 -8.906 1 87.31 111 TYR B O 1
ATOM 3166 N N . ARG B 1 112 ? 25.547 22.656 -8.375 1 90.88 112 ARG B N 1
ATOM 3167 C CA . ARG B 1 112 ? 24.953 21.406 -8.852 1 90.88 112 ARG B CA 1
ATOM 3168 C C . ARG B 1 112 ? 25.125 20.297 -7.824 1 90.88 112 ARG B C 1
ATOM 3170 O O . ARG B 1 112 ? 26.125 20.25 -7.109 1 90.88 112 ARG B O 1
ATOM 3177 N N . TRP B 1 113 ? 24.172 19.484 -7.734 1 94.56 113 TRP B N 1
ATOM 3178 C CA . TRP B 1 113 ? 24.203 18.328 -6.836 1 94.56 113 TRP B CA 1
ATOM 3179 C C . TRP B 1 113 ? 23.547 17.109 -7.484 1 94.56 113 TRP B C 1
ATOM 3181 O O . TRP B 1 113 ? 22.562 17.234 -8.211 1 94.56 113 TRP B O 1
ATOM 3191 N N . GLU B 1 114 ? 24.156 15.953 -7.262 1 95.75 114 GLU B N 1
ATOM 3192 C CA . GLU B 1 114 ? 23.609 14.703 -7.801 1 95.75 114 GLU B CA 1
ATOM 3193 C C . GLU B 1 114 ? 23.281 13.719 -6.684 1 95.75 114 GLU B C 1
ATOM 3195 O O . GLU B 1 114 ? 24.078 13.516 -5.762 1 95.75 114 GLU B O 1
ATOM 3200 N N . PHE B 1 115 ? 22.062 13.219 -6.727 1 97.81 115 PHE B N 1
ATOM 3201 C CA . PHE B 1 115 ? 21.641 12.148 -5.84 1 97.81 115 PHE B CA 1
ATOM 3202 C C . PHE B 1 115 ? 21.625 10.812 -6.574 1 97.81 115 PHE B C 1
ATOM 3204 O O . PHE B 1 115 ? 21.047 10.695 -7.652 1 97.81 115 PHE B O 1
ATOM 3211 N N . GLU B 1 116 ? 22.266 9.867 -6.055 1 97.94 116 GLU B N 1
ATOM 3212 C CA . GLU B 1 116 ? 22.266 8.516 -6.605 1 97.94 116 GLU B CA 1
ATOM 3213 C C . GLU B 1 116 ? 21.484 7.555 -5.703 1 97.94 116 GLU B C 1
ATOM 3215 O O . GLU B 1 116 ? 22.047 7.004 -4.75 1 97.94 116 GLU B O 1
ATOM 3220 N N . LEU B 1 117 ? 20.281 7.297 -6.121 1 98.06 117 LEU B N 1
ATOM 3221 C CA . LEU B 1 117 ? 19.422 6.445 -5.305 1 98.06 117 LEU B CA 1
ATOM 3222 C C . LEU B 1 117 ? 19.328 5.039 -5.887 1 98.06 117 LEU B C 1
ATOM 3224 O O . LEU B 1 117 ? 19.219 4.875 -7.105 1 98.06 117 LEU B O 1
ATOM 3228 N N . ASN B 1 118 ? 19.438 4.051 -5 1 97.88 118 ASN B N 1
ATOM 3229 C CA . ASN B 1 118 ? 19.312 2.65 -5.387 1 97.88 118 ASN B CA 1
ATOM 3230 C C . ASN B 1 118 ? 18.031 2.031 -4.809 1 97.88 118 ASN B C 1
ATOM 3232 O O . ASN B 1 118 ? 17.594 2.406 -3.721 1 97.88 118 ASN B O 1
ATOM 3236 N N . ARG B 1 119 ? 17.516 1.116 -5.605 1 96.94 119 ARG B N 1
ATOM 3237 C CA . ARG B 1 119 ? 16.359 0.374 -5.094 1 96.94 119 ARG B CA 1
ATOM 3238 C C . ARG B 1 119 ? 16.75 -0.433 -3.855 1 96.94 119 ARG B C 1
ATOM 3240 O O . ARG B 1 119 ? 17.75 -1.139 -3.854 1 96.94 119 ARG B O 1
ATOM 3247 N N . LEU B 1 120 ? 15.992 -0.213 -2.795 1 96.69 120 LEU B N 1
ATOM 3248 C CA . LEU B 1 120 ? 16.281 -0.865 -1.524 1 96.69 120 LEU B CA 1
ATOM 3249 C C . LEU B 1 120 ? 15.586 -2.217 -1.433 1 96.69 120 LEU B C 1
ATOM 3251 O O . LEU B 1 120 ? 14.805 -2.576 -2.314 1 96.69 120 LEU B O 1
ATOM 3255 N N . THR B 1 121 ? 15.906 -2.971 -0.463 1 95 121 THR B N 1
ATOM 3256 C CA . THR B 1 121 ? 15.391 -4.324 -0.287 1 95 121 THR B CA 1
ATOM 3257 C C . THR B 1 121 ? 13.906 -4.305 0.063 1 95 121 THR B C 1
ATOM 3259 O O . THR B 1 121 ? 13.383 -3.277 0.499 1 95 121 THR B O 1
ATOM 3262 N N . ASP B 1 122 ? 13.234 -5.48 -0.084 1 94.88 122 ASP B N 1
ATOM 3263 C CA . ASP B 1 122 ? 11.82 -5.625 0.276 1 94.88 122 ASP B CA 1
ATOM 3264 C C . ASP B 1 122 ? 11.609 -5.383 1.769 1 94.88 122 ASP B C 1
ATOM 3266 O O . ASP B 1 122 ? 10.555 -4.906 2.18 1 94.88 122 ASP B O 1
ATOM 3270 N N . GLU B 1 123 ? 12.578 -5.711 2.57 1 94 123 GLU B N 1
ATOM 3271 C CA . GLU B 1 123 ? 12.477 -5.504 4.012 1 94 123 GLU B CA 1
ATOM 3272 C C . GLU B 1 123 ? 12.344 -4.023 4.348 1 94 123 GLU B C 1
ATOM 3274 O O . GLU B 1 123 ? 11.508 -3.637 5.168 1 94 123 GLU B O 1
ATOM 3279 N N . LEU B 1 124 ? 13.188 -3.25 3.725 1 96.31 124 LEU B N 1
ATOM 3280 C CA . LEU B 1 124 ? 13.125 -1.809 3.945 1 96.31 124 LEU B CA 1
ATOM 3281 C C . LEU B 1 124 ? 11.852 -1.219 3.355 1 96.31 124 LEU B C 1
ATOM 3283 O O . LEU B 1 124 ? 11.227 -0.341 3.959 1 96.31 124 LEU B O 1
ATOM 3287 N N . PHE B 1 125 ? 11.547 -1.731 2.162 1 97.25 125 PHE B N 1
ATOM 3288 C CA . PHE B 1 125 ? 10.297 -1.311 1.532 1 97.25 125 PHE B CA 1
ATOM 3289 C C . PHE B 1 125 ? 9.109 -1.619 2.432 1 97.25 125 PHE B C 1
ATOM 3291 O O . PHE B 1 125 ? 8.227 -0.775 2.619 1 97.25 125 PHE B O 1
ATOM 3298 N N . LYS B 1 126 ? 9.031 -2.738 2.982 1 95.94 126 LYS B N 1
ATOM 3299 C CA . LYS B 1 126 ? 7.98 -3.162 3.908 1 95.94 126 LYS B CA 1
ATOM 3300 C C . LYS B 1 126 ? 7.914 -2.236 5.121 1 95.94 126 LYS B C 1
ATOM 3302 O O . LYS B 1 126 ? 6.832 -1.773 5.492 1 95.94 126 LYS B O 1
ATOM 3307 N N . HIS B 1 127 ? 9.023 -1.949 5.664 1 95.31 127 HIS B N 1
ATOM 3308 C CA . HIS B 1 127 ? 9.102 -1.179 6.898 1 95.31 127 HIS B CA 1
ATOM 3309 C C . HIS B 1 127 ? 8.734 0.282 6.664 1 95.31 127 HIS B C 1
ATOM 3311 O O . HIS B 1 127 ? 7.977 0.867 7.441 1 95.31 127 HIS B O 1
ATOM 3317 N N . HIS B 1 128 ? 9.188 0.889 5.625 1 95.94 128 HIS B N 1
ATOM 3318 C CA . HIS B 1 128 ? 9.086 2.332 5.441 1 95.94 128 HIS B CA 1
ATOM 3319 C C . HIS B 1 128 ? 7.801 2.701 4.707 1 95.94 128 HIS B C 1
ATOM 3321 O O . HIS B 1 128 ? 7.375 3.859 4.734 1 95.94 128 HIS B O 1
ATOM 3327 N N . TRP B 1 129 ? 7.203 1.728 4.02 1 96.31 129 TRP B N 1
ATOM 3328 C CA . TRP B 1 129 ? 6.07 2.119 3.188 1 96.31 129 TRP B CA 1
ATOM 3329 C C . TRP B 1 129 ? 4.895 1.168 3.383 1 96.31 129 TRP B C 1
ATOM 3331 O O . TRP B 1 129 ? 3.793 1.598 3.729 1 96.31 129 TRP B O 1
ATOM 3341 N N . VAL B 1 130 ? 5.082 -0.123 3.234 1 96.56 130 VAL B N 1
ATOM 3342 C CA . VAL B 1 130 ? 4.004 -1.104 3.174 1 96.56 130 VAL B CA 1
ATOM 3343 C C . VAL B 1 130 ? 3.289 -1.169 4.52 1 96.56 130 VAL B C 1
ATOM 3345 O O . VAL B 1 130 ? 2.064 -1.038 4.59 1 96.56 130 VAL B O 1
ATOM 3348 N N . ILE B 1 131 ? 4.004 -1.313 5.586 1 95.44 131 ILE B N 1
ATOM 3349 C CA . ILE B 1 131 ? 3.418 -1.444 6.914 1 95.44 131 ILE B CA 1
ATOM 3350 C C . ILE B 1 131 ? 2.666 -0.165 7.273 1 95.44 131 ILE B C 1
ATOM 3352 O O . ILE B 1 131 ? 1.497 -0.212 7.664 1 95.44 131 ILE B O 1
ATOM 3356 N N . PRO B 1 132 ? 3.305 1.006 7.141 1 94.94 132 PRO B N 1
ATOM 3357 C CA . PRO B 1 132 ? 2.566 2.234 7.441 1 94.94 132 PRO B CA 1
ATOM 3358 C C . PRO B 1 132 ? 1.28 2.361 6.625 1 94.94 132 PRO B C 1
ATOM 3360 O O . PRO B 1 132 ? 0.271 2.861 7.133 1 94.94 132 PRO B O 1
ATOM 3363 N N . MET B 1 133 ? 1.334 1.913 5.379 1 94.75 133 MET B N 1
ATOM 3364 C CA . MET B 1 133 ? 0.142 1.969 4.539 1 94.75 133 MET B CA 1
ATOM 3365 C C . MET B 1 133 ? -0.944 1.04 5.07 1 94.75 133 MET B C 1
ATOM 3367 O O . MET B 1 133 ? -2.119 1.406 5.102 1 94.75 133 MET B O 1
ATOM 3371 N N . PHE B 1 134 ? -0.555 -0.12 5.473 1 95.56 134 PHE B N 1
ATOM 3372 C CA . PHE B 1 134 ? -1.505 -1.068 6.039 1 95.56 134 PHE B CA 1
ATOM 3373 C C . PHE B 1 134 ? -2.125 -0.514 7.316 1 95.56 134 PHE B C 1
ATOM 3375 O O . PHE B 1 134 ? -3.33 -0.648 7.539 1 95.56 134 PHE B O 1
ATOM 3382 N N . VAL B 1 135 ? -1.296 0.104 8.133 1 95.31 135 VAL B N 1
ATOM 3383 C CA . VAL B 1 135 ? -1.777 0.692 9.375 1 95.31 135 VAL B CA 1
ATOM 3384 C C . VAL B 1 135 ? -2.791 1.793 9.07 1 95.31 135 VAL B C 1
ATOM 3386 O O . VAL B 1 135 ? -3.824 1.895 9.734 1 95.31 135 VAL B O 1
ATOM 3389 N N . GLN B 1 136 ? -2.469 2.586 8.086 1 94.5 136 GLN B N 1
ATOM 3390 C CA . GLN B 1 136 ? -3.371 3.668 7.703 1 94.5 136 GLN B CA 1
ATOM 3391 C C . GLN B 1 136 ? -4.727 3.125 7.258 1 94.5 136 GLN B C 1
ATOM 3393 O O . GLN B 1 136 ? -5.77 3.666 7.625 1 94.5 136 GLN B O 1
ATOM 3398 N N . VAL B 1 137 ? -4.719 2.098 6.461 1 94.75 137 VAL B N 1
ATOM 3399 C CA . VAL B 1 137 ? -5.961 1.481 6.004 1 94.75 137 VAL B CA 1
ATOM 3400 C C . VAL B 1 137 ? -6.758 0.979 7.207 1 94.75 137 VAL B C 1
ATOM 3402 O O . VAL B 1 137 ? -7.961 1.23 7.309 1 94.75 137 VAL B O 1
ATOM 3405 N N . CYS B 1 138 ? -6.094 0.328 8.062 1 94.56 138 CYS B N 1
ATOM 3406 C CA . CYS B 1 138 ? -6.738 -0.195 9.258 1 94.56 138 CYS B CA 1
ATOM 3407 C C . CYS B 1 138 ? -7.297 0.936 10.117 1 94.56 138 CYS B C 1
ATOM 3409 O O . CYS B 1 138 ? -8.422 0.852 10.609 1 94.56 138 CYS B O 1
ATOM 3411 N N . HIS B 1 139 ? -6.48 1.953 10.312 1 94.69 139 HIS B N 1
ATOM 3412 C CA . HIS B 1 139 ? -6.875 3.111 11.109 1 94.69 139 HIS B CA 1
ATOM 3413 C C . HIS B 1 139 ? -8.133 3.762 10.547 1 94.69 139 HIS B C 1
ATOM 3415 O O . HIS B 1 139 ? -9.07 4.062 11.297 1 94.69 139 HIS B O 1
ATOM 3421 N N . LEU B 1 140 ? -8.117 3.979 9.25 1 95.19 140 LEU B N 1
ATOM 3422 C CA . LEU B 1 140 ? -9.281 4.582 8.602 1 95.19 140 LEU B CA 1
ATOM 3423 C C . LEU B 1 140 ? -10.508 3.686 8.734 1 95.19 140 LEU B C 1
ATOM 3425 O O . LEU B 1 140 ? -11.617 4.176 8.953 1 95.19 140 LEU B O 1
ATOM 3429 N N . GLY B 1 141 ? -10.281 2.4 8.578 1 94.5 141 GLY B N 1
ATOM 3430 C CA . GLY B 1 141 ? -11.375 1.461 8.766 1 94.5 141 GLY B CA 1
ATOM 3431 C C . GLY B 1 141 ? -11.992 1.533 10.148 1 94.5 141 GLY B C 1
ATOM 3432 O O . GLY B 1 141 ? -13.219 1.494 10.289 1 94.5 141 GLY B O 1
ATOM 3433 N N . LEU B 1 142 ? -11.211 1.611 11.148 1 94.25 142 LEU B N 1
ATOM 3434 C CA . LEU B 1 142 ? -11.688 1.737 12.523 1 94.25 142 LEU B CA 1
ATOM 3435 C C . LEU B 1 142 ? -12.453 3.043 12.719 1 94.25 142 LEU B C 1
ATOM 3437 O O . LEU B 1 142 ? -13.477 3.072 13.406 1 94.25 142 LEU B O 1
ATOM 3441 N N . GLN B 1 143 ? -11.922 4.082 12.117 1 94.94 143 GLN B N 1
ATOM 3442 C CA . GLN B 1 143 ? -12.602 5.371 12.195 1 94.94 143 GLN B CA 1
ATOM 3443 C C . GLN B 1 143 ? -13.992 5.297 11.578 1 94.94 143 GLN B C 1
ATOM 3445 O O . GLN B 1 143 ? -14.953 5.824 12.133 1 94.94 143 GLN B O 1
ATOM 3450 N N . VAL B 1 144 ? -14.094 4.68 10.453 1 95.5 144 VAL B N 1
ATOM 3451 C CA . VAL B 1 144 ? -15.375 4.539 9.766 1 95.5 144 VAL B CA 1
ATOM 3452 C C . VAL B 1 144 ? -16.359 3.781 10.656 1 95.5 144 VAL B C 1
ATOM 3454 O O . VAL B 1 144 ? -17.516 4.176 10.789 1 95.5 144 VAL B O 1
ATOM 3457 N N . ARG B 1 145 ? -15.898 2.758 11.266 1 94.75 145 ARG B N 1
ATOM 3458 C CA . ARG B 1 145 ? -16.75 1.958 12.141 1 94.75 145 ARG B CA 1
ATOM 3459 C C . ARG B 1 145 ? -17.234 2.779 13.328 1 94.75 145 ARG B C 1
ATOM 3461 O O . ARG B 1 145 ? -18.422 2.744 13.664 1 94.75 145 ARG B O 1
ATOM 3468 N N . GLN B 1 146 ? -16.359 3.451 13.938 1 95.75 146 GLN B N 1
ATOM 3469 C CA . GLN B 1 146 ? -16.703 4.273 15.086 1 95.75 146 GLN B CA 1
ATOM 3470 C C . GLN B 1 146 ? -17.688 5.371 14.703 1 95.75 146 GLN B C 1
ATOM 3472 O O . GLN B 1 146 ? -18.672 5.605 15.414 1 95.75 146 GLN B O 1
ATOM 3477 N N . LEU B 1 147 ? -17.375 6.035 13.617 1 95.88 147 LEU B N 1
ATOM 3478 C CA . LEU B 1 147 ? -18.219 7.129 13.172 1 95.88 147 LEU B CA 1
ATOM 3479 C C . LEU B 1 147 ? -19.594 6.613 12.766 1 95.88 147 LEU B C 1
ATOM 3481 O O . LEU B 1 147 ? -20.609 7.285 12.984 1 95.88 147 LEU B O 1
ATOM 3485 N N . THR B 1 148 ? -19.656 5.473 12.141 1 96.12 148 THR B N 1
ATOM 3486 C CA . THR B 1 148 ? -20.938 4.863 11.766 1 96.12 148 THR B CA 1
ATOM 3487 C C . THR B 1 148 ? -21.781 4.578 13.008 1 96.12 148 THR B C 1
ATOM 3489 O O . THR B 1 148 ? -22.984 4.832 13.016 1 96.12 148 THR B O 1
ATOM 3492 N N . LYS B 1 149 ? -21.156 4.055 13.984 1 96 149 LYS B N 1
ATOM 3493 C CA . LYS B 1 149 ? -21.859 3.797 15.242 1 96 149 LYS B CA 1
ATOM 3494 C C . LYS B 1 149 ? -22.391 5.094 15.852 1 96 149 LYS B C 1
ATOM 3496 O O . LYS B 1 149 ? -23.5 5.137 16.359 1 96 149 LYS B O 1
ATOM 3501 N N . GLU B 1 150 ? -21.547 6.066 15.859 1 95.88 150 GLU B N 1
ATOM 3502 C CA . GLU B 1 150 ? -21.938 7.363 16.406 1 95.88 150 GLU B CA 1
ATOM 3503 C C . GLU B 1 150 ? -23.125 7.953 15.641 1 95.88 150 GLU B C 1
ATOM 3505 O O . GLU B 1 150 ? -24.031 8.523 16.25 1 95.88 150 GLU B O 1
ATOM 3510 N N . VAL B 1 151 ? -23.109 7.883 14.336 1 95.31 151 VAL B N 1
ATOM 3511 C CA . VAL B 1 151 ? -24.203 8.367 13.508 1 95.31 151 VAL B CA 1
ATOM 3512 C C . VAL B 1 151 ? -25.484 7.621 13.859 1 95.31 151 VAL B C 1
ATOM 3514 O O . VAL B 1 151 ? -26.547 8.234 14 1 95.31 151 VAL B O 1
ATOM 3517 N N . GLU B 1 152 ? -25.375 6.367 14 1 95.06 152 GLU B N 1
ATOM 3518 C CA . GLU B 1 152 ? -26.547 5.551 14.336 1 95.06 152 GLU B CA 1
ATOM 3519 C C . GLU B 1 152 ? -27.094 5.918 15.711 1 95.06 152 GLU B C 1
ATOM 3521 O O . GLU B 1 152 ? -28.312 5.977 15.891 1 95.06 152 GLU B O 1
ATOM 3526 N N . GLN B 1 153 ? -26.297 6.113 16.625 1 94.69 153 GLN B N 1
ATOM 3527 C CA . GLN B 1 153 ? -26.719 6.504 17.969 1 94.69 153 GLN B CA 1
ATOM 3528 C C . GLN B 1 153 ? -27.438 7.848 17.938 1 94.69 153 GLN B C 1
ATOM 3530 O O . GLN B 1 153 ? -28.5 7.992 18.562 1 94.69 153 GLN B O 1
ATOM 3535 N N . LYS B 1 154 ? -26.891 8.711 17.281 1 93.06 154 LYS B N 1
ATOM 3536 C CA . LYS B 1 154 ? -27.5 10.047 17.203 1 93.06 154 LYS B CA 1
ATOM 3537 C C . LYS B 1 154 ? -28.812 10.016 16.422 1 93.06 154 LYS B C 1
ATOM 3539 O O . LYS B 1 154 ? -29.734 10.766 16.734 1 93.06 154 LYS B O 1
ATOM 3544 N N . LYS B 1 155 ? -28.828 9.242 15.445 1 91.75 155 LYS B N 1
ATOM 3545 C CA . LYS B 1 155 ? -30.094 9.062 14.719 1 91.75 155 LYS B CA 1
ATOM 3546 C C . LYS B 1 155 ? -31.188 8.531 15.633 1 91.75 155 LYS B C 1
ATOM 3548 O O . LYS B 1 155 ? -32.312 9.008 15.594 1 91.75 155 LYS B O 1
ATOM 3553 N N . THR B 1 156 ? -30.844 7.605 16.391 1 91.81 156 THR B N 1
ATOM 3554 C CA . THR B 1 156 ? -31.797 7.016 17.312 1 91.81 156 THR B CA 1
ATOM 3555 C C . THR B 1 156 ? -32.281 8.047 18.328 1 91.81 156 THR B C 1
ATOM 3557 O O . THR B 1 156 ? -33.469 8.109 18.656 1 91.81 156 THR B O 1
ATOM 3560 N N . GLN B 1 157 ? -31.375 8.789 18.859 1 89.88 157 GLN B N 1
ATOM 3561 C CA . GLN B 1 157 ? -31.703 9.844 19.812 1 89.88 157 GLN B CA 1
ATOM 3562 C C . GLN B 1 157 ? -32.656 10.867 19.172 1 89.88 157 GLN B C 1
ATOM 3564 O O . GLN B 1 157 ? -33.594 11.328 19.828 1 89.88 157 GLN B O 1
ATOM 3569 N N . LEU B 1 158 ? -32.406 11.195 17.984 1 89.88 158 LEU B N 1
ATOM 3570 C CA . LEU B 1 158 ? -33.219 12.172 17.281 1 89.88 158 LEU B CA 1
ATOM 3571 C C . LEU B 1 158 ? -34.625 11.609 17.016 1 89.88 158 LEU B C 1
ATOM 3573 O O . LEU B 1 158 ? -35.625 12.336 17.125 1 89.88 158 LEU B O 1
ATOM 3577 N N . GLU B 1 159 ? -34.625 10.391 16.641 1 88.25 159 GLU B N 1
ATOM 3578 C CA . GLU B 1 159 ? -35.938 9.734 16.391 1 88.25 159 GLU B CA 1
ATOM 3579 C C . GLU B 1 159 ? -36.75 9.672 17.672 1 88.25 159 GLU B C 1
ATOM 3581 O O . GLU B 1 159 ? -38 9.781 17.609 1 88.25 159 GLU B O 1
ATOM 3586 N N . GLU B 1 160 ? -36.125 9.484 18.719 1 87.19 160 GLU B N 1
ATOM 3587 C CA . GLU B 1 160 ? -36.812 9.438 20 1 87.19 160 GLU B CA 1
ATOM 3588 C C . GLU B 1 160 ? -37.375 10.812 20.375 1 87.19 160 GLU B C 1
ATOM 3590 O O . GLU B 1 160 ? -38.438 10.906 21 1 87.19 160 GLU B O 1
ATOM 3595 N N . LEU B 1 161 ? -36.75 11.844 20.062 1 85.12 161 LEU B N 1
ATOM 3596 C CA . LEU B 1 161 ? -37.125 13.211 20.391 1 85.12 161 LEU B CA 1
ATOM 3597 C C . LEU B 1 161 ? -38.188 13.719 19.406 1 85.12 161 LEU B C 1
ATOM 3599 O O . LEU B 1 161 ? -39 14.586 19.75 1 85.12 161 LEU B O 1
ATOM 3603 N N . LEU B 1 162 ? -38.156 13.344 18.172 1 78.38 162 LEU B N 1
ATOM 3604 C CA . LEU B 1 162 ? -39.094 13.773 17.141 1 78.38 162 LEU B CA 1
ATOM 3605 C C . LEU B 1 162 ? -39.906 12.594 16.625 1 78.38 162 LEU B C 1
ATOM 3607 O O . LEU B 1 162 ? -39.656 12.109 15.516 1 78.38 162 LEU B O 1
ATOM 3611 N N . PRO B 1 163 ? -40.75 11.977 17.391 1 66.38 163 PRO B N 1
ATOM 3612 C CA . PRO B 1 163 ? -41.469 10.781 16.969 1 66.38 163 PRO B CA 1
ATOM 3613 C C . PRO B 1 163 ? -42.219 10.977 15.648 1 66.38 163 PRO B C 1
ATOM 3615 O O . PRO B 1 163 ? -42.438 10.016 14.906 1 66.38 163 PRO B O 1
ATOM 3618 N N . ASP B 1 164 ? -42.844 12.094 15.32 1 61.31 164 ASP B N 1
ATOM 3619 C CA . ASP B 1 164 ? -43.656 12.281 14.133 1 61.31 164 ASP B CA 1
ATOM 3620 C C . ASP B 1 164 ? -42.812 12.336 12.867 1 61.31 164 ASP B C 1
ATOM 3622 O O . ASP B 1 164 ? -43.312 12.172 11.758 1 61.31 164 ASP B O 1
ATOM 3626 N N . THR B 1 165 ? -41.625 12.594 12.914 1 51.97 165 THR B N 1
ATOM 3627 C CA . THR B 1 165 ? -40.781 12.812 11.758 1 51.97 165 THR B CA 1
ATOM 3628 C C . THR B 1 165 ? -40.219 11.492 11.242 1 51.97 165 THR B C 1
ATOM 3630 O O . THR B 1 165 ? -39.375 11.477 10.344 1 51.97 165 THR B O 1
ATOM 3633 N N . LYS B 1 166 ? -40.562 10.406 11.82 1 50.81 166 LYS B N 1
ATOM 3634 C CA . LYS B 1 166 ? -40.219 9.094 11.281 1 50.81 166 LYS B CA 1
ATOM 3635 C C . LYS B 1 166 ? -40.531 9.023 9.781 1 50.81 166 LYS B C 1
ATOM 3637 O O . LYS B 1 166 ? -40.125 8.078 9.109 1 50.81 166 LYS B O 1
ATOM 3642 N N . LEU B 1 167 ? -41.594 9.648 9.336 1 44.22 167 LEU B N 1
ATOM 3643 C CA . LEU B 1 167 ? -42.031 9.438 7.961 1 44.22 167 LEU B CA 1
ATOM 3644 C C . LEU B 1 167 ? -40.938 9.766 6.969 1 44.22 167 LEU B C 1
ATOM 3646 O O . LEU B 1 167 ? -40.844 9.133 5.914 1 44.22 167 LEU B O 1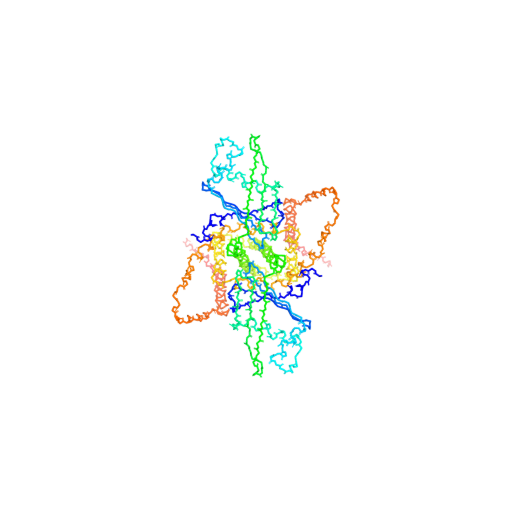
ATOM 3650 N N . ALA B 1 168 ? -40.094 10.789 7.02 1 43.53 168 ALA B N 1
ATOM 3651 C CA . ALA B 1 168 ? -39.375 11.25 5.84 1 43.53 168 ALA B CA 1
ATOM 3652 C C . ALA B 1 168 ? -38.031 10.516 5.691 1 43.53 168 ALA B C 1
ATOM 3654 O O . ALA B 1 168 ? -37.375 10.641 4.664 1 43.53 168 ALA B O 1
ATOM 3655 N N . THR B 1 169 ? -37.531 9.875 6.645 1 45.84 169 THR B N 1
ATOM 3656 C CA . THR B 1 169 ? -36.125 9.5 6.477 1 45.84 169 THR B CA 1
ATOM 3657 C C . THR B 1 169 ? -36 8.18 5.727 1 45.84 169 THR B C 1
ATOM 3659 O O . THR B 1 169 ? -34.938 7.574 5.691 1 45.84 169 THR B O 1
ATOM 3662 N N . LYS B 1 170 ? -37.094 7.617 5.266 1 44.16 170 LYS B N 1
ATOM 3663 C CA . LYS B 1 170 ? -36.906 6.363 4.539 1 44.16 170 LYS B CA 1
ATOM 3664 C C . LYS B 1 170 ? -36.031 6.559 3.303 1 44.16 170 LYS B C 1
ATOM 3666 O O . LYS B 1 170 ? -36.188 5.828 2.32 1 44.16 170 LYS B O 1
ATOM 3671 N N . THR B 1 171 ? -35.406 7.547 2.98 1 41.53 171 THR B N 1
ATOM 3672 C CA . THR B 1 171 ? -34.594 7.582 1.761 1 41.53 171 THR B CA 1
ATOM 3673 C C . THR B 1 171 ? -33.406 6.641 1.871 1 41.53 171 THR B C 1
ATOM 3675 O O . THR B 1 171 ? -32.312 7.062 2.232 1 41.53 171 THR B O 1
ATOM 3678 N N . SER B 1 172 ? -33.562 5.484 2.385 1 45.53 172 SER B N 1
ATOM 3679 C CA . SER B 1 172 ? -32.531 4.449 2.461 1 45.53 172 SER B CA 1
ATOM 3680 C C . SER B 1 172 ? -31.828 4.273 1.124 1 45.53 172 SER B C 1
ATOM 3682 O O . SER B 1 172 ? -30.719 3.744 1.07 1 45.53 172 SER B O 1
ATOM 3684 N N . ASN B 1 173 ? -32.562 4.426 0.014 1 45.72 173 ASN B N 1
ATOM 3685 C CA . ASN B 1 173 ? -32 4.098 -1.291 1 45.72 173 ASN B CA 1
ATOM 3686 C C . ASN B 1 173 ? -30.797 4.977 -1.619 1 45.72 173 ASN B C 1
ATOM 3688 O O . ASN B 1 173 ? -30.016 4.668 -2.527 1 45.72 173 ASN B O 1
ATOM 3692 N N . LYS B 1 174 ? -30.641 6.027 -0.886 1 43.88 174 LYS B N 1
ATOM 3693 C CA . LYS B 1 174 ? -29.578 6.988 -1.204 1 43.88 174 LYS B CA 1
ATOM 3694 C C . LYS B 1 174 ? -28.234 6.52 -0.668 1 43.88 174 LYS B C 1
ATOM 3696 O O . LYS B 1 174 ? -27.188 6.941 -1.159 1 43.88 174 LYS B O 1
ATOM 3701 N N . THR B 1 175 ? -28.312 5.516 0.197 1 50.59 175 THR B N 1
ATOM 3702 C CA . THR B 1 175 ? -27.047 5.148 0.822 1 50.59 175 THR B CA 1
ATOM 3703 C C . THR B 1 175 ? -26.203 4.297 -0.122 1 50.59 175 THR B C 1
ATOM 3705 O O . THR B 1 175 ? -24.969 4.445 -0.177 1 50.59 175 THR B O 1
ATOM 3708 N N . SER B 1 176 ? -26.969 3.32 -0.818 1 51.38 176 SER B N 1
ATOM 3709 C CA . SER B 1 176 ? -26.188 2.479 -1.718 1 51.38 176 SER B CA 1
ATOM 3710 C C . SER B 1 176 ? -25.641 3.283 -2.889 1 51.38 176 SER B C 1
ATOM 3712 O O . SER B 1 176 ? -24.5 3.07 -3.311 1 51.38 176 SER B O 1
ATOM 3714 N N . LYS B 1 177 ? -26.453 4.191 -3.479 1 49.41 177 LYS B N 1
ATOM 3715 C CA . LYS B 1 177 ? -26.016 5.043 -4.582 1 49.41 177 LYS B CA 1
ATOM 3716 C C . LYS B 1 177 ? -24.859 5.941 -4.152 1 49.41 177 LYS B C 1
ATOM 3718 O O . LYS B 1 177 ? -23.938 6.191 -4.93 1 49.41 177 LYS B O 1
ATOM 3723 N N . SER B 1 178 ? -24.812 6.09 -2.803 1 66.56 178 SER B N 1
ATOM 3724 C CA . SER B 1 178 ? -23.797 6.996 -2.283 1 66.56 178 SER B CA 1
ATOM 3725 C C . SER B 1 178 ? -22.469 6.281 -2.113 1 66.56 178 SER B C 1
ATOM 3727 O O . SER B 1 178 ? -21.406 6.848 -2.42 1 66.56 178 SER B O 1
ATOM 3729 N N . LYS B 1 179 ? -22.641 4.918 -1.9 1 63.16 179 LYS B N 1
ATOM 3730 C CA . LYS B 1 179 ? -21.406 4.152 -1.723 1 63.16 179 LYS B CA 1
ATOM 3731 C C . LYS B 1 179 ? -20.672 3.969 -3.049 1 63.16 179 LYS B C 1
ATOM 3733 O O . LYS B 1 179 ? -19.453 4.121 -3.117 1 63.16 179 LYS B O 1
ATOM 3738 N N . ASN B 1 180 ? -21.375 3.594 -4.02 1 73.44 180 ASN B N 1
ATOM 3739 C CA . ASN B 1 180 ? -20.797 3.396 -5.348 1 73.44 180 ASN B CA 1
ATOM 3740 C C . ASN B 1 180 ? -20.25 4.703 -5.922 1 73.44 180 ASN B C 1
ATOM 3742 O O . ASN B 1 180 ? -19.219 4.707 -6.594 1 73.44 180 ASN B O 1
ATOM 3746 N N . SER B 1 181 ? -20.844 5.621 -5.406 1 86.62 181 SER B N 1
ATOM 3747 C CA . SER B 1 181 ? -20.406 6.926 -5.891 1 86.62 181 SER B CA 1
ATOM 3748 C C . SER B 1 181 ? -19.078 7.328 -5.266 1 86.62 181 SER B C 1
ATOM 3750 O O . SER B 1 181 ? -18.188 7.844 -5.949 1 86.62 181 SER B O 1
ATOM 3752 N N . LEU B 1 182 ? -18.969 6.918 -3.984 1 92.69 182 LEU B N 1
ATOM 3753 C CA . LEU B 1 182 ? -17.734 7.281 -3.303 1 92.69 182 LEU B CA 1
ATOM 3754 C C . LEU B 1 182 ? -16.562 6.477 -3.852 1 92.69 182 LEU B C 1
ATOM 3756 O O . LEU B 1 182 ? -15.453 7.004 -4 1 92.69 182 LEU B O 1
ATOM 3760 N N . LEU B 1 183 ? -16.906 5.242 -4.113 1 93.75 183 LEU B N 1
ATOM 3761 C CA . LEU B 1 183 ? -15.867 4.371 -4.645 1 93.75 183 LEU B CA 1
ATOM 3762 C C . LEU B 1 183 ? -15.422 4.832 -6.031 1 93.75 183 LEU B C 1
ATOM 3764 O O . LEU B 1 183 ? -14.234 4.828 -6.344 1 93.75 183 LEU B O 1
ATOM 3768 N N . GLU B 1 184 ? -16.328 5.188 -6.82 1 93.75 184 GLU B N 1
ATOM 3769 C CA . GLU B 1 184 ? -16.047 5.703 -8.156 1 93.75 184 GLU B CA 1
ATOM 3770 C C . GLU B 1 184 ? -15.211 6.98 -8.078 1 93.75 184 GLU B C 1
ATOM 3772 O O . GLU B 1 184 ? -14.242 7.141 -8.828 1 93.75 184 GLU B O 1
ATOM 3777 N N . SER B 1 185 ? -15.578 7.824 -7.195 1 94.12 185 SER B N 1
ATOM 3778 C CA . SER B 1 185 ? -14.852 9.078 -7.008 1 94.12 185 SER B CA 1
ATOM 3779 C C . SER B 1 185 ? -13.422 8.812 -6.547 1 94.12 185 SER B C 1
ATOM 3781 O O . SER B 1 185 ? -12.484 9.469 -7.016 1 94.12 185 SER B O 1
ATOM 3783 N N . ALA B 1 186 ? -13.328 7.922 -5.578 1 94.62 186 ALA B N 1
ATOM 3784 C CA . ALA B 1 186 ? -12.008 7.57 -5.07 1 94.62 186 ALA B CA 1
ATOM 3785 C C . ALA B 1 186 ? -11.125 7.008 -6.184 1 94.62 186 ALA B C 1
ATOM 3787 O O . ALA B 1 186 ? -9.945 7.359 -6.289 1 94.62 186 ALA B O 1
ATOM 3788 N N . THR B 1 187 ? -11.688 6.137 -7 1 95.12 187 THR B N 1
ATOM 3789 C CA . THR B 1 187 ? -10.945 5.527 -8.094 1 95.12 187 THR B CA 1
ATOM 3790 C C . THR B 1 187 ? -10.516 6.578 -9.117 1 95.12 187 THR B C 1
ATOM 3792 O O . THR B 1 187 ? -9.383 6.559 -9.602 1 95.12 187 THR B O 1
ATOM 3795 N N . GLU B 1 188 ? -11.375 7.461 -9.383 1 93.5 188 GLU B N 1
ATOM 3796 C CA . GLU B 1 188 ? -11.078 8.547 -10.312 1 93.5 188 GLU B CA 1
ATOM 3797 C C . GLU B 1 188 ? -9.93 9.414 -9.797 1 93.5 188 GLU B C 1
ATOM 3799 O O . GLU B 1 188 ? -9.039 9.789 -10.562 1 93.5 188 GLU B O 1
ATOM 3804 N N . ARG B 1 189 ? -9.953 9.719 -8.555 1 93.06 189 ARG B N 1
ATOM 3805 C CA . ARG B 1 189 ? -8.906 10.547 -7.957 1 93.06 189 ARG B CA 1
ATOM 3806 C C . ARG B 1 189 ? -7.539 9.883 -8.094 1 93.06 189 ARG B C 1
ATOM 3808 O O . ARG B 1 189 ? -6.562 10.531 -8.469 1 93.06 189 ARG B O 1
ATOM 3815 N N . VAL B 1 190 ? -7.523 8.609 -7.816 1 94.31 190 VAL B N 1
ATOM 3816 C CA . VAL B 1 190 ? -6.25 7.891 -7.852 1 94.31 190 VAL B CA 1
ATOM 3817 C C . VAL B 1 190 ? -5.781 7.734 -9.297 1 94.31 190 VAL B C 1
ATOM 3819 O O . VAL B 1 190 ? -4.609 7.969 -9.602 1 94.31 190 VAL B O 1
ATOM 3822 N N . CYS B 1 191 ? -6.648 7.402 -10.203 1 92.19 191 CYS B N 1
ATOM 3823 C CA . CYS B 1 191 ? -6.273 7.047 -11.57 1 92.19 191 CYS B CA 1
ATOM 3824 C C . CYS B 1 191 ? -6.059 8.297 -12.414 1 92.19 191 CYS B C 1
ATOM 3826 O O . CYS B 1 191 ? -5.234 8.297 -13.328 1 92.19 191 CYS B O 1
ATOM 3828 N N . VAL B 1 192 ? -6.734 9.344 -12.117 1 89.5 192 VAL B N 1
ATOM 3829 C CA . VAL B 1 192 ? -6.68 10.531 -12.953 1 89.5 192 VAL B CA 1
ATOM 3830 C C . VAL B 1 192 ? -5.746 11.562 -12.328 1 89.5 192 VAL B C 1
ATOM 3832 O O . VAL B 1 192 ? -4.828 12.062 -12.984 1 89.5 192 VAL B O 1
ATOM 3835 N N . SER B 1 193 ? -5.922 11.867 -10.977 1 87.5 193 SER B N 1
ATOM 3836 C CA . SER B 1 193 ? -5.129 12.898 -10.32 1 87.5 193 SER B CA 1
ATOM 3837 C C . SER B 1 193 ? -3.781 12.344 -9.859 1 87.5 193 SER B C 1
ATOM 3839 O O . SER B 1 193 ? -2.844 13.109 -9.617 1 87.5 193 SER B O 1
ATOM 3841 N N . GLY B 1 194 ? -3.742 11.109 -9.695 1 87.94 194 GLY B N 1
ATOM 3842 C CA . GLY B 1 194 ? -2.492 10.508 -9.266 1 87.94 194 GLY B CA 1
ATOM 3843 C C . GLY B 1 194 ? -2.48 10.148 -7.789 1 87.94 194 GLY B C 1
ATOM 3844 O O . GLY B 1 194 ? -3.24 10.719 -7 1 87.94 194 GLY B O 1
ATOM 3845 N N . PRO B 1 195 ? -1.593 9.242 -7.461 1 88.12 195 PRO B N 1
ATOM 3846 C CA . PRO B 1 195 ? -1.548 8.719 -6.094 1 88.12 195 PRO B CA 1
ATOM 3847 C C . PRO B 1 195 ? -1.269 9.805 -5.055 1 88.12 195 PRO B C 1
ATOM 3849 O O . PRO B 1 195 ? -1.907 9.836 -4 1 88.12 195 PRO B O 1
ATOM 3852 N N . TRP B 1 196 ? -0.351 10.688 -5.363 1 88.62 196 TRP B N 1
ATOM 3853 C CA . TRP B 1 196 ? -0.028 11.703 -4.371 1 88.62 196 TRP B CA 1
ATOM 3854 C C . TRP B 1 196 ? -1.237 12.586 -4.086 1 88.62 196 TRP B C 1
ATOM 3856 O O . TRP B 1 196 ? -1.557 12.859 -2.924 1 88.62 196 TRP B O 1
ATOM 3866 N N . ALA B 1 197 ? -1.871 12.984 -5.117 1 87.94 197 ALA B N 1
ATOM 3867 C CA . ALA B 1 197 ? -3.041 13.844 -4.938 1 87.94 197 ALA B CA 1
ATOM 3868 C C . ALA B 1 197 ? -4.113 13.141 -4.109 1 87.94 197 ALA B C 1
ATOM 3870 O O . ALA B 1 197 ? -4.777 13.766 -3.281 1 87.94 197 ALA B O 1
ATOM 3871 N N . ALA B 1 198 ? -4.246 11.906 -4.273 1 90 198 ALA B N 1
ATOM 3872 C CA . ALA B 1 198 ? -5.297 11.133 -3.611 1 90 198 ALA B CA 1
ATOM 3873 C C . ALA B 1 198 ? -4.914 10.812 -2.168 1 90 198 ALA B C 1
ATOM 3875 O O . ALA B 1 198 ? -5.785 10.688 -1.303 1 90 198 ALA B O 1
ATOM 3876 N N . LEU B 1 199 ? -3.568 10.719 -1.918 1 90.88 199 LEU B N 1
ATOM 3877 C CA . LEU B 1 199 ? -3.137 10.125 -0.656 1 90.88 199 LEU B CA 1
ATOM 3878 C C . LEU B 1 199 ? -2.59 11.195 0.285 1 90.88 199 LEU B C 1
ATOM 3880 O O . LEU B 1 199 ? -2.391 10.938 1.475 1 90.88 199 LEU B O 1
ATOM 3884 N N . GLN B 1 200 ? -2.328 12.344 -0.142 1 87.88 200 GLN B N 1
ATOM 3885 C CA . GLN B 1 200 ? -1.568 13.352 0.594 1 87.88 200 GLN B CA 1
ATOM 3886 C C . GLN B 1 200 ? -2.16 13.578 1.981 1 87.88 200 GLN B C 1
ATOM 3888 O O . GLN B 1 200 ? -1.424 13.711 2.963 1 87.88 200 GLN B O 1
ATOM 3893 N N . GLU B 1 201 ? -3.426 13.57 2.102 1 83.94 201 GLU B N 1
ATOM 3894 C CA . GLU B 1 201 ? -4.051 13.812 3.398 1 83.94 201 GLU B CA 1
ATOM 3895 C C . GLU B 1 201 ? -3.912 12.594 4.312 1 83.94 201 GLU B C 1
ATOM 3897 O O . GLU B 1 201 ? -3.961 12.727 5.535 1 83.94 201 GLU B O 1
ATOM 3902 N N . HIS B 1 202 ? -3.705 11.523 3.725 1 83.75 202 HIS B N 1
ATOM 3903 C CA . HIS B 1 202 ? -3.684 10.273 4.469 1 83.75 202 HIS B CA 1
ATOM 3904 C C . HIS B 1 202 ? -2.264 9.898 4.879 1 83.75 202 HIS B C 1
ATOM 3906 O O . HIS B 1 202 ? -2.053 9.305 5.941 1 83.75 202 HIS B O 1
ATOM 3912 N N . ILE B 1 203 ? -1.375 10.289 4.125 1 83.5 203 ILE B N 1
ATOM 3913 C CA . ILE B 1 203 ? 0.008 9.914 4.398 1 83.5 203 ILE B CA 1
ATOM 3914 C C . ILE B 1 203 ? 0.62 10.898 5.395 1 83.5 203 ILE B C 1
ATOM 3916 O O . ILE B 1 203 ? 1.694 10.648 5.945 1 83.5 203 ILE B O 1
ATOM 3920 N N . SER B 1 204 ? -0.087 11.945 5.746 1 84.12 204 SER B N 1
ATOM 3921 C CA . SER B 1 204 ? 0.392 12.945 6.699 1 84.12 204 SER B CA 1
ATOM 3922 C C . SER B 1 204 ? 0.583 12.336 8.086 1 84.12 204 SER B C 1
ATOM 3924 O O . SER B 1 204 ? 1.346 12.859 8.898 1 84.12 204 SER B O 1
ATOM 3926 N N . LEU B 1 205 ? -0.04 11.195 8.336 1 87 205 LEU B N 1
ATOM 3927 C CA . LEU B 1 205 ? 0.056 10.547 9.633 1 87 205 LEU B CA 1
ATOM 3928 C C . LEU B 1 205 ? 1.224 9.562 9.672 1 87 205 LEU B C 1
ATOM 3930 O O . LEU B 1 205 ? 1.484 8.938 10.695 1 87 205 LEU B O 1
ATOM 3934 N N . SER B 1 206 ? 1.911 9.516 8.617 1 90.25 206 SER B N 1
ATOM 3935 C CA . SER B 1 206 ? 2.971 8.523 8.492 1 90.25 206 SER B CA 1
ATOM 3936 C C . SER B 1 206 ? 4.008 8.664 9.602 1 90.25 206 SER B C 1
ATOM 3938 O O . SER B 1 206 ? 4.434 7.672 10.188 1 90.25 206 SER B O 1
ATOM 3940 N N . PRO B 1 207 ? 4.398 9.914 10.008 1 91.94 207 PRO B N 1
ATOM 3941 C CA . PRO B 1 207 ? 5.363 10.031 11.109 1 91.94 207 PRO B CA 1
ATOM 3942 C C . PRO B 1 207 ? 4.836 9.461 12.422 1 91.94 207 PRO B C 1
ATOM 3944 O O . PRO B 1 207 ? 5.566 8.773 13.141 1 91.94 207 PRO B O 1
ATOM 3947 N N . ASP B 1 208 ? 3.607 9.703 12.68 1 92.56 208 ASP B N 1
ATOM 3948 C CA . ASP B 1 208 ? 2.994 9.188 13.898 1 92.56 208 ASP B CA 1
ATOM 3949 C C . ASP B 1 208 ? 2.877 7.664 13.852 1 92.56 208 ASP B C 1
ATOM 3951 O O . ASP B 1 208 ? 3.131 6.984 14.844 1 92.56 208 ASP B O 1
ATOM 3955 N N . ILE B 1 209 ? 2.482 7.188 12.75 1 93.81 209 ILE B N 1
ATOM 3956 C CA . ILE B 1 209 ? 2.361 5.746 12.555 1 93.81 209 ILE B CA 1
ATOM 3957 C C . ILE B 1 209 ? 3.711 5.082 12.812 1 93.81 209 ILE B C 1
ATOM 3959 O O . ILE B 1 209 ? 3.789 4.062 13.508 1 93.81 209 ILE B O 1
ATOM 3963 N N . MET B 1 210 ? 4.766 5.664 12.258 1 94 210 MET B N 1
ATOM 3964 C CA . MET B 1 210 ? 6.098 5.082 12.367 1 94 210 MET B CA 1
ATOM 3965 C C . MET B 1 210 ? 6.566 5.043 13.812 1 94 210 MET B C 1
ATOM 3967 O O . MET B 1 210 ? 7.285 4.125 14.219 1 94 210 MET B O 1
ATOM 3971 N N . LYS B 1 211 ? 6.145 6 14.609 1 92.94 211 LYS B N 1
ATOM 3972 C CA . LYS B 1 211 ? 6.469 5.98 16.031 1 92.94 211 LYS B CA 1
ATOM 3973 C C . LYS B 1 211 ? 5.902 4.734 16.719 1 92.94 211 LYS B C 1
ATOM 3975 O O . LYS B 1 211 ? 6.602 4.066 17.469 1 92.94 211 LYS B O 1
ATOM 3980 N N . TYR B 1 212 ? 4.703 4.406 16.359 1 92.38 212 TYR B N 1
ATOM 3981 C CA . TYR B 1 212 ? 4.062 3.238 16.953 1 92.38 212 TYR B CA 1
ATOM 3982 C C . TYR B 1 212 ? 4.645 1.949 16.391 1 92.38 212 TYR B C 1
ATOM 3984 O O . TYR B 1 212 ? 4.824 0.969 17.109 1 92.38 212 TYR B O 1
ATOM 3992 N N . VAL B 1 213 ? 4.887 1.958 15.117 1 92.75 213 VAL B N 1
ATOM 3993 C CA . VAL B 1 213 ? 5.457 0.776 14.477 1 92.75 213 VAL B CA 1
ATOM 3994 C C . VAL B 1 213 ? 6.785 0.423 15.141 1 92.75 213 VAL B C 1
ATOM 3996 O O . VAL B 1 213 ? 7.047 -0.746 15.438 1 92.75 213 VAL B O 1
ATOM 3999 N N . ASN B 1 214 ? 7.609 1.398 15.352 1 90.12 214 ASN B N 1
ATOM 4000 C CA . ASN B 1 214 ? 8.906 1.194 15.984 1 90.12 214 ASN B CA 1
ATOM 4001 C C . ASN B 1 214 ? 8.766 0.66 17.406 1 90.12 214 ASN B C 1
ATOM 4003 O O . ASN B 1 214 ? 9.57 -0.159 17.844 1 90.12 214 ASN B O 1
ATOM 4007 N N . THR B 1 215 ? 7.742 1.098 18.047 1 87.12 215 THR B N 1
ATOM 4008 C CA . THR B 1 215 ? 7.492 0.654 19.422 1 87.12 215 THR B CA 1
ATOM 4009 C C . THR B 1 215 ? 7.094 -0.819 19.438 1 87.12 215 THR B C 1
ATOM 4011 O O . THR B 1 215 ? 7.574 -1.583 20.281 1 87.12 215 THR B O 1
ATOM 4014 N N . PHE B 1 216 ? 6.266 -1.312 18.531 1 87.06 216 PHE B N 1
ATOM 4015 C CA . PHE B 1 216 ? 5.758 -2.678 18.516 1 87.06 216 PHE B CA 1
ATOM 4016 C C . PHE B 1 216 ? 6.797 -3.637 17.953 1 87.06 216 PHE B C 1
ATOM 4018 O O . PHE B 1 216 ? 6.844 -4.809 18.328 1 87.06 216 PHE B O 1
ATOM 4025 N N . GLN B 1 217 ? 7.551 -3.227 16.969 1 78.81 217 GLN B N 1
ATOM 4026 C CA . GLN B 1 217 ? 8.555 -4.098 16.375 1 78.81 217 GLN B CA 1
ATOM 4027 C C . GLN B 1 217 ? 9.734 -4.312 17.312 1 78.81 217 GLN B C 1
ATOM 4029 O O . GLN B 1 217 ? 10.406 -5.344 17.25 1 78.81 217 GLN B O 1
ATOM 4034 N N . LEU B 1 218 ? 10.086 -3.375 18.109 1 67.44 218 LEU B N 1
ATOM 4035 C CA . LEU B 1 218 ? 11.125 -3.535 19.109 1 67.44 218 LEU B CA 1
ATOM 4036 C C . LEU B 1 218 ? 10.703 -4.551 20.172 1 67.44 218 LEU B C 1
ATOM 4038 O O . LEU B 1 218 ? 11.547 -5.246 20.75 1 67.44 218 LEU B O 1
ATOM 4042 N N . GLN B 1 219 ? 9.383 -4.691 20.484 1 62.19 219 GLN B N 1
ATOM 4043 C CA . GLN B 1 219 ? 8.875 -5.609 21.5 1 62.19 219 GLN B CA 1
ATOM 4044 C C . GLN B 1 219 ? 8.742 -7.023 20.953 1 62.19 219 GLN B C 1
ATOM 4046 O O . GLN B 1 219 ? 8.617 -7.984 21.703 1 62.19 219 GLN B O 1
ATOM 4051 N N . ALA B 1 220 ? 8.633 -7.195 19.672 1 57.09 220 ALA B N 1
ATOM 4052 C CA . ALA B 1 220 ? 8.523 -8.547 19.141 1 57.09 220 ALA B CA 1
ATOM 4053 C C . ALA B 1 220 ? 9.82 -9.328 19.344 1 57.09 220 ALA B C 1
ATOM 4055 O O . ALA B 1 220 ? 10.914 -8.789 19.141 1 57.09 220 ALA B O 1
ATOM 4056 N N . PRO B 1 221 ? 9.859 -10.406 20.172 1 48.5 221 PRO B N 1
ATOM 4057 C CA . PRO B 1 221 ? 11.07 -11.164 20.469 1 48.5 221 PRO B CA 1
ATOM 4058 C C . PRO B 1 221 ? 11.938 -11.414 19.234 1 48.5 221 PRO B C 1
ATOM 4060 O O . PRO B 1 221 ? 11.406 -11.625 18.141 1 48.5 221 PRO B O 1
ATOM 4063 N N . GLU B 1 222 ? 13.109 -10.805 19.172 1 44.72 222 GLU B N 1
ATOM 4064 C CA . GLU B 1 222 ? 14.117 -11.164 18.172 1 44.72 222 GLU B CA 1
ATOM 4065 C C . GLU B 1 222 ? 14.094 -12.664 17.891 1 44.72 222 GLU B C 1
ATOM 4067 O O . GLU B 1 222 ? 14.211 -13.477 18.797 1 44.72 222 GLU B O 1
ATOM 4072 N N . ASP B 1 223 ? 13.43 -13.219 17.031 1 41.53 223 ASP B N 1
ATOM 4073 C CA . ASP B 1 223 ? 13.727 -14.602 16.641 1 41.53 223 ASP B CA 1
ATOM 4074 C C . ASP B 1 223 ? 15.234 -14.836 16.594 1 41.53 223 ASP B C 1
ATOM 4076 O O . ASP B 1 223 ? 15.914 -14.32 15.703 1 41.53 223 ASP B O 1
ATOM 4080 N N . ASN B 1 224 ? 15.898 -14.891 17.75 1 34.94 224 ASN B N 1
ATOM 4081 C CA . ASN B 1 224 ? 17.172 -15.594 17.766 1 34.94 224 ASN B CA 1
ATOM 4082 C C . ASN B 1 224 ? 17.094 -16.906 16.984 1 34.94 224 ASN B C 1
ATOM 4084 O O . ASN B 1 224 ? 16.359 -17.812 17.359 1 34.94 224 ASN B O 1
ATOM 4088 N N . PRO B 1 225 ? 17.531 -17 15.773 1 35.75 225 PRO B N 1
ATOM 4089 C CA . PRO B 1 225 ? 17.609 -18.266 15.039 1 35.75 225 PRO B CA 1
ATOM 4090 C C . PRO B 1 225 ? 18.188 -19.391 15.883 1 35.75 225 PRO B C 1
ATOM 4092 O O . PRO B 1 225 ? 18.344 -20.516 15.391 1 35.75 225 PRO B O 1
ATOM 4095 N N . SER B 1 226 ? 18.922 -19.125 16.984 1 30.83 226 SER B N 1
ATOM 4096 C CA . SER B 1 226 ? 19.641 -20.312 17.438 1 30.83 226 SER B CA 1
ATOM 4097 C C . SER B 1 226 ? 18.672 -21.375 17.969 1 30.83 226 SER B C 1
ATOM 4099 O O . SER B 1 226 ? 19.016 -22.547 18.016 1 30.83 226 SER B O 1
ATOM 4101 N N . LYS B 1 227 ? 17.938 -21.172 19.188 1 28.98 227 LYS B N 1
ATOM 4102 C CA . LYS B 1 227 ? 17.578 -22.328 20 1 28.98 227 LYS B CA 1
ATOM 4103 C C . LYS B 1 227 ? 16.406 -23.094 19.375 1 28.98 227 LYS B C 1
ATOM 4105 O O . LYS B 1 227 ? 15.281 -22.609 19.359 1 28.98 227 LYS B O 1
ATOM 4110 N N . SER B 1 228 ? 16.562 -24 18.359 1 25.28 228 SER B N 1
ATOM 4111 C CA . SER B 1 228 ? 15.719 -25.078 17.875 1 25.28 228 SER B CA 1
ATOM 4112 C C . SER B 1 228 ? 15.086 -25.859 19.016 1 25.28 228 SER B C 1
ATOM 4114 O O . SER B 1 228 ? 15.391 -27.031 19.219 1 25.28 228 SER B O 1
ATOM 4116 N N . LYS B 1 229 ? 15.109 -25.469 20.375 1 25.78 229 LYS B N 1
ATOM 4117 C CA . LYS B 1 229 ? 14.469 -26.5 21.188 1 25.78 229 LYS B CA 1
ATOM 4118 C C . LYS B 1 229 ? 13.039 -26.766 20.734 1 25.78 229 LYS B C 1
ATOM 4120 O O . LYS B 1 229 ? 12.406 -25.891 20.125 1 25.78 229 LYS B O 1
ATOM 4125 N N . THR B 1 230 ? 12.477 -28.047 20.844 1 28.91 230 THR B N 1
ATOM 4126 C CA . THR B 1 230 ? 11.266 -28.828 20.625 1 28.91 230 THR B CA 1
ATOM 4127 C C . THR B 1 230 ? 10.062 -28.141 21.25 1 28.91 230 THR B C 1
ATOM 4129 O O . THR B 1 230 ? 9.008 -28.766 21.422 1 28.91 230 THR B O 1
ATOM 4132 N N . GLY B 1 231 ? 10.164 -26.891 21.625 1 23.53 231 GLY B N 1
ATOM 4133 C CA . GLY B 1 231 ? 9.125 -26.531 22.562 1 23.53 231 GLY B CA 1
ATOM 4134 C C . GLY B 1 231 ? 7.723 -26.688 22 1 23.53 231 GLY B C 1
ATOM 4135 O O . GLY B 1 231 ? 7.535 -26.719 20.781 1 23.53 231 GLY B O 1
ATOM 4136 N N . LYS B 1 232 ? 6.781 -27.25 22.906 1 26.97 232 LYS B N 1
ATOM 4137 C CA . LYS B 1 232 ? 5.352 -27.547 22.875 1 26.97 232 LYS B CA 1
ATOM 4138 C C . LYS B 1 232 ? 4.57 -26.406 22.234 1 26.97 232 LYS B C 1
ATOM 4140 O O . LYS B 1 232 ? 4.852 -25.234 22.5 1 26.97 232 LYS B O 1
ATOM 4145 N N . ALA B 1 233 ? 3.803 -26.766 21.203 1 25.98 233 ALA B N 1
ATOM 4146 C CA . ALA B 1 233 ? 2.811 -26 20.453 1 25.98 233 ALA B CA 1
ATOM 4147 C C . ALA B 1 233 ? 2.008 -25.078 21.375 1 25.98 233 ALA B C 1
ATOM 4149 O O . ALA B 1 233 ? 1.461 -25.531 22.391 1 25.98 233 ALA B O 1
ATOM 4150 N N . PRO B 1 234 ? 2.518 -23.891 21.656 1 25.91 234 PRO B N 1
ATOM 4151 C CA . PRO B 1 234 ? 1.693 -23.078 22.562 1 25.91 234 PRO B CA 1
ATOM 4152 C C . PRO B 1 234 ? 0.2 -23.203 22.266 1 25.91 234 PRO B C 1
ATOM 4154 O O . PRO B 1 234 ? -0.19 -23.375 21.109 1 25.91 234 PRO B O 1
ATOM 4157 N N . ALA B 1 235 ? -0.583 -23.688 23.219 1 25.88 235 ALA B N 1
ATOM 4158 C CA . ALA B 1 235 ? -2.035 -23.828 23.25 1 25.88 235 ALA B CA 1
ATOM 4159 C C . ALA B 1 235 ? -2.725 -22.594 22.672 1 25.88 235 ALA B C 1
ATOM 4161 O O . ALA B 1 235 ? -2.307 -21.469 22.938 1 25.88 235 ALA B O 1
ATOM 4162 N N . ILE B 1 236 ? -3.246 -22.719 21.484 1 25.38 236 ILE B N 1
ATOM 4163 C CA . ILE B 1 236 ? -4.145 -21.781 20.812 1 25.38 236 ILE B CA 1
ATOM 4164 C C . ILE B 1 236 ? -5.082 -21.141 21.844 1 25.38 236 ILE B C 1
ATOM 4166 O O . ILE B 1 236 ? -5.781 -21.859 22.578 1 25.38 236 ILE B O 1
ATOM 4170 N N . PRO B 1 237 ? -4.637 -20.062 22.453 1 25.5 237 PRO B N 1
ATOM 4171 C CA . PRO B 1 237 ? -5.582 -19.5 23.406 1 25.5 237 PRO B CA 1
ATOM 4172 C C . PRO B 1 237 ? -7.035 -19.594 22.953 1 25.5 237 PRO B C 1
ATOM 4174 O O . PRO B 1 237 ? -7.316 -19.406 21.766 1 25.5 237 PRO B O 1
ATOM 4177 N N . VAL B 1 238 ? -7.848 -20.438 23.609 1 25.94 238 VAL B N 1
ATOM 4178 C CA . VAL B 1 238 ? -9.297 -20.594 23.531 1 25.94 238 VAL B CA 1
ATOM 4179 C C . VAL B 1 238 ? -9.961 -19.234 23.391 1 25.94 238 VAL B C 1
ATOM 4181 O O . VAL B 1 238 ? -9.477 -18.234 23.922 1 25.94 238 VAL B O 1
ATOM 4184 N N . LEU B 1 239 ? -10.797 -19.094 22.391 1 25.64 239 LEU B N 1
ATOM 4185 C CA . LEU B 1 239 ? -11.758 -18.062 22 1 25.64 239 LEU B CA 1
ATOM 4186 C C . LEU B 1 239 ? -12.438 -17.469 23.234 1 25.64 239 LEU B C 1
ATOM 4188 O O . LEU B 1 239 ? -13.094 -18.188 23.984 1 25.64 239 LEU B O 1
ATOM 4192 N N . VAL B 1 240 ? -11.781 -16.625 23.938 1 27.47 240 VAL B N 1
ATOM 4193 C CA . VAL B 1 240 ? -12.477 -15.93 25.016 1 27.47 240 VAL B CA 1
ATOM 4194 C C . VAL B 1 240 ? -13.906 -15.617 24.594 1 27.47 240 VAL B C 1
ATOM 4196 O O . VAL B 1 240 ? -14.156 -15.266 23.438 1 27.47 240 VAL B O 1
ATOM 4199 N N . ASP B 1 241 ? -14.867 -16.172 25.312 1 29.84 241 ASP B N 1
ATOM 4200 C CA . ASP B 1 241 ? -16.312 -16.016 25.234 1 29.84 241 ASP B CA 1
ATOM 4201 C C . ASP B 1 241 ? -16.703 -14.539 25.094 1 29.84 241 ASP B C 1
ATOM 4203 O O . ASP B 1 241 ? -16.531 -13.75 26.031 1 29.84 241 ASP B O 1
ATOM 4207 N N . VAL B 1 242 ? -16.312 -13.953 24 1 31.59 242 VAL B N 1
ATOM 4208 C CA . VAL B 1 242 ? -16.828 -12.617 23.734 1 31.59 242 VAL B CA 1
ATOM 4209 C C . VAL B 1 242 ? -18.281 -12.523 24.156 1 31.59 242 VAL B C 1
ATOM 4211 O O . VAL B 1 242 ? -19.094 -13.398 23.828 1 31.59 242 VAL B O 1
ATOM 4214 N N . GLU B 1 243 ? -18.531 -11.914 25.141 1 35.84 243 GLU B N 1
ATOM 4215 C CA . GLU B 1 243 ? -19.859 -11.625 25.672 1 35.84 243 GLU B CA 1
ATOM 4216 C C . GLU B 1 243 ? -20.875 -11.422 24.562 1 35.84 243 GLU B C 1
ATOM 4218 O O . GLU B 1 243 ? -20.609 -10.695 23.594 1 35.84 243 GLU B O 1
ATOM 4223 N N . THR B 1 244 ? -21.75 -12.422 24.25 1 36.16 244 THR B N 1
ATOM 4224 C CA . THR B 1 244 ? -22.75 -12.555 23.203 1 36.16 244 THR B CA 1
ATOM 4225 C C . THR B 1 244 ? -23.547 -11.266 23.047 1 36.16 244 THR B C 1
ATOM 4227 O O . THR B 1 244 ? -23.656 -10.484 24 1 36.16 244 THR B O 1
ATOM 4230 N N . GLU B 1 245 ? -23.719 -10.898 21.859 1 39.03 245 GLU B N 1
ATOM 4231 C CA . GLU B 1 245 ? -24.562 -9.773 21.484 1 39.03 245 GLU B CA 1
ATOM 4232 C C . GLU B 1 245 ? -25.781 -9.664 22.391 1 39.03 245 GLU B C 1
ATOM 4234 O O . GLU B 1 245 ? -26.234 -8.562 22.719 1 39.03 245 GLU B O 1
ATOM 4239 N N . ALA B 1 246 ? -26.172 -10.859 23.031 1 44.34 246 ALA B N 1
ATOM 4240 C CA . ALA B 1 246 ? -27.344 -10.898 23.891 1 44.34 246 ALA B CA 1
ATOM 4241 C C . ALA B 1 246 ? -27.062 -10.203 25.219 1 44.34 246 ALA B C 1
ATOM 4243 O O . ALA B 1 246 ? -27.938 -9.508 25.75 1 44.34 246 ALA B O 1
ATOM 4244 N N . GLU B 1 247 ? -25.812 -10.398 25.641 1 47.19 247 GLU B N 1
ATOM 4245 C CA . GLU B 1 247 ? -25.516 -9.82 26.953 1 47.19 247 GLU B CA 1
ATOM 4246 C C . GLU B 1 247 ? -25.328 -8.305 26.859 1 47.19 247 GLU B C 1
ATOM 4248 O O . GLU B 1 247 ? -25.75 -7.562 27.75 1 47.19 247 GLU B O 1
ATOM 4253 N N . ILE B 1 248 ? -24.781 -7.918 25.75 1 47.59 248 ILE B N 1
ATOM 4254 C CA . ILE B 1 248 ? -24.625 -6.484 25.516 1 47.59 248 ILE B CA 1
ATOM 4255 C C . ILE B 1 248 ? -25.984 -5.848 25.281 1 47.59 248 ILE B C 1
ATOM 4257 O O . ILE B 1 248 ? -26.297 -4.793 25.844 1 47.59 248 ILE B O 1
ATOM 4261 N N . GLU B 1 249 ? -26.875 -6.559 24.531 1 49.72 249 GLU B N 1
ATOM 4262 C CA . GLU B 1 249 ? -28.25 -6.086 24.312 1 49.72 249 GLU B CA 1
ATOM 4263 C C . GLU B 1 249 ? -29.016 -6.02 25.625 1 49.72 249 GLU B C 1
ATOM 4265 O O . GLU B 1 249 ? -29.781 -5.082 25.859 1 49.72 249 GLU B O 1
ATOM 4270 N N . ALA B 1 250 ? -28.688 -6.977 26.531 1 53.78 250 ALA B N 1
ATOM 4271 C CA . ALA B 1 250 ? -29.375 -7.02 27.828 1 53.78 250 ALA B CA 1
ATOM 4272 C C . ALA B 1 250 ? -28.906 -5.875 28.719 1 53.78 250 ALA B C 1
ATOM 4274 O O . ALA B 1 250 ? -29.719 -5.25 29.406 1 53.78 250 ALA B O 1
ATOM 4275 N N . ARG B 1 251 ? -27.672 -5.57 28.625 1 51.88 251 ARG B N 1
ATOM 4276 C CA . ARG B 1 251 ? -27.172 -4.488 29.469 1 51.88 251 ARG B CA 1
ATOM 4277 C C . ARG B 1 251 ? -27.672 -3.135 28.969 1 51.88 251 ARG B C 1
ATOM 4279 O O . ARG B 1 251 ? -28.062 -2.281 29.766 1 51.88 251 ARG B O 1
ATOM 4286 N N . GLU B 1 252 ? -27.672 -3.02 27.625 1 52.75 252 GLU B N 1
ATOM 4287 C CA . GLU B 1 252 ? -28.172 -1.775 27.062 1 52.75 252 GLU B CA 1
ATOM 4288 C C . GLU B 1 252 ? -29.672 -1.623 27.312 1 52.75 252 GLU B C 1
ATOM 4290 O O . GLU B 1 252 ? -30.141 -0.53 27.641 1 52.75 252 GLU B O 1
ATOM 4295 N N . ALA B 1 253 ? -30.422 -2.791 27.25 1 54.66 253 ALA B N 1
ATOM 4296 C CA . ALA B 1 253 ? -31.844 -2.785 27.578 1 54.66 253 ALA B CA 1
ATOM 4297 C C . ALA B 1 253 ? -32.062 -2.416 29.031 1 54.66 253 ALA B C 1
ATOM 4299 O O . ALA B 1 253 ? -33 -1.671 29.359 1 54.66 253 ALA B O 1
ATOM 4300 N N . GLU B 1 254 ? -31.141 -2.924 29.891 1 56.78 254 GLU B N 1
ATOM 4301 C CA . GLU B 1 254 ? -31.281 -2.629 31.312 1 56.78 254 GLU B CA 1
ATOM 4302 C C . GLU B 1 254 ? -30.969 -1.163 31.594 1 56.78 254 GLU B C 1
ATOM 4304 O O . GLU B 1 254 ? -31.641 -0.526 32.406 1 56.78 254 GLU B O 1
ATOM 4309 N N . GLU B 1 255 ? -30.031 -0.676 30.922 1 55.38 255 GLU B N 1
ATOM 4310 C CA . GLU B 1 255 ? -29.672 0.72 31.141 1 55.38 255 GLU B CA 1
ATOM 4311 C C . GLU B 1 255 ? -30.75 1.662 30.594 1 55.38 255 GLU B C 1
ATOM 4313 O O . GLU B 1 255 ? -31.047 2.689 31.203 1 55.38 255 GLU B O 1
ATOM 4318 N N . GLN B 1 256 ? -31.328 1.229 29.469 1 53.56 256 GLN B N 1
ATOM 4319 C CA . GLN B 1 256 ? -32.469 1.983 28.922 1 53.56 256 GLN B CA 1
ATOM 4320 C C . GLN B 1 256 ? -33.656 1.964 29.875 1 53.56 256 GLN B C 1
ATOM 4322 O O . GLN B 1 256 ? -34.344 2.977 30.047 1 53.56 256 GLN B O 1
ATOM 4327 N N . LYS B 1 257 ? -33.875 0.809 30.547 1 54.94 257 LYS B N 1
ATOM 4328 C CA . LYS B 1 257 ? -34.938 0.694 31.547 1 54.94 257 LYS B CA 1
ATOM 4329 C C . LYS B 1 257 ? -34.656 1.604 32.75 1 54.94 257 LYS B C 1
ATOM 4331 O O . LYS B 1 257 ? -35.594 2.258 33.25 1 54.94 257 LYS B O 1
ATOM 4336 N N . LYS B 1 258 ? -33.438 1.689 33.094 1 55.72 258 LYS B N 1
ATOM 4337 C CA . LYS B 1 258 ? -33.062 2.541 34.219 1 55.72 258 LYS B CA 1
ATOM 4338 C C . LYS B 1 258 ? -33.25 4.016 33.875 1 55.72 258 LYS B C 1
ATOM 4340 O O . LYS B 1 258 ? -33.75 4.797 34.688 1 55.72 258 LYS B O 1
ATOM 4345 N N . ARG B 1 259 ? -32.969 4.336 32.688 1 50.25 259 ARG B N 1
ATOM 4346 C CA . ARG B 1 259 ? -33.094 5.723 32.25 1 50.25 259 ARG B CA 1
ATOM 4347 C C . ARG B 1 259 ? -34.562 6.109 32.094 1 50.25 259 ARG B C 1
ATOM 4349 O O . ARG B 1 259 ? -34.969 7.203 32.5 1 50.25 259 ARG B O 1
ATOM 4356 N N . ARG B 1 260 ? -35.312 5.141 31.625 1 50.5 260 ARG B N 1
ATOM 4357 C CA . ARG B 1 260 ? -36.75 5.383 31.531 1 50.5 260 ARG B CA 1
ATOM 4358 C C . ARG B 1 260 ? -37.375 5.543 32.938 1 50.5 260 ARG B C 1
ATOM 4360 O O . ARG B 1 260 ? -38.219 6.398 33.125 1 50.5 260 ARG B O 1
ATOM 4367 N N . ALA B 1 261 ? -36.875 4.758 33.812 1 52.84 261 ALA B N 1
ATOM 4368 C CA . ALA B 1 261 ? -37.375 4.84 35.188 1 52.84 261 ALA B CA 1
ATOM 4369 C C . ALA B 1 261 ? -37.062 6.199 35.812 1 52.84 261 ALA B C 1
ATOM 4371 O O . ALA B 1 261 ? -37.906 6.781 36.5 1 52.84 261 ALA B O 1
ATOM 4372 N N . LYS B 1 262 ? -35.938 6.711 35.469 1 48.06 262 LYS B N 1
ATOM 4373 C CA . LYS B 1 262 ? -35.562 8 36.031 1 48.06 262 LYS B CA 1
ATOM 4374 C C . LYS B 1 262 ? -36.375 9.133 35.406 1 48.06 262 LYS B C 1
ATOM 4376 O O . LYS B 1 262 ? -36.781 10.07 36.125 1 48.06 262 LYS B O 1
ATOM 4381 N N . ILE B 1 263 ? -36.781 8.992 34.156 1 47.16 263 ILE B N 1
ATOM 4382 C CA . ILE B 1 263 ? -37.594 10.008 33.531 1 47.16 263 ILE B CA 1
ATOM 4383 C C . ILE B 1 263 ? -39 9.969 34.094 1 47.16 263 ILE B C 1
ATOM 4385 O O . ILE B 1 263 ? -39.625 11.008 34.375 1 47.16 263 ILE B O 1
ATOM 4389 N N . GLN B 1 264 ? -39.438 8.742 34.312 1 46.78 264 GLN B N 1
ATOM 4390 C CA . GLN B 1 264 ? -40.781 8.602 34.906 1 46.78 264 GLN B CA 1
ATOM 4391 C C . GLN B 1 264 ? -40.812 9.188 36.312 1 46.78 264 GLN B C 1
ATOM 4393 O O . GLN B 1 264 ? -41.781 9.805 36.719 1 46.78 264 GLN B O 1
ATOM 4398 N N . GLU B 1 265 ? -39.719 9 37.031 1 48.19 265 GLU B N 1
ATOM 4399 C CA . GLU B 1 265 ? -39.656 9.547 38.375 1 48.19 265 GLU B CA 1
ATOM 4400 C C . GLU B 1 265 ? -39.688 11.07 38.375 1 48.19 265 GLU B C 1
ATOM 4402 O O . GLU B 1 265 ? -40.375 11.688 39.188 1 48.19 265 GLU B O 1
ATOM 4407 N N . ILE B 1 266 ? -39 11.57 37.406 1 45.06 266 ILE B N 1
ATOM 4408 C CA . ILE B 1 266 ? -38.938 13.031 37.344 1 45.06 266 ILE B CA 1
ATOM 4409 C C . ILE B 1 266 ? -40.312 13.578 36.969 1 45.06 266 ILE B C 1
ATOM 4411 O O . ILE B 1 266 ? -40.781 14.57 37.562 1 45.06 266 ILE B O 1
ATOM 4415 N N . THR B 1 267 ? -40.969 12.883 36.062 1 41.69 267 THR B N 1
ATOM 4416 C CA . THR B 1 267 ? -42.281 13.367 35.625 1 41.69 267 THR B CA 1
ATOM 4417 C C . THR B 1 267 ? -43.312 13.211 36.75 1 41.69 267 THR B C 1
ATOM 4419 O O . THR B 1 267 ? -44.219 14.047 36.875 1 41.69 267 THR B O 1
ATOM 4422 N N . GLN B 1 268 ? -43.219 12.109 37.438 1 43.31 268 GLN B N 1
ATOM 4423 C CA . GLN B 1 268 ? -44.188 11.883 38.5 1 43.31 268 GLN B CA 1
ATOM 4424 C C . GLN B 1 268 ? -43.906 12.75 39.719 1 43.31 268 GLN B C 1
ATOM 4426 O O . GLN B 1 268 ? -44.812 13.109 40.438 1 43.31 268 GLN B O 1
ATOM 4431 N N . GLY B 1 269 ? -42.625 12.992 39.938 1 41.5 269 GLY B N 1
ATOM 4432 C CA . GLY B 1 269 ? -42.344 13.75 41.156 1 41.5 269 GLY B CA 1
ATOM 4433 C C . GLY B 1 269 ? -42.875 15.172 41.125 1 41.5 269 GLY B C 1
ATOM 4434 O O . GLY B 1 269 ? -43 15.828 42.156 1 41.5 269 GLY B O 1
ATOM 4435 N N . THR B 1 270 ? -42.938 15.711 39.906 1 39.53 270 THR B N 1
ATOM 4436 C CA . THR B 1 270 ? -43.312 17.109 39.875 1 39.53 270 THR B CA 1
ATOM 4437 C C . THR B 1 270 ? -44.812 17.266 40.219 1 39.53 270 THR B C 1
ATOM 4439 O O . THR B 1 270 ? -45.281 18.375 40.438 1 39.53 270 THR B O 1
ATOM 4442 N N . SER B 1 271 ? -45.562 16.141 40.062 1 39.56 271 SER B N 1
ATOM 4443 C CA . SER B 1 271 ? -46.969 16.359 40.25 1 39.56 271 SER B CA 1
ATOM 4444 C C . SER B 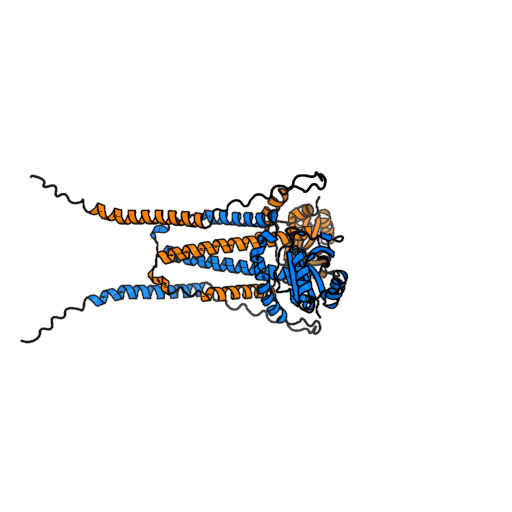1 271 ? -47.312 16.562 41.75 1 39.56 271 SER B C 1
ATOM 4446 O O . SER B 1 271 ? -48.375 17.078 42.062 1 39.56 271 SER B O 1
ATOM 4448 N N . VAL B 1 272 ? -46.562 15.844 42.625 1 36.28 272 VAL B N 1
ATOM 4449 C CA . VAL B 1 272 ? -47.156 15.766 43.938 1 36.28 272 VAL B CA 1
ATOM 4450 C C . VAL B 1 272 ? -47 17.109 44.656 1 36.28 272 VAL B C 1
ATOM 4452 O O . VAL B 1 272 ? -47.719 17.406 45.594 1 36.28 272 VAL B O 1
ATOM 4455 N N . GLN B 1 273 ? -45.875 17.734 44.375 1 33.19 273 GLN B N 1
ATOM 4456 C CA . GLN B 1 273 ? -45.594 18.672 45.469 1 33.19 273 GLN B CA 1
ATOM 4457 C C . GLN B 1 273 ? -46.531 19.875 45.406 1 33.19 273 GLN B C 1
ATOM 4459 O O . GLN B 1 273 ? -46.469 20.766 46.25 1 33.19 273 GLN B O 1
ATOM 4464 N N . SER B 1 274 ? -47.281 19.984 44.344 1 31.56 274 SER B N 1
ATOM 4465 C CA . SER B 1 274 ? -47.844 21.328 44.281 1 31.56 274 SER B CA 1
ATOM 4466 C C . SER B 1 274 ? -48.875 21.547 45.375 1 31.56 274 SER B C 1
ATOM 4468 O O . SER B 1 274 ? -49.406 22.656 45.5 1 31.56 274 SER B O 1
ATOM 4470 N N . ILE B 1 275 ? -49.5 20.469 45.812 1 31.56 275 ILE B N 1
ATOM 4471 C CA . ILE B 1 275 ? -50.812 20.797 46.375 1 31.56 275 ILE B CA 1
ATOM 4472 C C . ILE B 1 275 ? -50.625 21.406 47.781 1 31.56 275 ILE B C 1
ATOM 4474 O O . ILE B 1 275 ? -51.594 21.797 48.406 1 31.56 275 ILE B O 1
ATOM 4478 N N . GLN B 1 276 ? -49.5 21.141 48.406 1 29.83 276 GLN B N 1
ATOM 4479 C CA . GLN B 1 276 ? -49.719 21.266 49.844 1 29.83 276 GLN B CA 1
ATOM 4480 C C . GLN B 1 276 ? -49.781 22.734 50.25 1 29.83 276 GLN B C 1
ATOM 4482 O O . GLN B 1 276 ? -48.875 23.234 50.906 1 29.83 276 GLN B O 1
ATOM 4487 N N . GLY B 1 277 ? -49.875 23.734 49.344 1 25.88 277 GLY B N 1
ATOM 4488 C CA . GLY B 1 277 ? -49.594 25.078 49.812 1 25.88 277 GLY B CA 1
ATOM 4489 C C . GLY B 1 277 ? -50.438 25.469 51 1 25.88 277 GLY B C 1
ATOM 4490 O O . GLY B 1 277 ? -49.906 25.922 52.031 1 25.88 277 GLY B O 1
ATOM 4491 N N . LYS B 1 278 ? -51.562 26.094 50.75 1 30.84 278 LYS B N 1
ATOM 4492 C CA . LYS B 1 278 ? -51.969 27.375 51.312 1 30.84 278 LYS B CA 1
ATOM 4493 C C . LYS B 1 278 ? -52.719 27.188 52.625 1 30.84 278 LYS B C 1
ATOM 4495 O O . LYS B 1 278 ? -53.906 26.859 52.594 1 30.84 278 LYS B O 1
ATOM 4500 N N . LYS B 1 279 ? -52.219 26.453 53.562 1 28.91 279 LYS B N 1
ATOM 4501 C CA . LYS B 1 279 ? -53 26.453 54.812 1 28.91 279 LYS B CA 1
ATOM 4502 C C . LYS B 1 279 ? -53.188 27.875 55.344 1 28.91 279 LYS B C 1
ATOM 4504 O O . LYS B 1 279 ? -52.219 28.609 55.5 1 28.91 279 LYS B O 1
ATOM 4509 N N . LYS B 1 280 ? -54.438 28.438 55.25 1 31.22 280 LYS B N 1
ATOM 4510 C CA . LYS B 1 280 ? -55.062 29.672 55.75 1 31.22 280 LYS B CA 1
ATOM 4511 C C . LYS B 1 280 ? -54.875 29.812 57.25 1 31.22 280 LYS B C 1
ATOM 4513 O O . LYS B 1 280 ? -55.344 28.953 58.031 1 31.22 280 LYS B O 1
ATOM 4518 N N . LYS B 1 281 ? -53.719 30.297 57.75 1 27.69 281 LYS B N 1
ATOM 4519 C CA . LYS B 1 281 ? -53.531 30.656 59.156 1 27.69 281 LYS B CA 1
ATOM 4520 C C . LYS B 1 281 ? -54.625 31.609 59.625 1 27.69 281 LYS B C 1
ATOM 4522 O O . LYS B 1 281 ? -54.75 32.719 59.062 1 27.69 281 LYS B O 1
ATOM 4527 N N . LYS B 1 282 ? -55.781 31.125 60.062 1 27.66 282 LYS B N 1
ATOM 4528 C CA . LYS B 1 282 ? -56.812 31.859 60.781 1 27.66 282 LYS B CA 1
ATOM 4529 C C . LYS B 1 282 ? -56.25 32.562 62 1 27.66 282 LYS B C 1
ATOM 4531 O O . LYS B 1 282 ? -55.781 31.891 62.938 1 27.66 282 LYS B O 1
ATOM 4536 N N . LEU B 1 283 ? -55.438 33.656 61.812 1 24.59 283 LEU B N 1
ATOM 4537 C CA . LEU B 1 283 ? -55.031 34.5 62.938 1 24.59 283 LEU B CA 1
ATOM 4538 C C . LEU B 1 283 ? -56.25 34.969 63.719 1 24.59 283 LEU B C 1
ATOM 4540 O O . LEU B 1 283 ? -57.188 35.531 63.156 1 24.59 283 LEU B O 1
ATOM 4544 N N . LYS B 1 284 ? -56.625 34.406 64.875 1 25.05 284 LYS B N 1
ATOM 4545 C CA . LYS B 1 284 ? -57.469 34.812 66 1 25.05 284 LYS B CA 1
ATOM 4546 C C . LYS B 1 284 ? -57.062 36.188 66.5 1 25.05 284 LYS B C 1
ATOM 4548 O O . LYS B 1 284 ? -55.969 36.344 67.062 1 25.05 284 LYS B O 1
ATOM 4553 N N . ILE B 1 285 ? -57 37.281 65.75 1 22.38 285 ILE B N 1
ATOM 4554 C CA . ILE B 1 285 ? -57.406 38.469 66.5 1 22.38 285 ILE B CA 1
ATOM 4555 C C . ILE B 1 285 ? -58.906 38.406 66.812 1 22.38 285 ILE B C 1
ATOM 4557 O O . ILE B 1 285 ? -59.688 38.125 65.875 1 22.38 285 ILE B O 1
#

Organism: Petrolisthes cinctipes (NCBI:txid88211)

Radius of gyration: 32.96 Å; Cα contacts (8 Å, |Δi|>4): 687; chains: 2; bounding box: 125×80×99 Å

Secondary structure (DSSP, 8-state):
--HHHHT-TTTTSPPEE-TTT-TT-EEEEEEETTEEEEEEE-SS-EEEEEEEHHHHHHHHHHHSTT----HHHHHHHHHHHTTSS-EEEEE-GGGSEEEEEEEEEETTEEEEEEEEEEEPPHHHHIIIIIHHHHHHHHHHHHHHHHHHHHHHHHHHHHHHH-GGGGGTT-TTHHHHHHHHHHHHHHHHIIIII-HHHHHHHHHTTHHHHHHHHHHHHHHS----TT------------------HHHHHHHHHHHHHHHHHHHHHHHHHHHHGGG----------/--HHHHT-TTTTSPPEE-TTT-TT-EEEEEEETTEEEEEEE-SS-EEEEEEEHHHHHHHHHHHSTT----HHHHHHHHHHHTTSS-EEEEE-GGGSEEEEEEEEEETTEEEEEEEEEEEPPHHHHIIIIIHHHHHHHHHHHHHHHHHHHHHHHHHHHHHHH-GGGGGTT-TTHHHHHHHHHHHHHHHHIIIII-HHHHHHHHHTTHHHHHHHHHHHHHHS----TT------------------HHHHHHHHHHHHHHHHHHHHHHHHHHHHGGGS---------

pLDDT: mean 76.67, std 24.57, range [21.2, 98.25]

Sequence (570 aa):
MSKLEQWKLVEEAKWGPLPSLGPEWMGKSFTNERGYQVLLTNGCGIWGESRRAKYIIDKAEDWAPCLEAGVEEISSLVLSELTKQNVEALWTEEKQCVLLKVSSKLNNLSYRWEFELNRLTDELFKHHWVIPMFVQVCHLGLQVRQLTKEVEQKKTQLEELLPDTKLATKTSNKTSKSKNSLLESATERVCVSGPWAALQEHISLSPDIMKYVNTFQLQAPEDNPSKSKTGKAPAIPVLVDVETEAEIEAREAEEQKKRRAKIQEITQGTSVQSIQGKKKKKLKIMSKLEQWKLVEEAKWGPLPSLGPEWMGKSFTNERGYQVLLTNGCGIWGESRRAKYIIDKAEDWAPCLEAGVEEISSLVLSELTKQNVEALWTEEKQCVLLKVSSKLNNLSYRWEFELNRLTDELFKHHWVIPMFVQVCHLGLQVRQLTKEVEQKKTQLEELLPDTKLATKTSNKTSKSKNSLLESATERVCVSGPWAALQEHISLSPDIMKYVNTFQLQAPEDNPSKSKTGKAPAIPVLVDVETEAEIEAREAEEQKKRRAKIQEITQGTSVQSIQGKKKKKLKI

Solvent-accessible surface area (backbone atoms only — not comparable to full-atom values): 31895 Å² total; per-residue (Å²): 127,55,76,65,62,73,52,50,79,41,52,56,35,60,70,40,67,21,61,44,79,32,55,49,31,33,31,32,54,32,66,37,74,59,25,36,35,40,38,36,30,61,74,62,52,34,29,36,37,76,48,44,34,69,59,53,52,56,54,46,41,74,60,38,75,83,64,90,66,53,51,33,55,51,42,49,53,60,56,56,49,59,56,34,75,68,39,47,76,47,66,44,84,93,62,48,34,38,40,38,40,40,68,49,71,55,96,88,38,66,44,72,50,75,45,67,27,34,55,54,53,64,69,54,32,32,64,75,45,42,48,49,49,52,23,47,44,30,28,40,50,53,47,38,53,53,40,51,52,52,38,51,51,50,50,52,53,48,46,69,73,41,64,84,61,67,73,74,69,72,66,59,74,54,54,62,61,46,47,57,46,43,47,50,50,21,37,46,34,31,74,70,62,16,47,43,71,45,36,53,82,66,48,68,49,40,26,62,45,40,54,49,47,53,56,54,58,70,66,47,77,75,80,65,85,70,80,77,71,84,72,75,79,74,76,73,77,74,81,72,80,66,77,47,71,63,55,53,50,47,49,51,51,49,50,50,49,50,51,50,50,50,52,50,47,55,62,56,55,66,63,62,69,66,71,77,63,83,76,81,76,81,74,86,125,127,56,77,66,60,74,51,50,79,40,53,56,33,61,70,40,68,21,61,44,78,32,54,49,29,34,30,30,54,32,65,35,74,61,25,38,36,41,40,37,31,63,73,61,51,33,28,36,37,78,46,44,34,68,59,52,53,56,54,46,43,72,59,38,76,83,65,89,65,54,50,32,57,51,43,49,53,60,54,57,51,56,56,34,74,69,38,49,76,48,66,45,83,94,61,47,34,38,38,38,39,39,69,51,69,55,97,88,39,66,41,72,50,75,47,68,26,34,54,56,54,62,68,55,31,33,64,76,46,41,48,50,50,52,24,48,43,28,29,38,50,52,49,39,52,52,39,50,50,50,38,52,51,49,49,52,53,47,45,68,73,40,64,82,60,65,73,73,68,72,65,60,73,55,54,61,60,46,48,57,44,43,46,49,50,21,37,46,34,32,73,72,61,16,46,42,71,45,35,53,82,65,49,69,48,41,26,61,46,39,55,50,48,54,56,54,59,69,67,48,76,73,80,64,84,70,80,79,68,83,73,75,78,76,76,73,77,72,80,71,80,65,76,48,71,63,55,56,50,46,49,51,52,48,50,50,49,51,52,49,49,50,52,49,48,55,62,54,56,65,63,63,67,67,70,77,63,82,75,80,78,78,76,84,122

Nearest PDB structures (foldseek):
  2qm4-assembly1_A  TM=7.011E-01  e=5.858E-12  Homo sapiens
  3sr2-assembly3_D  TM=7.591E-01  e=2.441E-11  Homo sapiens
  7lt3-assembly1_H  TM=6.798E-01  e=2.591E-11  Homo sapiens
  2qm4-assembly2_D  TM=6.773E-01  e=4.696E-11  Homo sapiens
  3sr2-assembly3_C  TM=7.208E-01  e=7.684E-10  Homo sapiens